Protein AF-A0A5E8B8S6-F1 (afdb_monomer_lite)

Sequence (393 aa):
MIRQIFRIPTARRCYHVAATSASATPIVNHISSALGLPVAACELLEHALDTHVPTLGFSETAVLETLRDNGYSSAARSVFPGSSRSGQLDLVLAHLARSRAQISIDVETQQADPATPVTPQLGDLLKKRLLLNAPIASHLAEAQAILTQPAHVPSALTELHELSSDLWNLTGDRSHSFDWYTKRASLSALYVAAELVMSQDKSSEFRDTIEFVDRRLQELNDASTATSSVTEYAGFFAISSVNVLKSFWLRSGSQALTPVCSDFTRLKTVLRTDQVFDILSNAEVAQAHTDLAAAIDPTITALLRKADLEIERLERKERELISKGNLQEVRLMQMRSGQTGPAGPEPLSKLASSSVNEPLASKDQIDEILKLQRQRDRLKYTKWQHQLAGRQK

Secondary structure (DSSP, 8-state):
-----------S--------TT---HHHHHHHHHHT--HHHHHHHHHHHHHTHHHH-S-HHHHHHHHHHTT--GGGGGG--SSSTTSHHHHHHHHHHHHHHHHHHHHHHS---TTS-HHHHHHHHHHHHHHTTGGGGGGHHHHHHHHTSTTTHHHHHHHHHHHHHHHHHHTT----THHHHHHHHHHHHHHHHHHHHHTT--SGGGHHHHHHHHHHHHHHHHHHHHSS-HHHHHHHHHHHHHHHHHHHHHHH-SSSSHHHHHTHHHHHHHTT---------HHHHHHHHHHHHHHHHHHHHHHHHHHHHHHHHHHHHHHHHHHHHHHHHHHHHHHHTT------------------------HHHHHHHHHHHHHHHHHHHHHHHHHHHTT--

Organism: NCBI:txid2606893

pLDDT: mean 74.27, std 19.63, range [24.84, 95.44]

Radius of gyration: 36.46 Å; chains: 1; bounding box: 50×71×129 Å

InterPro domains:
  IPR012762 Ubiquinone biosynthesis protein COQ9 [PTHR21427] (45-254)
  IPR012762 Ubiquinone biosynthesis protein COQ9 [TIGR02396] (44-223)
  IPR013251 DASH complex subunit Spc19 [PF08287] (250-382)
  IPR013718 COQ9, C-terminal domain [PF08511] (153-222)

Foldseek 3Di:
DDDDDDDDPPDPDDPPPDDPPPDQDPLLVQLCVLQVADSVVLVLLVQLVPPPCLPPNLWLVSSQVSCVVVVHHSVCLVSQPQPDSSNSLSSLSSLLSSLLVVLLVVLVVVDDDPPDDLLVQLLVSLLSSLLSCVSNLQRLVVSVVVCPPPSNVVSSVSSLLVSLVSSCVSSPDPDDDPCSVLSSLLVSLLSVLLSVLSSVDPDVSSVVSSVSSVVLSVVLVVVVVVDVCSNVVSVVSNVVSVVSVVVVVVVVDPDDCPVVVVCVVVCVVVVPDDDDDDDDDPVVVVVVVVVVCVVCVVVVVVVVVVVVVVVVVVVVVVVVVVVVVVVVVVVVVVVVVPDDDDDDDDDDDDDDDDDDDDDDDDPVVVVVVVVVVVVVVVVVVVVVVVVVVVVVD

Structure (mmCIF, N/CA/C/O backbone):
data_AF-A0A5E8B8S6-F1
#
_entry.id   AF-A0A5E8B8S6-F1
#
loop_
_atom_site.group_PDB
_atom_site.id
_atom_site.type_symbol
_atom_site.label_atom_id
_atom_site.label_alt_id
_atom_site.label_comp_id
_atom_site.label_asym_id
_atom_site.label_entity_id
_atom_site.label_seq_id
_atom_site.pdbx_PDB_ins_code
_atom_site.Cartn_x
_atom_site.Cartn_y
_atom_site.Cartn_z
_atom_site.occupancy
_atom_site.B_iso_or_equiv
_atom_site.auth_seq_id
_atom_site.auth_comp_id
_atom_site.auth_asym_id
_atom_site.auth_atom_id
_atom_site.pdbx_PDB_model_num
ATOM 1 N N . MET A 1 1 ? -0.925 44.725 -11.558 1.00 31.05 1 MET A N 1
ATOM 2 C CA . MET A 1 1 ? 0.535 44.803 -11.777 1.00 31.05 1 MET A CA 1
ATOM 3 C C . MET A 1 1 ? 1.180 43.624 -11.057 1.00 31.05 1 MET A C 1
ATOM 5 O O . MET A 1 1 ? 1.041 43.564 -9.850 1.00 31.05 1 MET A O 1
ATOM 9 N N . ILE A 1 2 ? 1.843 42.733 -11.812 1.00 32.38 2 ILE A N 1
ATOM 10 C CA . ILE A 1 2 ? 3.014 41.932 -11.381 1.00 32.38 2 ILE A CA 1
ATOM 11 C C . ILE A 1 2 ? 2.692 40.829 -10.338 1.00 32.38 2 ILE A C 1
ATOM 13 O O . ILE A 1 2 ? 2.692 41.083 -9.147 1.00 32.38 2 ILE A O 1
ATOM 17 N N . ARG A 1 3 ? 2.209 39.627 -10.707 1.00 32.38 3 ARG A N 1
ATOM 18 C CA . ARG A 1 3 ? 2.942 38.448 -11.251 1.00 32.38 3 ARG A CA 1
ATOM 19 C C . ARG A 1 3 ? 4.299 38.184 -10.575 1.00 32.38 3 ARG A C 1
ATOM 21 O O . ARG A 1 3 ? 5.159 39.046 -10.640 1.00 32.38 3 ARG A O 1
ATOM 28 N N . GLN A 1 4 ? 4.500 36.923 -10.156 1.00 41.38 4 GLN A N 1
ATOM 29 C CA . GLN A 1 4 ? 5.685 36.312 -9.506 1.00 41.38 4 GLN A CA 1
ATOM 30 C C . GLN A 1 4 ? 5.596 36.428 -7.973 1.00 41.38 4 GLN A C 1
ATOM 32 O O . GLN A 1 4 ? 5.546 37.527 -7.454 1.00 41.38 4 GLN A O 1
ATOM 37 N N . ILE A 1 5 ? 5.458 35.348 -7.192 1.00 37.97 5 ILE A N 1
ATOM 38 C CA . ILE A 1 5 ? 6.550 34.448 -6.769 1.00 37.97 5 ILE A CA 1
ATOM 39 C C . ILE A 1 5 ? 5.947 33.083 -6.329 1.00 37.97 5 ILE A C 1
ATOM 41 O O . ILE A 1 5 ? 5.929 32.727 -5.161 1.00 37.97 5 ILE A O 1
ATOM 45 N N . PHE A 1 6 ? 5.444 32.285 -7.276 1.00 33.22 6 PHE A N 1
ATOM 46 C CA . PHE A 1 6 ? 5.311 30.828 -7.111 1.00 33.22 6 PHE A CA 1
ATOM 47 C C . PHE A 1 6 ? 6.113 30.177 -8.236 1.00 33.22 6 PHE A C 1
ATOM 49 O O . PHE A 1 6 ? 5.656 30.071 -9.374 1.00 33.22 6 PHE A O 1
ATOM 56 N N . ARG A 1 7 ? 7.365 29.813 -7.943 1.00 27.52 7 ARG A N 1
ATOM 57 C CA . ARG A 1 7 ? 8.199 29.013 -8.844 1.00 27.52 7 ARG A CA 1
ATOM 58 C C . ARG A 1 7 ? 7.969 27.537 -8.523 1.00 27.52 7 ARG A C 1
ATOM 60 O O . ARG A 1 7 ? 8.645 26.949 -7.690 1.00 27.52 7 ARG A O 1
ATOM 67 N N . ILE A 1 8 ? 6.986 26.978 -9.221 1.00 37.53 8 ILE A N 1
ATOM 68 C CA . ILE A 1 8 ? 6.914 25.570 -9.640 1.00 37.53 8 ILE A CA 1
ATOM 69 C C . ILE A 1 8 ? 8.289 25.181 -10.228 1.00 37.53 8 ILE A C 1
ATOM 71 O O . ILE A 1 8 ? 8.949 26.062 -10.795 1.00 37.53 8 ILE A O 1
ATOM 75 N N . PRO A 1 9 ? 8.759 23.921 -10.156 1.00 31.06 9 PRO A N 1
ATOM 76 C CA . PRO A 1 9 ? 9.910 23.493 -10.946 1.00 31.06 9 PRO A CA 1
ATOM 77 C C . PRO A 1 9 ? 9.599 23.650 -12.445 1.00 31.06 9 PRO A C 1
ATOM 79 O O . PRO A 1 9 ? 9.055 22.767 -13.097 1.00 31.06 9 PRO A O 1
ATOM 82 N N . THR A 1 10 ? 9.931 24.812 -13.006 1.00 32.66 10 THR A N 1
ATOM 83 C CA . THR A 1 10 ? 9.925 25.067 -14.443 1.00 32.66 10 THR A CA 1
ATOM 84 C C . THR A 1 10 ? 11.181 24.464 -15.057 1.00 32.66 10 THR A C 1
ATOM 86 O O . THR A 1 10 ? 12.290 24.861 -14.704 1.00 32.66 10 THR A O 1
ATOM 89 N N . ALA A 1 11 ? 10.970 23.563 -16.017 1.00 34.34 11 ALA A N 1
ATOM 90 C CA . ALA A 1 11 ? 11.915 23.126 -17.042 1.00 34.34 11 ALA A CA 1
ATOM 91 C C . ALA A 1 11 ? 13.228 22.486 -16.548 1.00 34.34 11 ALA A C 1
ATOM 93 O O . ALA A 1 11 ? 14.298 23.096 -16.577 1.00 34.34 11 ALA A O 1
ATOM 94 N N . ARG A 1 12 ? 13.195 21.174 -16.280 1.00 29.89 12 ARG A N 1
ATOM 95 C CA . ARG A 1 12 ? 14.326 20.338 -16.706 1.00 29.89 12 ARG A CA 1
ATOM 96 C C . ARG A 1 12 ? 14.195 20.151 -18.212 1.00 29.89 12 ARG A C 1
ATOM 98 O O . ARG A 1 12 ? 13.258 19.514 -18.669 1.00 29.89 12 ARG A O 1
ATOM 105 N N . ARG A 1 13 ? 15.104 20.811 -18.938 1.00 27.41 13 ARG A N 1
ATOM 106 C CA . ARG A 1 13 ? 15.470 20.627 -20.351 1.00 27.41 13 ARG A CA 1
ATOM 107 C C . ARG A 1 13 ? 14.654 19.525 -21.041 1.00 27.41 13 ARG A C 1
ATOM 109 O O . ARG A 1 13 ? 14.998 18.349 -20.954 1.00 27.41 13 ARG A O 1
ATOM 116 N N . CYS A 1 14 ? 13.590 19.928 -21.731 1.00 24.84 14 CYS A N 1
ATOM 117 C CA . CYS A 1 14 ? 12.934 19.075 -22.705 1.00 24.84 14 CYS A CA 1
ATOM 118 C C . CYS A 1 14 ? 13.981 18.742 -23.769 1.00 24.84 14 CYS A C 1
ATOM 120 O O . CYS A 1 14 ? 14.296 19.574 -24.620 1.00 24.84 14 CYS A O 1
ATOM 122 N N . TYR A 1 15 ? 14.540 17.536 -23.726 1.00 31.27 15 TYR A N 1
ATOM 123 C CA . TYR A 1 15 ? 14.899 16.919 -24.986 1.00 31.27 15 TYR A CA 1
ATOM 124 C C . TYR A 1 15 ? 13.566 16.696 -25.691 1.00 31.27 15 TYR A C 1
ATOM 126 O O . TYR A 1 15 ? 12.733 15.919 -25.231 1.00 31.27 15 TYR A O 1
ATOM 134 N N . HIS A 1 16 ? 13.329 17.476 -26.744 1.00 27.73 16 HIS A N 1
ATOM 135 C CA . HIS A 1 16 ? 12.328 17.152 -27.742 1.00 27.73 16 HIS A CA 1
ATOM 136 C C . HIS A 1 16 ? 12.656 15.753 -28.274 1.00 27.73 16 HIS A C 1
ATOM 138 O O . HIS A 1 16 ? 13.457 15.607 -29.191 1.00 27.73 16 HIS A O 1
ATOM 144 N N . VAL A 1 17 ? 12.051 14.725 -27.687 1.00 34.75 17 VAL A N 1
ATOM 145 C CA . VAL A 1 17 ? 11.669 13.546 -28.451 1.00 34.75 17 VAL A CA 1
ATOM 146 C C . VAL A 1 17 ? 10.278 13.877 -28.955 1.00 34.75 17 VAL A C 1
ATOM 148 O O . VAL A 1 17 ? 9.363 14.158 -28.182 1.00 34.75 17 VAL A O 1
ATOM 151 N N . ALA A 1 18 ? 10.194 14.037 -30.268 1.00 30.39 18 ALA A N 1
ATOM 152 C CA . ALA A 1 18 ? 9.011 14.490 -30.959 1.00 30.39 18 ALA A CA 1
ATOM 153 C C . ALA A 1 18 ? 7.784 13.639 -30.598 1.00 30.39 18 ALA A C 1
ATOM 155 O O . ALA A 1 18 ? 7.849 12.418 -30.513 1.00 30.39 18 ALA A O 1
ATOM 156 N N . ALA A 1 19 ? 6.683 14.358 -30.404 1.00 37.97 19 ALA A N 1
ATOM 157 C CA . ALA A 1 19 ? 5.296 13.934 -30.460 1.00 37.97 19 ALA A CA 1
ATOM 158 C C . ALA A 1 19 ? 5.029 12.546 -31.073 1.00 37.97 19 ALA A C 1
ATOM 160 O O . ALA A 1 19 ? 5.196 12.338 -32.273 1.00 37.97 19 ALA A O 1
ATOM 161 N N . THR A 1 20 ? 4.446 11.660 -30.267 1.00 36.59 20 THR A N 1
ATOM 162 C CA . THR A 1 20 ? 3.418 10.704 -30.716 1.00 36.59 20 THR A CA 1
ATOM 163 C C . THR A 1 20 ? 2.408 10.474 -29.578 1.00 36.59 20 THR A C 1
ATOM 165 O O . THR A 1 20 ? 2.157 9.361 -29.148 1.00 36.59 20 THR A O 1
ATOM 168 N N . SER A 1 21 ? 1.837 11.545 -29.016 1.00 41.91 21 SER A N 1
ATOM 169 C CA . SER A 1 21 ? 0.891 11.469 -27.887 1.00 41.91 21 SER A CA 1
ATOM 170 C C . SER A 1 21 ? -0.570 11.375 -28.351 1.00 41.91 21 SER A C 1
ATOM 172 O O . SER A 1 21 ? -1.376 12.254 -28.046 1.00 41.91 21 SER A O 1
ATOM 174 N N . ALA A 1 22 ? -0.907 10.343 -29.128 1.00 42.47 22 ALA A N 1
ATOM 175 C CA . ALA A 1 22 ? -2.283 10.110 -29.592 1.00 42.47 22 ALA A CA 1
ATOM 176 C C . ALA A 1 22 ? -2.830 8.702 -29.278 1.00 42.47 22 ALA A C 1
ATOM 178 O O . ALA A 1 22 ? -3.984 8.429 -29.593 1.00 42.47 22 ALA A O 1
ATOM 179 N N . SER A 1 23 ? -2.047 7.819 -28.646 1.00 54.59 23 SER A N 1
ATOM 180 C CA . SER A 1 23 ? -2.427 6.413 -28.420 1.00 54.59 23 SER A CA 1
ATOM 181 C C . SER A 1 23 ? -2.082 5.866 -27.030 1.00 54.59 23 SER A C 1
ATOM 183 O O . SER A 1 23 ? -2.042 4.651 -26.861 1.00 54.59 23 SER A O 1
ATOM 185 N N . ALA A 1 24 ? -1.815 6.722 -26.038 1.00 60.50 24 ALA A N 1
ATOM 186 C CA . ALA A 1 24 ? -1.499 6.252 -24.690 1.00 60.50 24 ALA A CA 1
ATOM 187 C C . ALA A 1 24 ? -2.730 5.582 -24.061 1.00 60.50 24 ALA A C 1
ATOM 189 O O . ALA A 1 24 ? -3.821 6.162 -24.034 1.00 60.50 24 ALA A O 1
ATOM 190 N N . THR A 1 25 ? -2.554 4.356 -23.565 1.00 78.88 25 THR A N 1
ATOM 191 C CA . THR A 1 25 ? -3.614 3.602 -22.890 1.00 78.88 25 THR A CA 1
ATOM 192 C C . THR A 1 25 ? -4.094 4.368 -21.644 1.00 78.88 25 THR A C 1
ATOM 194 O O . THR A 1 25 ? -3.333 5.145 -21.053 1.00 78.88 25 THR A O 1
ATOM 197 N N . PRO A 1 26 ? -5.352 4.180 -21.198 1.00 81.38 26 PRO A N 1
ATOM 198 C CA . PRO A 1 26 ? -5.848 4.827 -19.977 1.00 81.38 26 PRO A CA 1
ATOM 199 C C . PRO A 1 26 ? -4.973 4.503 -18.754 1.00 81.38 26 PRO A C 1
ATOM 201 O O . PRO A 1 26 ? -4.777 5.351 -17.886 1.00 81.38 26 PRO A O 1
ATOM 204 N N . ILE A 1 27 ? -4.376 3.308 -18.739 1.00 85.50 27 ILE A N 1
ATOM 205 C CA . ILE A 1 27 ? -3.445 2.846 -17.709 1.00 85.50 27 ILE A CA 1
ATOM 206 C C . ILE A 1 27 ? -2.167 3.697 -17.700 1.00 85.50 27 ILE A C 1
ATOM 208 O O . ILE A 1 27 ? -1.783 4.198 -16.644 1.00 85.50 27 ILE A O 1
ATOM 212 N N . VAL A 1 28 ? -1.539 3.932 -18.856 1.00 87.06 28 VAL A N 1
ATOM 213 C CA . VAL A 1 28 ? -0.324 4.763 -18.962 1.00 87.06 28 VAL A CA 1
ATOM 214 C C . VAL A 1 28 ? -0.576 6.189 -18.479 1.00 87.06 28 VAL A C 1
ATOM 216 O O . VAL A 1 28 ? 0.253 6.753 -17.763 1.00 87.06 28 VAL A O 1
ATOM 219 N N . ASN A 1 29 ? -1.734 6.764 -18.812 1.00 86.50 29 ASN A N 1
ATOM 220 C CA . ASN A 1 29 ? -2.101 8.101 -18.341 1.00 86.50 29 ASN A CA 1
ATOM 221 C C . ASN A 1 29 ? -2.239 8.145 -16.812 1.00 86.50 29 ASN A C 1
ATOM 223 O O . ASN A 1 29 ? -1.759 9.087 -16.181 1.00 86.50 29 ASN A O 1
ATOM 227 N N . HIS A 1 30 ? -2.824 7.107 -16.209 1.00 85.88 30 HIS A N 1
ATOM 228 C CA . HIS A 1 30 ? -2.926 6.998 -14.756 1.00 85.88 30 HIS A CA 1
ATOM 229 C C . HIS A 1 30 ? -1.544 6.871 -14.094 1.00 85.88 30 HIS A C 1
ATOM 231 O O . HIS A 1 30 ? -1.252 7.578 -13.128 1.00 85.88 30 HIS A O 1
ATOM 237 N N . ILE A 1 31 ? -0.654 6.035 -14.642 1.00 85.56 31 ILE A N 1
ATOM 238 C CA . ILE A 1 31 ? 0.730 5.892 -14.157 1.00 85.56 31 ILE A CA 1
ATOM 239 C C . ILE A 1 31 ? 1.475 7.232 -14.254 1.00 85.56 31 ILE A C 1
ATOM 241 O O . ILE A 1 31 ? 2.137 7.642 -13.300 1.00 85.56 31 ILE A O 1
ATOM 245 N N . SER A 1 32 ? 1.331 7.947 -15.373 1.00 87.81 32 SER A N 1
ATOM 246 C CA . SER A 1 32 ? 1.929 9.271 -15.569 1.00 87.81 32 SER A CA 1
ATOM 247 C C . SER A 1 32 ? 1.433 10.275 -14.528 1.00 87.81 32 SER A C 1
ATOM 249 O O . SER A 1 32 ? 2.251 10.986 -13.941 1.00 87.81 32 SER A O 1
ATOM 251 N N . SER A 1 33 ? 0.128 10.290 -14.227 1.00 86.12 33 SER A N 1
ATOM 252 C CA . SER A 1 33 ? -0.426 11.165 -13.186 1.00 86.12 33 SER A CA 1
ATOM 253 C C . SER A 1 33 ? 0.032 10.801 -11.774 1.00 86.12 33 SER A C 1
ATOM 255 O O . SER A 1 33 ? 0.330 11.702 -10.994 1.00 86.12 33 SER A O 1
ATOM 257 N N . ALA A 1 34 ? 0.137 9.507 -11.457 1.00 83.19 34 ALA A N 1
ATOM 258 C CA . ALA A 1 34 ? 0.532 9.037 -10.132 1.00 83.19 34 ALA A CA 1
ATOM 259 C C . ALA A 1 34 ? 2.013 9.329 -9.842 1.00 83.19 34 ALA A C 1
ATOM 261 O O . ALA A 1 34 ? 2.365 9.777 -8.754 1.00 83.19 34 ALA A O 1
ATOM 262 N N . LEU A 1 35 ? 2.885 9.121 -10.833 1.00 82.56 35 LEU A N 1
ATOM 263 C CA . LEU A 1 35 ? 4.336 9.243 -10.665 1.00 82.56 35 LEU A CA 1
ATOM 264 C C . LEU A 1 35 ? 4.898 10.602 -11.106 1.00 82.56 35 LEU A C 1
ATOM 266 O O . LEU A 1 35 ? 6.069 10.893 -10.867 1.00 82.56 35 LEU A O 1
ATOM 270 N N . GLY A 1 36 ? 4.098 11.435 -11.779 1.00 84.38 36 GLY A N 1
ATOM 271 C CA . GLY A 1 36 ? 4.557 12.700 -12.362 1.00 84.38 36 GLY A CA 1
ATOM 272 C C . GLY A 1 36 ? 5.597 12.514 -13.475 1.00 84.38 36 GLY A C 1
ATOM 273 O O . GLY A 1 36 ? 6.444 13.385 -13.687 1.00 84.38 36 GLY A O 1
ATOM 274 N N . LEU A 1 37 ? 5.565 11.367 -14.159 1.00 84.81 37 LEU A N 1
ATOM 275 C CA . LEU A 1 37 ? 6.519 10.983 -15.202 1.00 84.81 37 LEU A CA 1
ATOM 276 C C . LEU A 1 37 ? 6.004 11.328 -16.602 1.00 84.81 37 LEU A C 1
ATOM 278 O O . LEU A 1 37 ? 4.792 11.340 -16.827 1.00 84.81 37 LEU A O 1
ATOM 282 N N . PRO A 1 38 ? 6.901 11.572 -17.577 1.00 87.38 38 PRO A N 1
ATOM 283 C CA . PRO A 1 38 ? 6.486 11.721 -18.964 1.00 87.38 38 PRO A CA 1
ATOM 284 C C . PRO A 1 38 ? 5.881 10.410 -19.486 1.00 87.38 38 PRO A C 1
ATOM 286 O O . PRO A 1 38 ? 6.391 9.330 -19.201 1.00 87.38 38 PRO A O 1
ATOM 289 N N . VAL A 1 39 ? 4.839 10.520 -20.313 1.00 87.81 39 VAL A N 1
ATOM 290 C CA . VAL A 1 39 ? 4.079 9.386 -20.880 1.00 87.81 39 VAL A CA 1
ATOM 291 C C . VAL A 1 39 ? 4.987 8.330 -21.523 1.00 87.81 39 VAL A C 1
ATOM 293 O O . VAL A 1 39 ? 4.841 7.150 -21.236 1.00 87.81 39 VAL A O 1
ATOM 296 N N . ALA A 1 40 ? 5.999 8.749 -22.290 1.00 87.06 40 ALA A N 1
ATOM 297 C CA . ALA A 1 40 ? 6.953 7.831 -22.920 1.00 87.06 40 ALA A CA 1
ATOM 298 C C . ALA A 1 40 ? 7.750 6.983 -21.907 1.00 87.06 40 ALA A C 1
ATOM 300 O O . ALA A 1 40 ? 8.073 5.831 -22.173 1.00 87.06 40 ALA A O 1
ATOM 301 N N . ALA A 1 41 ? 8.064 7.528 -20.726 1.00 88.00 41 ALA A N 1
ATOM 302 C CA . ALA A 1 41 ? 8.715 6.752 -19.672 1.00 88.00 41 ALA A CA 1
ATOM 303 C C . ALA A 1 41 ? 7.752 5.728 -19.061 1.00 88.00 41 ALA A C 1
ATOM 305 O O . ALA A 1 41 ? 8.163 4.619 -18.741 1.00 88.00 41 ALA A O 1
ATOM 306 N N . CYS A 1 42 ? 6.474 6.082 -18.927 1.00 90.00 42 CYS A N 1
ATOM 307 C CA . CYS A 1 42 ? 5.441 5.174 -18.440 1.00 90.00 42 CYS A CA 1
ATOM 308 C C . CYS A 1 42 ? 5.176 4.022 -19.418 1.00 90.00 42 CYS A C 1
ATOM 310 O O . CYS A 1 42 ? 5.031 2.895 -18.962 1.00 90.00 42 CYS A O 1
ATOM 312 N N . GLU A 1 43 ? 5.186 4.273 -20.730 1.00 91.25 43 GLU A N 1
ATOM 313 C CA . GLU A 1 43 ? 5.088 3.223 -21.761 1.00 91.25 43 GLU A CA 1
ATOM 314 C C . GLU A 1 43 ? 6.262 2.235 -21.674 1.00 91.25 43 GLU A C 1
ATOM 316 O O . GLU A 1 43 ? 6.069 1.023 -21.741 1.00 91.25 43 GLU A O 1
ATOM 321 N N . LEU A 1 44 ? 7.481 2.738 -21.440 1.00 92.25 44 LEU A N 1
ATOM 322 C CA . LEU A 1 44 ? 8.649 1.886 -21.202 1.00 92.25 44 LEU A CA 1
ATOM 323 C C . LEU A 1 44 ? 8.499 1.050 -19.924 1.00 92.25 44 LEU A C 1
ATOM 325 O O . LEU A 1 44 ? 8.823 -0.133 -19.930 1.00 92.25 44 LEU A O 1
ATOM 329 N N . LEU A 1 45 ? 8.002 1.637 -18.832 1.00 92.25 45 LEU A N 1
ATOM 330 C CA . LEU A 1 45 ? 7.765 0.897 -17.588 1.00 92.25 45 LEU A CA 1
ATOM 331 C C . LEU A 1 45 ? 6.666 -0.158 -17.758 1.00 92.25 45 LEU A C 1
ATOM 333 O O . LEU A 1 45 ? 6.815 -1.261 -17.246 1.00 92.25 45 LEU A O 1
ATOM 337 N N . GLU A 1 46 ? 5.595 0.139 -18.497 1.00 92.75 46 GLU A N 1
ATOM 338 C CA . GLU A 1 46 ? 4.546 -0.839 -18.806 1.00 92.75 46 GLU A CA 1
ATOM 339 C C . GLU A 1 46 ? 5.110 -2.012 -19.615 1.00 92.75 46 GLU A C 1
ATOM 341 O O . GLU A 1 46 ? 4.911 -3.166 -19.236 1.00 92.75 46 GLU A O 1
ATOM 346 N N . HIS A 1 47 ? 5.908 -1.725 -20.649 1.00 92.81 47 HIS A N 1
ATOM 347 C CA . HIS A 1 47 ? 6.595 -2.759 -21.415 1.00 92.81 47 HIS A CA 1
ATOM 348 C C . HIS A 1 47 ? 7.496 -3.624 -20.522 1.00 92.81 47 HIS A C 1
ATOM 350 O O . HIS A 1 47 ? 7.438 -4.847 -20.598 1.00 92.81 47 HIS A O 1
ATOM 356 N N . ALA A 1 48 ? 8.271 -3.002 -19.626 1.00 93.62 48 ALA A N 1
ATOM 357 C CA . ALA A 1 48 ? 9.155 -3.703 -18.696 1.00 93.62 48 ALA A CA 1
ATOM 358 C C . ALA A 1 48 ? 8.395 -4.669 -17.777 1.00 93.62 48 ALA A C 1
ATOM 360 O O . ALA A 1 48 ? 8.854 -5.788 -17.537 1.00 93.62 48 ALA A O 1
ATOM 361 N N . LEU A 1 49 ? 7.237 -4.235 -17.266 1.00 93.12 49 LEU A N 1
ATOM 362 C CA . LEU A 1 49 ? 6.380 -5.037 -16.393 1.00 93.12 49 LEU A CA 1
ATOM 363 C C . LEU A 1 49 ? 5.827 -6.278 -17.101 1.00 93.12 49 LEU A C 1
ATOM 365 O O . LEU A 1 49 ? 5.720 -7.325 -16.468 1.00 93.12 49 LEU A O 1
ATOM 369 N N . ASP A 1 50 ? 5.497 -6.171 -18.389 1.00 92.94 50 ASP A N 1
ATOM 370 C CA . ASP A 1 50 ? 4.905 -7.274 -19.152 1.00 92.94 50 ASP A CA 1
ATOM 371 C C . ASP A 1 50 ? 5.945 -8.276 -19.666 1.00 92.94 50 ASP A C 1
ATOM 373 O O . ASP A 1 50 ? 5.699 -9.483 -19.646 1.00 92.94 50 ASP A O 1
ATOM 377 N N . THR A 1 51 ? 7.107 -7.804 -20.127 1.00 93.38 51 THR A N 1
ATOM 378 C CA . THR A 1 51 ? 8.094 -8.664 -20.803 1.00 93.38 51 THR A CA 1
ATOM 379 C C . THR A 1 51 ? 9.204 -9.154 -19.880 1.00 93.38 51 THR A C 1
ATOM 381 O O . THR A 1 51 ? 9.543 -10.337 -19.905 1.00 93.38 51 THR A O 1
ATOM 384 N N . HIS A 1 52 ? 9.764 -8.271 -19.049 1.00 93.81 52 HIS A N 1
ATOM 385 C CA . HIS A 1 52 ? 11.032 -8.527 -18.358 1.00 93.81 52 HIS A CA 1
ATOM 386 C C . HIS A 1 52 ? 10.868 -8.875 -16.881 1.00 93.81 52 HIS A C 1
ATOM 388 O O . HIS A 1 52 ? 11.568 -9.761 -16.386 1.00 93.81 52 HIS A O 1
ATOM 394 N N . VAL A 1 53 ? 9.936 -8.233 -16.171 1.00 93.75 53 VAL A N 1
ATOM 395 C CA . VAL A 1 53 ? 9.746 -8.421 -14.718 1.00 93.75 53 VAL A CA 1
ATOM 396 C C . VAL A 1 53 ? 9.398 -9.857 -14.308 1.00 93.75 53 VAL A C 1
ATOM 398 O O . VAL A 1 53 ? 9.976 -10.317 -13.322 1.00 93.75 53 VAL A O 1
ATOM 401 N N . PRO A 1 54 ? 8.561 -10.628 -15.033 1.00 92.50 54 PRO A N 1
ATOM 402 C CA . PRO A 1 54 ? 8.299 -12.022 -14.667 1.00 92.50 54 PRO A CA 1
ATOM 403 C C . PRO A 1 54 ? 9.575 -12.880 -14.626 1.00 92.50 54 PRO A C 1
ATOM 405 O O . PRO A 1 54 ? 9.718 -13.755 -13.772 1.00 92.50 54 PRO A O 1
ATOM 408 N N . THR A 1 55 ? 10.541 -12.601 -15.508 1.00 91.56 55 THR A N 1
ATOM 409 C CA . THR A 1 55 ? 11.800 -13.359 -15.602 1.00 91.56 55 THR A CA 1
ATOM 410 C C . THR A 1 55 ? 12.943 -12.785 -14.766 1.00 91.56 55 THR A C 1
ATOM 412 O O . THR A 1 55 ? 13.664 -13.542 -14.121 1.00 91.56 55 THR A O 1
ATOM 415 N N . LEU A 1 56 ? 13.121 -11.462 -14.778 1.00 92.06 56 LEU A N 1
ATOM 416 C CA . LEU A 1 56 ? 14.282 -10.764 -14.218 1.00 92.06 56 LEU A CA 1
ATOM 417 C C . LEU A 1 56 ? 13.993 -10.100 -12.865 1.00 92.06 56 LEU A C 1
ATOM 419 O O . LEU A 1 56 ? 14.927 -9.597 -12.238 1.00 92.06 56 LEU A O 1
ATOM 423 N N . GLY A 1 57 ? 12.732 -10.068 -12.429 1.00 91.31 57 GLY A N 1
ATOM 424 C CA . GLY A 1 57 ? 12.311 -9.393 -11.206 1.00 91.31 57 GLY A CA 1
ATOM 425 C C . GLY A 1 57 ? 12.378 -7.871 -11.293 1.00 91.31 57 GLY A C 1
ATOM 426 O O . GLY A 1 57 ? 12.497 -7.287 -12.375 1.00 91.31 57 GLY A O 1
ATOM 427 N N . PHE A 1 58 ? 12.309 -7.213 -10.136 1.00 91.44 58 PHE A N 1
ATOM 428 C CA . PHE A 1 58 ? 12.336 -5.748 -10.028 1.00 91.44 58 PHE A CA 1
ATOM 429 C C . PHE A 1 58 ? 13.776 -5.221 -10.018 1.00 91.44 58 PHE A C 1
ATOM 431 O O . PHE A 1 58 ? 14.223 -4.501 -9.121 1.00 91.44 58 PHE A O 1
ATOM 438 N N . SER A 1 59 ? 14.519 -5.590 -11.059 1.00 90.94 59 SER A N 1
ATOM 439 C CA . SER A 1 59 ? 15.958 -5.388 -11.168 1.00 90.94 59 SER A CA 1
ATOM 440 C C . SER A 1 59 ? 16.336 -4.279 -12.153 1.00 90.94 59 SER A C 1
ATOM 442 O O . SER A 1 59 ? 15.599 -3.921 -13.070 1.00 90.94 59 SER A O 1
ATOM 444 N N . GLU A 1 60 ? 17.541 -3.730 -11.984 1.00 91.00 60 GLU A N 1
ATOM 445 C CA . GLU A 1 60 ? 18.109 -2.751 -12.921 1.00 91.00 60 GLU A CA 1
ATOM 446 C C . GLU A 1 60 ? 18.277 -3.335 -14.336 1.00 91.00 60 GLU A C 1
ATOM 448 O O . GLU A 1 60 ? 18.172 -2.617 -15.332 1.00 91.00 60 GLU A O 1
ATOM 453 N N . THR A 1 61 ? 18.518 -4.644 -14.433 1.00 91.94 61 THR A N 1
ATOM 454 C CA . THR A 1 61 ? 18.661 -5.354 -15.707 1.00 91.94 61 THR A CA 1
ATOM 455 C C . THR A 1 61 ? 17.351 -5.386 -16.482 1.00 91.94 61 THR A C 1
ATOM 457 O O . THR A 1 61 ? 17.384 -5.174 -17.689 1.00 91.94 61 THR A O 1
ATOM 460 N N . ALA A 1 62 ? 16.204 -5.535 -15.808 1.00 93.25 62 ALA A N 1
ATOM 461 C CA . ALA A 1 62 ? 14.892 -5.469 -16.457 1.00 93.25 62 ALA A CA 1
ATOM 462 C C . ALA A 1 62 ? 14.667 -4.112 -17.147 1.00 93.25 62 ALA A C 1
ATOM 464 O O . ALA A 1 62 ? 14.241 -4.049 -18.300 1.00 93.25 62 ALA A O 1
ATOM 465 N N . VAL A 1 63 ? 15.042 -3.015 -16.480 1.00 92.12 63 VAL A N 1
ATOM 466 C CA . VAL A 1 63 ? 14.953 -1.661 -17.050 1.00 92.12 63 VAL A CA 1
ATOM 467 C C . VAL A 1 63 ? 15.886 -1.503 -18.255 1.00 92.12 63 VAL A C 1
ATOM 469 O O . VAL A 1 63 ? 15.510 -0.901 -19.258 1.00 92.12 63 VAL A O 1
ATOM 472 N N . LEU A 1 64 ? 17.105 -2.043 -18.183 1.00 92.31 64 LEU A N 1
ATOM 473 C CA . LEU A 1 64 ? 18.061 -1.967 -19.290 1.00 92.31 64 LEU A CA 1
ATOM 474 C C . LEU A 1 64 ? 17.617 -2.737 -20.529 1.00 92.31 64 LEU A C 1
ATOM 476 O O . LEU A 1 64 ? 17.733 -2.195 -21.627 1.00 92.31 64 LEU A O 1
ATOM 480 N N . GLU A 1 65 ? 17.129 -3.966 -20.366 1.00 93.88 65 GLU A N 1
ATOM 481 C CA . GLU A 1 65 ? 16.675 -4.764 -21.509 1.00 93.88 65 GLU A CA 1
ATOM 482 C C . GLU A 1 65 ? 15.420 -4.154 -22.137 1.00 93.88 65 GLU A C 1
ATOM 484 O O . GLU A 1 65 ? 15.332 -4.062 -23.355 1.00 93.88 65 GLU A O 1
ATOM 489 N N . THR A 1 66 ? 14.537 -3.556 -21.334 1.00 93.25 66 THR A N 1
ATOM 490 C CA . THR A 1 66 ? 13.403 -2.771 -21.851 1.00 93.25 66 THR A CA 1
ATOM 491 C C . THR A 1 66 ? 13.862 -1.595 -22.719 1.00 93.25 66 THR A C 1
ATOM 493 O O . THR A 1 66 ? 13.318 -1.358 -23.800 1.00 93.25 66 THR A O 1
ATOM 496 N N . LEU A 1 67 ? 14.867 -0.837 -22.266 1.00 91.56 67 LEU A N 1
ATOM 497 C CA . LEU A 1 67 ? 15.425 0.264 -23.056 1.00 91.56 67 LEU A CA 1
ATOM 498 C C . LEU A 1 67 ? 16.036 -0.255 -24.358 1.00 91.56 67 LEU A C 1
ATOM 500 O O . LEU A 1 67 ? 15.821 0.345 -25.408 1.00 91.56 67 LEU A O 1
ATOM 504 N N . ARG A 1 68 ? 16.754 -1.379 -24.293 1.00 93.00 68 ARG A N 1
ATOM 505 C CA . ARG A 1 68 ? 17.390 -2.009 -25.448 1.00 93.00 68 ARG A CA 1
ATOM 506 C C . ARG A 1 68 ? 16.368 -2.491 -26.477 1.00 93.00 68 ARG A C 1
ATOM 508 O O . ARG A 1 68 ? 16.560 -2.226 -27.662 1.00 93.00 68 ARG A O 1
ATOM 515 N N . ASP A 1 69 ? 15.292 -3.132 -26.033 1.00 93.00 69 ASP A N 1
ATOM 516 C CA . ASP A 1 69 ? 14.217 -3.634 -26.895 1.00 93.00 69 ASP A CA 1
ATOM 517 C C . ASP A 1 69 ? 13.500 -2.496 -27.629 1.00 93.00 69 ASP A C 1
ATOM 519 O O . ASP A 1 69 ? 13.147 -2.627 -28.800 1.00 93.00 69 ASP A O 1
ATOM 523 N N . ASN A 1 70 ? 13.377 -1.337 -26.979 1.00 90.50 70 ASN A N 1
ATOM 524 C CA . ASN A 1 70 ? 12.813 -0.121 -27.568 1.00 90.50 70 ASN A CA 1
ATOM 525 C C . ASN A 1 70 ? 13.852 0.745 -28.315 1.00 90.50 70 ASN A C 1
ATOM 527 O O . ASN A 1 70 ? 13.551 1.867 -28.724 1.00 90.50 70 ASN A O 1
ATOM 531 N N . GLY A 1 71 ? 15.080 0.250 -28.511 1.00 90.00 71 GLY A N 1
ATOM 532 C CA . GLY A 1 71 ? 16.126 0.926 -29.288 1.00 90.00 71 GLY A CA 1
ATOM 533 C C . GLY A 1 71 ? 16.807 2.109 -28.587 1.00 90.00 71 GLY A C 1
ATOM 534 O O . GLY A 1 71 ? 17.517 2.884 -29.232 1.00 90.00 71 GLY A O 1
ATOM 535 N N . TYR A 1 72 ? 16.623 2.263 -27.275 1.00 91.06 72 TYR A N 1
ATOM 536 C CA . TYR A 1 72 ? 17.268 3.291 -26.463 1.00 91.06 72 TYR A CA 1
ATOM 537 C C . TYR A 1 72 ? 18.611 2.817 -25.891 1.00 91.06 72 TYR A C 1
ATOM 539 O O . TYR A 1 72 ? 18.845 1.637 -25.632 1.00 91.06 72 TYR A O 1
ATOM 547 N N . SER A 1 73 ? 19.522 3.765 -25.657 1.00 90.25 73 SER A N 1
ATOM 548 C CA . SER A 1 73 ? 20.790 3.481 -24.981 1.00 90.25 73 SER A CA 1
ATOM 549 C C . SER A 1 73 ? 20.593 3.328 -23.471 1.00 90.25 73 SER A C 1
ATOM 551 O O . SER A 1 73 ? 19.678 3.904 -22.885 1.00 90.25 73 SER A O 1
ATOM 553 N N . SER A 1 74 ? 21.515 2.634 -22.799 1.00 85.19 74 SER A N 1
ATOM 554 C CA . SER A 1 74 ? 21.511 2.490 -21.333 1.00 85.19 74 SER A CA 1
ATOM 555 C C . SER A 1 74 ? 21.558 3.829 -20.578 1.00 85.19 74 SER A C 1
ATOM 557 O O . SER A 1 74 ? 21.134 3.909 -19.426 1.00 85.19 74 SER A O 1
ATOM 559 N N . ALA A 1 75 ? 22.013 4.906 -21.229 1.00 84.75 75 ALA A N 1
ATOM 560 C CA . ALA A 1 75 ? 22.009 6.260 -20.677 1.00 84.75 75 ALA A CA 1
ATOM 561 C C . ALA A 1 75 ? 20.592 6.853 -20.523 1.00 84.75 75 ALA A C 1
ATOM 563 O O . ALA A 1 75 ? 20.376 7.729 -19.675 1.00 84.75 75 ALA A O 1
ATOM 564 N N . ALA A 1 76 ? 19.614 6.358 -21.292 1.00 84.06 76 ALA A N 1
ATOM 565 C CA . ALA A 1 76 ? 18.215 6.776 -21.204 1.00 84.06 76 ALA A CA 1
ATOM 566 C C . ALA A 1 76 ? 17.566 6.429 -19.852 1.00 84.06 76 ALA A C 1
ATOM 568 O O . ALA A 1 76 ? 16.526 6.982 -19.515 1.00 84.06 76 ALA A O 1
ATOM 569 N N . ARG A 1 77 ? 18.219 5.618 -19.008 1.00 82.56 77 ARG A N 1
ATOM 570 C CA . ARG A 1 77 ? 17.789 5.373 -17.624 1.00 82.56 77 ARG A CA 1
ATOM 571 C C . ARG A 1 77 ? 17.649 6.652 -16.792 1.00 82.56 77 ARG A C 1
ATOM 573 O O . ARG A 1 77 ? 16.840 6.705 -15.879 1.00 82.56 77 ARG A O 1
ATOM 580 N N . SER A 1 78 ? 18.401 7.700 -17.125 1.00 81.94 78 SER A N 1
ATOM 581 C CA . SER A 1 78 ? 18.291 9.021 -16.484 1.00 81.94 78 SER A CA 1
ATOM 582 C C . SER A 1 78 ? 16.908 9.681 -16.598 1.00 81.94 78 SER A C 1
ATOM 584 O O . SER A 1 78 ? 16.651 10.665 -15.903 1.00 81.94 78 SER A O 1
ATOM 586 N N . VAL A 1 79 ? 16.028 9.157 -17.457 1.00 82.25 79 VAL A N 1
ATOM 587 C CA . VAL A 1 79 ? 14.628 9.582 -17.573 1.00 82.25 79 VAL A CA 1
ATOM 588 C C . VAL A 1 79 ? 13.817 9.207 -16.326 1.00 82.25 79 VAL A C 1
ATOM 590 O O . VAL A 1 79 ? 12.851 9.898 -16.017 1.00 82.25 79 VAL A O 1
ATOM 593 N N . PHE A 1 80 ? 14.232 8.171 -15.594 1.00 82.19 80 PHE A N 1
ATOM 594 C CA . PHE A 1 80 ? 13.603 7.700 -14.362 1.00 82.19 80 PHE A CA 1
ATOM 595 C C . PHE A 1 80 ? 14.128 8.519 -13.164 1.00 82.19 80 PHE A C 1
ATOM 597 O O . PHE A 1 80 ? 15.316 8.433 -12.834 1.00 82.19 80 PHE A O 1
ATOM 604 N N . PRO A 1 81 ? 13.302 9.399 -12.563 1.00 68.88 81 PRO A N 1
ATOM 605 C CA . PRO A 1 81 ? 13.715 10.325 -11.517 1.00 68.88 81 PRO A CA 1
ATOM 606 C C . PRO A 1 81 ? 13.686 9.705 -10.121 1.00 68.88 81 PRO A C 1
ATOM 608 O O . PRO A 1 81 ? 14.076 10.405 -9.180 1.00 68.88 81 PRO A O 1
ATOM 611 N N . GLY A 1 82 ? 13.209 8.460 -9.976 1.00 62.06 82 GLY A N 1
ATOM 612 C CA . GLY A 1 82 ? 13.160 7.746 -8.713 1.00 62.06 82 GLY A CA 1
ATOM 613 C C . GLY A 1 82 ? 14.470 7.911 -7.960 1.00 62.06 82 GLY A C 1
ATOM 614 O O . GLY A 1 82 ? 15.557 7.939 -8.541 1.00 62.06 82 GLY A O 1
ATOM 615 N N . SER A 1 83 ? 14.384 8.065 -6.642 1.00 53.94 83 SER A N 1
ATOM 616 C CA . SER A 1 83 ? 15.536 8.360 -5.779 1.00 53.94 83 SER A CA 1
ATOM 617 C C . SER A 1 83 ? 16.684 7.341 -5.903 1.00 53.94 83 SER A C 1
ATOM 619 O O . SER A 1 83 ? 17.816 7.644 -5.520 1.00 53.94 83 SER A O 1
ATOM 621 N N . SER A 1 84 ? 16.430 6.183 -6.520 1.00 59.97 84 SER A N 1
ATOM 622 C CA . SER A 1 84 ? 17.431 5.229 -6.984 1.00 59.97 84 SER A CA 1
ATOM 623 C C . SER A 1 84 ? 17.813 5.449 -8.457 1.00 59.97 84 SER A C 1
ATOM 625 O O . SER A 1 84 ? 16.993 5.289 -9.360 1.00 59.97 84 SER A O 1
ATOM 627 N N . ARG A 1 85 ? 19.110 5.680 -8.725 1.00 63.66 85 ARG A N 1
ATOM 628 C CA . ARG A 1 85 ? 19.690 5.751 -10.090 1.00 63.66 85 ARG A CA 1
ATOM 629 C C . ARG A 1 85 ? 19.451 4.489 -10.940 1.00 63.66 85 ARG A C 1
ATOM 631 O O . ARG A 1 85 ? 19.737 4.506 -12.137 1.00 63.66 85 ARG A O 1
ATOM 638 N N . SER A 1 86 ? 18.976 3.405 -10.334 1.00 72.69 86 SER A N 1
ATOM 639 C CA . SER A 1 86 ? 18.734 2.115 -10.979 1.00 72.69 86 SER A CA 1
ATOM 640 C C . SER A 1 86 ? 17.341 1.986 -11.612 1.00 72.69 86 SER A C 1
ATOM 642 O O . SER A 1 86 ? 17.134 1.056 -12.383 1.00 72.69 86 SER A O 1
ATOM 644 N N . GLY A 1 87 ? 16.390 2.887 -11.327 1.00 83.56 87 GLY A N 1
ATOM 645 C CA . GLY A 1 87 ? 15.025 2.839 -11.891 1.00 83.56 87 GLY A CA 1
ATOM 646 C C . GLY A 1 87 ? 14.126 1.724 -11.329 1.00 83.56 87 GLY A C 1
ATOM 647 O O . GLY A 1 87 ? 12.962 1.622 -11.699 1.00 83.56 87 GLY A O 1
ATOM 648 N N . GLN A 1 88 ? 14.638 0.911 -10.400 1.00 89.94 88 GLN A N 1
ATOM 649 C CA . GLN A 1 88 ? 13.905 -0.191 -9.765 1.00 89.94 88 GLN A CA 1
ATOM 650 C C . GLN A 1 88 ? 12.676 0.296 -8.991 1.00 89.94 88 GLN A C 1
ATOM 652 O O . GLN A 1 88 ? 11.618 -0.319 -9.057 1.00 89.94 88 GLN A O 1
ATOM 657 N N . LEU A 1 89 ? 12.808 1.419 -8.275 1.00 89.75 89 LEU A N 1
ATOM 658 C CA . LEU A 1 89 ? 11.691 2.011 -7.542 1.00 89.75 89 LEU A CA 1
ATOM 659 C C . LEU A 1 89 ? 10.568 2.426 -8.494 1.00 89.75 89 LEU A C 1
ATOM 661 O O . LEU A 1 89 ? 9.417 2.099 -8.240 1.00 89.75 89 LEU A O 1
ATOM 665 N N . ASP A 1 90 ? 10.904 3.113 -9.585 1.00 91.19 90 ASP A N 1
ATOM 666 C CA . ASP A 1 90 ? 9.915 3.599 -10.550 1.00 91.19 90 ASP A CA 1
ATOM 667 C C . ASP A 1 90 ? 9.170 2.435 -11.211 1.00 91.19 90 ASP A C 1
ATOM 669 O O . ASP A 1 90 ? 7.968 2.528 -11.441 1.00 91.19 90 ASP A O 1
ATOM 673 N N . LEU A 1 91 ? 9.850 1.304 -11.425 1.00 92.50 91 LEU A N 1
ATOM 674 C CA . LEU A 1 91 ? 9.239 0.066 -11.905 1.00 92.50 91 LEU A CA 1
ATOM 675 C C . LEU A 1 91 ? 8.246 -0.530 -10.896 1.00 92.50 91 LEU A C 1
ATOM 677 O O . LEU A 1 91 ? 7.130 -0.887 -11.271 1.00 92.50 91 LEU A O 1
ATOM 681 N N . VAL A 1 92 ? 8.612 -0.595 -9.610 1.00 93.62 92 VAL A N 1
ATOM 682 C CA . VAL A 1 92 ? 7.697 -1.067 -8.556 1.00 93.62 92 VAL A CA 1
ATOM 683 C C . VAL A 1 92 ? 6.507 -0.117 -8.404 1.00 93.62 92 VAL A C 1
ATOM 685 O O . VAL A 1 92 ? 5.363 -0.565 -8.362 1.00 93.62 92 VAL A O 1
ATOM 688 N N . LEU A 1 93 ? 6.741 1.196 -8.352 1.00 92.56 93 LEU A N 1
ATOM 689 C CA . LEU A 1 93 ? 5.668 2.181 -8.223 1.00 92.56 93 LEU A CA 1
ATOM 690 C C . LEU A 1 93 ? 4.744 2.172 -9.452 1.00 92.56 93 LEU A C 1
ATOM 692 O O . LEU A 1 93 ? 3.530 2.275 -9.295 1.00 92.56 93 LEU A O 1
ATOM 696 N N . ALA A 1 94 ? 5.281 1.962 -10.659 1.00 92.88 94 ALA A N 1
ATOM 697 C CA . ALA A 1 94 ? 4.475 1.779 -11.863 1.00 92.88 94 ALA A CA 1
ATOM 698 C C . ALA A 1 94 ? 3.592 0.529 -11.782 1.00 92.88 94 ALA A C 1
ATOM 700 O O . ALA A 1 94 ? 2.423 0.602 -12.153 1.00 92.88 94 ALA A O 1
ATOM 701 N N . HIS A 1 95 ? 4.097 -0.586 -11.237 1.00 93.88 95 HIS A N 1
ATOM 702 C CA . HIS A 1 95 ? 3.276 -1.776 -10.974 1.00 93.88 95 HIS A CA 1
ATOM 703 C C . HIS A 1 95 ? 2.123 -1.478 -10.010 1.00 93.88 95 HIS A C 1
ATOM 705 O O . HIS A 1 95 ? 0.980 -1.864 -10.264 1.00 93.88 95 HIS A O 1
ATOM 711 N N . LEU A 1 96 ? 2.401 -0.766 -8.912 1.00 93.25 96 LEU A N 1
ATOM 712 C CA . LEU A 1 96 ? 1.384 -0.399 -7.923 1.00 93.25 96 LEU A CA 1
ATOM 713 C C . LEU A 1 96 ? 0.311 0.520 -8.523 1.00 93.25 96 LEU A C 1
ATOM 715 O O . LEU A 1 96 ? -0.881 0.244 -8.362 1.00 93.25 96 LEU A O 1
ATOM 719 N N . ALA A 1 97 ? 0.726 1.557 -9.254 1.00 92.50 97 ALA A N 1
ATOM 720 C CA . ALA A 1 97 ? -0.170 2.499 -9.915 1.00 92.50 97 ALA A CA 1
ATOM 721 C C . ALA A 1 97 ? -1.000 1.826 -11.021 1.00 92.50 97 ALA A C 1
ATOM 723 O O . ALA A 1 97 ? -2.204 2.070 -11.115 1.00 92.50 97 ALA A O 1
ATOM 724 N N . ARG A 1 98 ? -0.388 0.934 -11.816 1.00 93.06 98 ARG A N 1
ATOM 725 C CA . ARG A 1 98 ? -1.068 0.105 -12.825 1.00 93.06 98 ARG A CA 1
ATOM 726 C C . ARG A 1 98 ? -2.132 -0.780 -12.191 1.00 93.06 98 ARG A C 1
ATOM 728 O O . ARG A 1 98 ? -3.276 -0.775 -12.633 1.00 93.06 98 ARG A O 1
ATOM 735 N N . SER A 1 99 ? -1.761 -1.514 -11.145 1.00 92.69 99 SER A N 1
ATOM 736 C CA . SER A 1 99 ? -2.662 -2.445 -10.461 1.00 92.69 99 SER A CA 1
ATOM 737 C C . SER A 1 99 ? -3.837 -1.719 -9.800 1.00 92.69 99 SER A C 1
ATOM 739 O O . SER A 1 99 ? -4.945 -2.245 -9.765 1.00 92.69 99 SER A O 1
ATOM 741 N N . ARG A 1 100 ? -3.621 -0.496 -9.291 1.00 92.38 100 ARG A N 1
ATOM 742 C CA . ARG A 1 100 ? -4.702 0.357 -8.771 1.00 92.38 100 ARG A CA 1
ATOM 743 C C . ARG A 1 100 ? -5.643 0.811 -9.889 1.00 92.38 100 ARG A C 1
ATOM 745 O O . ARG A 1 100 ? -6.848 0.630 -9.759 1.00 92.38 100 ARG A O 1
ATOM 752 N N . ALA A 1 101 ? -5.098 1.309 -11.001 1.00 90.50 101 ALA A N 1
ATOM 753 C CA . ALA A 1 101 ? -5.890 1.740 -12.155 1.00 90.50 101 ALA A CA 1
ATOM 754 C C . ALA A 1 101 ? -6.772 0.612 -12.715 1.00 90.50 101 ALA A C 1
ATOM 756 O O . ALA A 1 101 ? -7.934 0.840 -13.040 1.00 90.50 101 ALA A O 1
ATOM 757 N N . GLN A 1 102 ? -6.236 -0.610 -12.792 1.00 90.62 102 GLN A N 1
ATOM 758 C CA . GLN A 1 102 ? -6.967 -1.785 -13.274 1.00 90.62 102 GLN A CA 1
ATOM 759 C C . GLN A 1 102 ? -8.220 -2.079 -12.443 1.00 90.62 102 GLN A C 1
ATOM 761 O O . GLN A 1 102 ? -9.260 -2.403 -13.005 1.00 90.62 102 GLN A O 1
ATOM 766 N N . ILE A 1 103 ? -8.164 -1.911 -11.120 1.00 89.75 103 ILE A N 1
ATOM 767 C CA . ILE A 1 103 ? -9.335 -2.141 -10.261 1.00 89.75 103 ILE A CA 1
ATOM 768 C C . ILE A 1 103 ? -10.416 -1.111 -10.527 1.00 89.75 103 ILE A C 1
ATOM 770 O O . ILE A 1 103 ? -11.577 -1.485 -10.661 1.00 89.75 103 ILE A O 1
ATOM 774 N N . SER A 1 104 ? -10.044 0.166 -10.607 1.00 85.44 104 SER A N 1
ATOM 775 C CA . SER A 1 104 ? -11.004 1.236 -10.868 1.00 85.44 104 SER A CA 1
ATOM 776 C C . SER A 1 104 ? -11.714 1.013 -12.206 1.00 85.44 104 SER A C 1
ATOM 778 O O . SER A 1 104 ? -12.940 1.047 -12.259 1.00 85.44 104 SER A O 1
ATOM 780 N N . ILE A 1 105 ? -10.961 0.661 -13.255 1.00 84.81 105 ILE A N 1
ATOM 781 C CA . ILE A 1 105 ? -11.507 0.345 -14.586 1.00 84.81 105 ILE A CA 1
ATOM 782 C C . ILE A 1 105 ? -12.435 -0.877 -14.534 1.00 84.81 105 ILE A C 1
ATOM 784 O O . ILE A 1 105 ? -13.525 -0.873 -15.112 1.00 84.81 105 ILE A O 1
ATOM 788 N N . ASP A 1 106 ? -12.025 -1.935 -13.837 1.00 82.81 106 ASP A N 1
ATOM 789 C CA . ASP A 1 106 ? -12.820 -3.152 -13.755 1.00 82.81 106 ASP A CA 1
ATOM 790 C C . ASP A 1 106 ? -14.148 -2.938 -13.014 1.00 82.81 106 ASP A C 1
ATOM 792 O O . ASP A 1 106 ? -15.164 -3.519 -13.397 1.00 82.81 106 ASP A O 1
ATOM 796 N N . VAL A 1 107 ? -14.145 -2.126 -11.953 1.00 83.25 107 VAL A N 1
ATOM 797 C CA . VAL A 1 107 ? -15.354 -1.797 -11.185 1.00 83.25 107 VAL A CA 1
ATOM 798 C C . VAL A 1 107 ? -16.276 -0.878 -11.979 1.00 83.25 107 VAL A C 1
ATOM 800 O O . VAL A 1 107 ? -17.483 -1.068 -11.946 1.00 83.25 107 VAL A O 1
ATOM 803 N N . GLU A 1 108 ? -15.747 0.073 -12.749 1.00 77.44 108 GLU A N 1
ATOM 804 C CA . GLU A 1 108 ? -16.566 0.880 -13.667 1.00 77.44 108 GLU A CA 1
ATOM 805 C C . GLU A 1 108 ? -17.246 0.023 -14.745 1.00 77.44 108 GLU A C 1
ATOM 807 O O . GLU A 1 108 ? -18.370 0.306 -15.164 1.00 77.44 108 GLU A O 1
ATOM 812 N N . THR A 1 109 ? -16.578 -1.051 -15.173 1.00 74.75 109 THR A N 1
ATOM 813 C CA . THR A 1 109 ? -17.101 -1.990 -16.173 1.00 74.75 109 THR A CA 1
ATOM 814 C C . THR A 1 109 ? -18.161 -2.926 -15.581 1.00 74.75 109 THR A C 1
ATOM 816 O O . THR A 1 109 ? -19.126 -3.291 -16.257 1.00 74.75 109 THR A O 1
ATOM 819 N N . GLN A 1 110 ? -18.005 -3.319 -14.316 1.00 68.12 110 GLN A N 1
ATOM 820 C CA . GLN A 1 110 ? -18.955 -4.154 -13.584 1.00 68.12 110 GLN A CA 1
ATOM 821 C C . GLN A 1 110 ? -19.986 -3.261 -12.883 1.00 68.12 110 GLN A C 1
ATOM 823 O O . GLN A 1 110 ? -19.744 -2.779 -11.783 1.00 68.12 110 GLN A O 1
ATOM 828 N N . GLN A 1 111 ? -21.150 -3.041 -13.507 1.00 58.06 111 GLN A N 1
ATOM 829 C CA . GLN A 1 111 ? -22.257 -2.309 -12.876 1.00 58.06 111 GLN A CA 1
ATOM 830 C C . GLN A 1 111 ? -22.518 -2.848 -11.464 1.00 58.06 111 GLN A C 1
ATOM 832 O O . GLN A 1 111 ? -22.892 -4.006 -11.294 1.00 58.06 111 GLN A O 1
ATOM 837 N N . ALA A 1 112 ? -22.280 -2.003 -10.459 1.00 59.41 112 ALA A N 1
ATOM 838 C CA . ALA A 1 112 ? -22.387 -2.390 -9.063 1.00 59.41 112 ALA A CA 1
ATOM 839 C C . ALA A 1 112 ? -23.835 -2.751 -8.716 1.00 59.41 112 ALA A C 1
ATOM 841 O O . ALA A 1 112 ? -24.740 -1.922 -8.857 1.00 59.41 112 ALA A O 1
ATOM 842 N N . ASP A 1 113 ? -24.042 -3.966 -8.209 1.00 61.50 113 ASP A N 1
ATOM 843 C CA . ASP A 1 113 ? -25.304 -4.335 -7.581 1.00 61.50 113 ASP A CA 1
ATOM 844 C C . ASP A 1 113 ? -25.483 -3.486 -6.309 1.00 61.50 113 ASP A C 1
ATOM 846 O O . ASP A 1 113 ? -24.683 -3.586 -5.373 1.00 61.50 113 ASP A O 1
ATOM 850 N N . PRO A 1 114 ? -26.538 -2.655 -6.212 1.00 62.78 114 PRO A N 1
ATOM 851 C CA . PRO A 1 114 ? -26.710 -1.725 -5.094 1.00 62.78 114 PRO A CA 1
ATOM 852 C C . PRO A 1 114 ? -27.066 -2.417 -3.765 1.00 62.78 114 PRO A C 1
ATOM 854 O O . PRO A 1 114 ? -27.238 -1.743 -2.752 1.00 62.78 114 PRO A O 1
ATOM 857 N N . ALA A 1 115 ? -27.231 -3.744 -3.763 1.00 62.47 115 ALA A N 1
ATOM 858 C CA . ALA A 1 115 ? -27.766 -4.512 -2.641 1.00 62.47 115 ALA A CA 1
ATOM 859 C C . ALA A 1 115 ? -26.705 -5.242 -1.799 1.00 62.47 115 ALA A C 1
ATOM 861 O O . ALA A 1 115 ? -27.037 -5.753 -0.727 1.00 62.47 115 ALA A O 1
ATOM 862 N N . THR A 1 116 ? -25.450 -5.329 -2.246 1.00 67.19 116 THR A N 1
ATOM 863 C CA . THR A 1 116 ? -24.413 -6.032 -1.477 1.00 67.19 116 THR A CA 1
ATOM 864 C C . THR A 1 116 ? -23.883 -5.159 -0.333 1.00 67.19 116 THR A C 1
ATOM 866 O O . THR A 1 116 ? -23.629 -3.973 -0.544 1.00 67.19 116 THR A O 1
ATOM 869 N N . PRO A 1 117 ? -23.689 -5.713 0.878 1.00 76.62 117 PRO A N 1
ATOM 870 C CA . PRO A 1 117 ? -23.134 -4.953 1.994 1.00 76.62 117 PRO A CA 1
ATOM 871 C C . PRO A 1 117 ? -21.711 -4.442 1.691 1.00 76.62 117 PRO A C 1
ATOM 873 O O . PRO A 1 117 ? -20.949 -5.084 0.973 1.00 76.62 117 PRO A O 1
ATOM 876 N N . VAL A 1 118 ? -21.328 -3.311 2.290 1.00 77.62 118 VAL A N 1
ATOM 877 C CA . VAL A 1 118 ? -20.043 -2.623 2.027 1.00 77.62 118 VAL A CA 1
ATOM 878 C C . VAL A 1 118 ? -18.822 -3.491 2.369 1.00 77.62 118 VAL A C 1
ATOM 880 O O . VAL A 1 118 ? -17.805 -3.451 1.683 1.00 77.62 118 VAL A O 1
ATOM 883 N N . THR A 1 119 ? -18.899 -4.297 3.430 1.00 76.38 119 THR A N 1
ATOM 884 C CA . THR A 1 119 ? -17.762 -5.086 3.931 1.00 76.38 119 THR A CA 1
ATOM 885 C C . THR A 1 119 ? -17.395 -6.305 3.070 1.00 76.38 119 THR A C 1
ATOM 887 O O . THR A 1 119 ? -16.200 -6.468 2.814 1.00 76.38 119 THR A O 1
ATOM 890 N N . PRO A 1 120 ? -18.333 -7.132 2.555 1.00 83.38 120 PRO A N 1
ATOM 891 C CA . PRO A 1 120 ? -18.001 -8.164 1.573 1.00 83.38 120 PRO A CA 1
ATOM 892 C C . PRO A 1 120 ? -17.522 -7.564 0.246 1.00 83.38 120 PRO A C 1
ATOM 894 O O . PRO A 1 120 ? -16.518 -8.034 -0.277 1.00 83.38 120 PRO A O 1
ATOM 897 N N . GLN A 1 121 ? -18.134 -6.470 -0.235 1.00 87.06 121 GLN A N 1
ATOM 898 C CA . GLN A 1 121 ? -17.652 -5.767 -1.434 1.00 87.06 121 GLN A CA 1
ATOM 899 C C . GLN A 1 121 ? -16.192 -5.319 -1.284 1.00 87.06 121 GLN A C 1
ATOM 901 O O . GLN A 1 121 ? -15.371 -5.548 -2.170 1.00 87.06 121 GLN A O 1
ATOM 906 N N . LEU A 1 122 ? -15.846 -4.713 -0.142 1.00 88.56 122 LEU A N 1
ATOM 907 C CA . LEU A 1 122 ? -14.475 -4.297 0.149 1.00 88.56 122 LEU A CA 1
ATOM 908 C C . LEU A 1 122 ? -13.507 -5.485 0.144 1.00 88.56 122 LEU A C 1
ATOM 910 O O . LEU A 1 122 ? -12.396 -5.378 -0.376 1.00 88.56 122 LEU A O 1
ATOM 914 N N . GLY A 1 123 ? -13.927 -6.613 0.722 1.00 89.81 123 GLY A N 1
ATOM 915 C CA . GLY A 1 123 ? -13.140 -7.839 0.735 1.00 89.81 123 GLY A CA 1
ATOM 916 C C . GLY A 1 123 ? -12.872 -8.383 -0.659 1.00 89.81 123 GLY A C 1
ATOM 917 O O . GLY A 1 123 ? -11.732 -8.730 -0.965 1.00 89.81 123 GLY A O 1
ATOM 918 N N . ASP A 1 124 ? -13.883 -8.390 -1.520 1.00 90.75 124 ASP A N 1
ATOM 919 C CA . ASP A 1 124 ? -13.752 -8.860 -2.897 1.00 90.75 124 ASP A CA 1
ATOM 920 C C . ASP A 1 124 ? -12.819 -7.958 -3.713 1.00 90.75 124 ASP A C 1
ATOM 922 O O . ASP A 1 124 ? -11.938 -8.460 -4.415 1.00 90.75 124 ASP A O 1
ATOM 926 N N . LEU A 1 125 ? -12.914 -6.632 -3.553 1.00 91.81 125 LEU A N 1
ATOM 927 C CA . LEU A 1 125 ? -11.986 -5.692 -4.191 1.00 91.81 125 LEU A CA 1
ATOM 928 C C . LEU A 1 125 ? -10.547 -5.854 -3.684 1.00 91.81 125 LEU A C 1
ATOM 930 O O . LEU A 1 125 ? -9.606 -5.833 -4.481 1.00 91.81 125 LEU A O 1
ATOM 934 N N . LEU A 1 126 ? -10.355 -6.051 -2.375 1.00 93.38 126 LEU A N 1
ATOM 935 C CA . LEU A 1 126 ? -9.030 -6.275 -1.794 1.00 93.38 126 LEU A CA 1
ATOM 936 C C . LEU A 1 126 ? -8.408 -7.584 -2.304 1.00 93.38 126 LEU A C 1
ATOM 938 O O . LEU A 1 126 ? -7.238 -7.605 -2.687 1.00 93.38 126 LEU A O 1
ATOM 942 N N . LYS A 1 127 ? -9.185 -8.673 -2.352 1.00 94.06 127 LYS A N 1
ATOM 943 C CA . LYS A 1 127 ? -8.740 -9.958 -2.916 1.00 94.06 127 LYS A CA 1
ATOM 944 C C . LYS A 1 127 ? -8.385 -9.809 -4.387 1.00 94.06 127 LYS A C 1
ATOM 946 O O . LYS A 1 127 ? -7.321 -10.254 -4.803 1.00 94.06 127 LYS A O 1
ATOM 951 N N . LYS A 1 128 ? -9.228 -9.122 -5.160 1.00 93.69 128 LYS A N 1
ATOM 952 C CA . LYS A 1 128 ? -8.970 -8.838 -6.571 1.00 93.69 128 LYS A CA 1
ATOM 953 C C . LYS A 1 128 ? -7.660 -8.071 -6.756 1.00 93.69 128 LYS A C 1
ATOM 955 O O . LYS A 1 128 ? -6.839 -8.474 -7.575 1.00 93.69 128 LYS A O 1
ATOM 960 N N . ARG A 1 129 ? -7.406 -7.042 -5.937 1.00 94.75 129 ARG A N 1
ATOM 961 C CA . ARG A 1 129 ? -6.126 -6.313 -5.925 1.00 94.75 129 ARG A CA 1
ATOM 962 C C . ARG A 1 129 ? -4.933 -7.216 -5.660 1.00 94.75 129 ARG A C 1
ATOM 964 O O . ARG A 1 129 ? -3.906 -7.045 -6.313 1.00 94.75 129 ARG A O 1
ATOM 971 N N . LEU A 1 130 ? -5.037 -8.105 -4.676 1.00 93.94 130 LEU A N 1
ATOM 972 C CA . LEU A 1 130 ? -3.956 -9.022 -4.316 1.00 93.94 130 LEU A CA 1
ATOM 973 C C . LEU A 1 130 ? -3.679 -10.008 -5.451 1.00 93.94 130 LEU A C 1
ATOM 975 O O . LEU A 1 130 ? -2.524 -10.215 -5.807 1.00 93.94 130 LEU A O 1
ATOM 979 N N . LEU A 1 131 ? -4.722 -10.544 -6.085 1.00 93.56 131 LEU A N 1
ATOM 980 C CA . LEU A 1 131 ? -4.585 -11.484 -7.198 1.00 93.56 131 LEU A CA 1
ATOM 981 C C . LEU A 1 131 ? -3.927 -10.863 -8.441 1.00 93.56 131 LEU A C 1
ATOM 983 O O . LEU A 1 131 ? -3.267 -11.584 -9.185 1.00 93.56 131 LEU A O 1
ATOM 987 N N . LEU A 1 132 ? -3.986 -9.539 -8.628 1.00 93.31 132 LEU A N 1
ATOM 988 C CA . LEU A 1 132 ? -3.202 -8.852 -9.671 1.00 93.31 132 LEU A CA 1
ATOM 989 C C . LEU A 1 132 ? -1.679 -8.973 -9.468 1.00 93.31 132 LEU A C 1
ATOM 991 O O . LEU A 1 132 ? -0.920 -8.774 -10.413 1.00 93.31 132 LEU A O 1
ATOM 995 N N . ASN A 1 133 ? -1.212 -9.341 -8.270 1.00 93.25 133 ASN A N 1
ATOM 996 C CA . ASN A 1 133 ? 0.201 -9.622 -8.012 1.00 93.25 133 ASN A CA 1
ATOM 997 C C . ASN A 1 133 ? 0.601 -11.074 -8.351 1.00 93.25 133 ASN A C 1
ATOM 999 O O . ASN A 1 133 ? 1.788 -11.394 -8.304 1.00 93.25 133 ASN A O 1
ATOM 1003 N N . ALA A 1 134 ? -0.339 -11.955 -8.718 1.00 91.81 134 ALA A N 1
ATOM 1004 C CA . ALA A 1 134 ? -0.051 -13.343 -9.089 1.00 91.81 134 ALA A CA 1
ATOM 1005 C C . ALA A 1 134 ? 1.076 -13.521 -10.137 1.00 91.81 134 ALA A C 1
ATOM 1007 O O . ALA A 1 134 ? 1.947 -14.360 -9.896 1.00 91.81 134 ALA A O 1
ATOM 1008 N N . PRO A 1 135 ? 1.147 -12.753 -11.251 1.00 90.44 135 PRO A N 1
ATOM 1009 C CA . PRO A 1 135 ? 2.209 -12.932 -12.251 1.00 90.44 135 PRO A CA 1
ATOM 1010 C C . PRO A 1 135 ? 3.611 -12.581 -11.734 1.00 90.44 135 PRO A C 1
ATOM 1012 O O . PRO A 1 135 ? 4.601 -13.065 -12.273 1.00 90.44 135 PRO A O 1
ATOM 1015 N N . ILE A 1 136 ? 3.702 -11.762 -10.684 1.00 91.50 136 ILE A N 1
ATOM 1016 C CA . ILE A 1 136 ? 4.966 -11.300 -10.095 1.00 91.50 136 ILE A CA 1
ATOM 1017 C C . ILE A 1 136 ? 5.217 -11.889 -8.701 1.00 91.50 136 ILE A C 1
ATOM 1019 O O . ILE A 1 136 ? 6.088 -11.411 -7.975 1.00 91.50 136 ILE A O 1
ATOM 1023 N N . ALA A 1 137 ? 4.469 -12.921 -8.302 1.00 88.94 137 ALA A N 1
ATOM 1024 C CA . ALA A 1 137 ? 4.494 -13.448 -6.939 1.00 88.94 137 ALA A CA 1
ATOM 1025 C C . ALA A 1 137 ? 5.891 -13.909 -6.485 1.00 88.94 137 ALA A C 1
ATOM 1027 O O . ALA A 1 137 ? 6.257 -13.719 -5.327 1.00 88.94 137 ALA A O 1
ATOM 1028 N N . SER A 1 138 ? 6.709 -14.444 -7.400 1.00 90.06 138 SER A N 1
ATOM 1029 C CA . SER A 1 138 ? 8.093 -14.850 -7.112 1.00 90.06 138 SER A CA 1
ATOM 1030 C C . SER A 1 138 ? 9.006 -13.683 -6.730 1.00 90.06 138 SER A C 1
ATOM 1032 O O . SER A 1 138 ? 9.941 -13.867 -5.955 1.00 90.06 138 SER A O 1
ATOM 1034 N N . HIS A 1 139 ? 8.726 -12.489 -7.255 1.00 91.94 139 HIS A N 1
ATOM 1035 C CA . HIS A 1 139 ? 9.534 -11.276 -7.075 1.00 91.94 139 HIS A CA 1
ATOM 1036 C C . HIS A 1 139 ? 8.891 -10.290 -6.092 1.00 91.94 139 HIS A C 1
ATOM 1038 O O . HIS A 1 139 ? 9.384 -9.184 -5.883 1.00 91.94 139 HIS A O 1
ATOM 1044 N N . LEU A 1 140 ? 7.794 -10.689 -5.445 1.00 90.44 140 LEU A N 1
ATOM 1045 C CA . LEU A 1 140 ? 7.032 -9.836 -4.535 1.00 90.44 140 LEU A CA 1
ATOM 1046 C C . LEU A 1 140 ? 7.861 -9.466 -3.293 1.00 90.44 140 LEU A C 1
ATOM 1048 O O . LEU A 1 140 ? 7.898 -8.307 -2.884 1.00 90.44 140 LEU A O 1
ATOM 1052 N N . ALA A 1 141 ? 8.615 -10.422 -2.745 1.00 89.38 141 ALA A N 1
ATOM 1053 C CA . ALA A 1 141 ? 9.529 -10.164 -1.632 1.00 89.38 141 ALA A CA 1
ATOM 1054 C C . ALA A 1 141 ? 10.658 -9.179 -2.006 1.00 89.38 141 ALA A C 1
ATOM 1056 O O . ALA A 1 141 ? 11.056 -8.358 -1.180 1.00 89.38 141 ALA A O 1
ATOM 1057 N N . GLU A 1 142 ? 11.146 -9.222 -3.252 1.00 88.69 142 GLU A N 1
ATOM 1058 C CA . GLU A 1 142 ? 12.134 -8.264 -3.771 1.00 88.69 142 GLU A CA 1
ATOM 1059 C C . GLU A 1 142 ? 11.528 -6.855 -3.865 1.00 88.69 142 GLU A C 1
ATOM 1061 O O . GLU A 1 142 ? 12.114 -5.894 -3.362 1.00 88.69 142 GLU A O 1
ATOM 1066 N N . ALA A 1 143 ? 10.318 -6.731 -4.420 1.00 90.81 143 ALA A N 1
ATOM 1067 C CA . ALA A 1 143 ? 9.597 -5.461 -4.490 1.00 90.81 143 ALA A CA 1
ATOM 1068 C C . ALA A 1 143 ? 9.364 -4.855 -3.094 1.00 90.81 143 ALA A C 1
ATOM 1070 O O . ALA A 1 143 ? 9.626 -3.671 -2.868 1.00 90.81 143 ALA A O 1
ATOM 1071 N N . GLN A 1 144 ? 8.944 -5.676 -2.126 1.00 88.31 144 GLN A N 1
ATOM 1072 C CA . GLN A 1 144 ? 8.768 -5.257 -0.733 1.00 88.31 144 GLN A CA 1
ATOM 1073 C C . GLN A 1 144 ? 10.084 -4.781 -0.107 1.00 88.31 144 GLN A C 1
ATOM 1075 O O . GLN A 1 144 ? 10.097 -3.772 0.601 1.00 88.31 144 GLN A O 1
ATOM 1080 N N . ALA A 1 145 ? 11.206 -5.448 -0.388 1.00 86.31 145 ALA A N 1
ATOM 1081 C CA . ALA A 1 145 ? 12.521 -5.027 0.092 1.00 86.31 145 ALA A CA 1
ATOM 1082 C C . ALA A 1 145 ? 12.949 -3.663 -0.479 1.00 86.31 145 ALA A C 1
ATOM 1084 O O . ALA A 1 145 ? 13.610 -2.889 0.212 1.00 86.31 145 ALA A O 1
ATOM 1085 N N . ILE A 1 146 ? 12.550 -3.332 -1.711 1.00 87.12 146 ILE A N 1
ATOM 1086 C CA . ILE A 1 146 ? 12.820 -2.023 -2.324 1.00 87.12 146 ILE A CA 1
ATOM 1087 C C . ILE A 1 146 ? 11.957 -0.929 -1.680 1.00 87.12 146 ILE A C 1
ATOM 1089 O O . ILE A 1 146 ? 12.488 0.117 -1.304 1.00 87.12 146 ILE A O 1
ATOM 1093 N N . LEU A 1 147 ? 10.649 -1.162 -1.514 1.00 85.94 147 LEU A N 1
ATOM 1094 C CA . LEU A 1 147 ? 9.688 -0.168 -0.998 1.00 85.94 147 LEU A CA 1
ATOM 1095 C C . LEU A 1 147 ? 9.950 0.262 0.449 1.00 85.94 147 LEU A C 1
ATOM 1097 O O . LEU A 1 147 ? 9.535 1.333 0.888 1.00 85.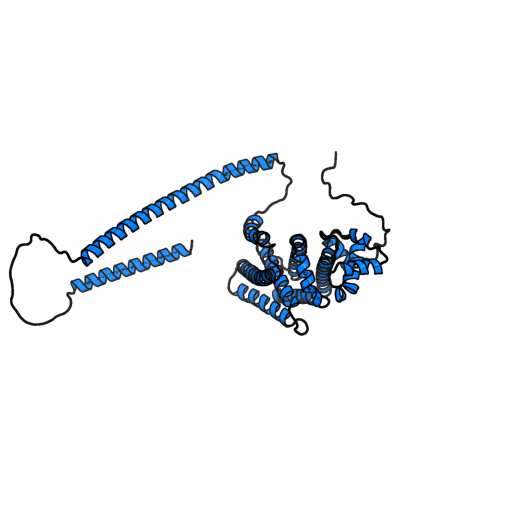94 147 LEU A O 1
ATOM 1101 N N . THR A 1 148 ? 10.630 -0.586 1.202 1.00 84.69 148 THR A N 1
ATOM 1102 C CA . THR A 1 148 ? 10.826 -0.445 2.650 1.00 84.69 148 THR A CA 1
ATOM 1103 C C . THR A 1 148 ? 12.151 0.194 3.018 1.00 84.69 148 THR A C 1
ATOM 1105 O O . THR A 1 148 ? 12.386 0.533 4.180 1.00 84.69 148 THR A O 1
ATOM 1108 N N . GLN A 1 149 ? 12.998 0.439 2.018 1.00 81.75 149 GLN A N 1
ATOM 1109 C CA . GLN A 1 149 ? 14.157 1.300 2.171 1.00 81.75 149 GLN A CA 1
ATOM 1110 C C . GLN A 1 149 ? 13.688 2.696 2.613 1.00 81.75 149 GLN A C 1
ATOM 1112 O O . GLN A 1 149 ? 12.796 3.258 1.975 1.00 81.75 149 GLN A O 1
ATOM 1117 N N . PRO A 1 150 ? 14.288 3.308 3.652 1.00 81.00 150 PRO A N 1
ATOM 1118 C CA . PRO A 1 150 ? 13.797 4.569 4.220 1.00 81.00 150 PRO A CA 1
ATOM 1119 C C . PRO A 1 150 ? 13.620 5.713 3.209 1.00 81.00 150 PRO A C 1
ATOM 1121 O O . PRO A 1 150 ? 12.732 6.543 3.373 1.00 81.00 150 PRO A O 1
ATOM 1124 N N . ALA A 1 151 ? 14.432 5.741 2.147 1.00 80.62 151 ALA A N 1
ATOM 1125 C CA . ALA A 1 151 ? 14.339 6.733 1.075 1.00 80.62 151 ALA A CA 1
ATOM 1126 C C . ALA A 1 151 ? 13.118 6.548 0.150 1.00 80.62 151 ALA A C 1
ATOM 1128 O O . ALA A 1 151 ? 12.743 7.481 -0.556 1.00 80.62 151 ALA A O 1
ATOM 1129 N N . HIS A 1 152 ? 12.523 5.355 0.132 1.00 82.75 152 HIS A N 1
ATOM 1130 C CA . HIS A 1 152 ? 11.397 4.972 -0.725 1.00 82.75 152 HIS A CA 1
ATOM 1131 C C . HIS A 1 152 ? 10.067 4.913 0.037 1.00 82.75 152 HIS A C 1
ATOM 1133 O O . HIS A 1 152 ? 9.007 5.051 -0.573 1.00 82.75 152 HIS A O 1
ATOM 1139 N N . VAL A 1 153 ? 10.121 4.768 1.367 1.00 84.31 153 VAL A N 1
ATOM 1140 C CA . VAL A 1 153 ? 8.943 4.668 2.242 1.00 84.31 153 VAL A CA 1
ATOM 1141 C C . VAL A 1 153 ? 7.917 5.787 2.010 1.00 84.31 153 VAL A C 1
ATOM 1143 O O . VAL A 1 153 ? 6.737 5.456 1.925 1.00 84.31 153 VAL A O 1
ATOM 1146 N N . PRO A 1 154 ? 8.283 7.080 1.862 1.00 84.31 154 PRO A N 1
ATOM 1147 C CA . PRO A 1 154 ? 7.286 8.126 1.626 1.00 84.31 154 PRO A CA 1
ATOM 1148 C C . PRO A 1 154 ? 6.461 7.891 0.355 1.00 84.31 154 PRO A C 1
ATOM 1150 O O . PRO A 1 154 ? 5.238 7.966 0.403 1.00 84.31 154 PRO A O 1
ATOM 1153 N N . SER A 1 155 ? 7.112 7.538 -0.758 1.00 84.19 155 SER A N 1
ATOM 1154 C CA . SER A 1 155 ? 6.435 7.235 -2.026 1.00 84.19 155 SER A CA 1
ATOM 1155 C C . SER A 1 155 ? 5.564 5.981 -1.920 1.00 84.19 155 SER A C 1
ATOM 1157 O O . SER A 1 155 ? 4.430 5.980 -2.390 1.00 84.19 155 SER A O 1
ATOM 1159 N N . ALA A 1 156 ? 6.059 4.937 -1.247 1.00 87.50 156 ALA A N 1
ATOM 1160 C CA . ALA A 1 156 ? 5.301 3.710 -1.010 1.00 87.50 156 ALA A CA 1
ATOM 1161 C C . ALA A 1 156 ? 4.039 3.957 -0.162 1.00 87.50 156 ALA A C 1
ATOM 1163 O O . ALA A 1 156 ? 2.979 3.402 -0.444 1.00 87.50 156 ALA A O 1
ATOM 1164 N N . LEU A 1 157 ? 4.139 4.806 0.866 1.00 87.69 157 LEU A N 1
ATOM 1165 C CA . LEU A 1 157 ? 3.011 5.166 1.725 1.00 87.69 157 LEU A CA 1
ATOM 1166 C C . LEU A 1 157 ? 1.962 5.996 0.989 1.00 87.69 157 LEU A C 1
ATOM 1168 O O . LEU A 1 157 ? 0.777 5.776 1.227 1.00 87.69 157 LEU A O 1
ATOM 1172 N N . THR A 1 158 ? 2.368 6.904 0.096 1.00 88.31 158 THR A N 1
ATOM 1173 C CA . THR A 1 158 ? 1.426 7.635 -0.764 1.00 88.31 158 THR A CA 1
ATOM 1174 C C . THR A 1 158 ? 0.629 6.661 -1.627 1.00 88.31 158 THR A C 1
ATOM 1176 O O . THR A 1 158 ? -0.595 6.671 -1.575 1.00 88.31 158 THR A O 1
ATOM 1179 N N . GLU A 1 159 ? 1.293 5.741 -2.331 1.00 90.19 159 GLU A N 1
ATOM 1180 C CA . GLU A 1 159 ? 0.608 4.746 -3.169 1.00 90.19 159 GLU A CA 1
ATOM 1181 C C . GLU A 1 159 ? -0.323 3.824 -2.360 1.00 90.19 159 GLU A C 1
ATOM 1183 O O . GLU A 1 159 ? -1.422 3.487 -2.810 1.00 90.19 159 GLU A O 1
ATOM 1188 N N . LEU A 1 160 ? 0.089 3.435 -1.149 1.00 90.44 160 LEU A N 1
ATOM 1189 C CA . LEU A 1 160 ? -0.719 2.628 -0.233 1.00 90.44 160 LEU A CA 1
ATOM 1190 C C . LEU A 1 160 ? -1.933 3.399 0.311 1.00 90.44 160 LEU A C 1
ATOM 1192 O O . LEU A 1 160 ? -3.005 2.818 0.503 1.00 90.44 160 LEU A O 1
ATOM 1196 N N . HIS A 1 161 ? -1.768 4.696 0.573 1.00 89.62 161 HIS A N 1
ATOM 1197 C CA . HIS A 1 161 ? -2.850 5.577 0.986 1.00 89.62 161 HIS A CA 1
ATOM 1198 C C . HIS A 1 161 ? -3.876 5.743 -0.136 1.00 89.62 161 HIS A C 1
ATOM 1200 O O . HIS A 1 161 ? -5.060 5.506 0.109 1.00 89.62 161 HIS A O 1
ATOM 1206 N N . GLU A 1 162 ? -3.425 6.057 -1.353 1.00 90.62 162 GLU A N 1
ATOM 1207 C CA . GLU A 1 162 ? -4.287 6.181 -2.534 1.00 90.62 162 GLU A CA 1
ATOM 1208 C C . GLU A 1 162 ? -5.053 4.880 -2.792 1.00 90.62 162 GLU A C 1
ATOM 1210 O O . GLU A 1 162 ? -6.271 4.906 -2.924 1.00 90.62 162 GLU A O 1
ATOM 1215 N N . LEU A 1 163 ? -4.388 3.718 -2.718 1.00 92.75 163 LEU A N 1
ATOM 1216 C CA . LEU A 1 163 ? -5.061 2.419 -2.833 1.00 92.75 163 LEU A CA 1
ATOM 1217 C C . LEU A 1 163 ? -6.171 2.245 -1.788 1.00 92.75 163 LEU A C 1
ATOM 1219 O O . LEU A 1 163 ? -7.283 1.843 -2.121 1.00 92.75 163 LEU A O 1
ATOM 1223 N N . SER A 1 164 ? -5.881 2.538 -0.517 1.00 91.44 164 SER A N 1
ATOM 1224 C CA . SER A 1 164 ? -6.886 2.425 0.545 1.00 91.44 164 SER A CA 1
ATOM 1225 C C . SER A 1 164 ? -8.055 3.388 0.332 1.00 91.44 164 SER A C 1
ATOM 1227 O O . SER A 1 164 ? -9.198 3.048 0.629 1.00 91.44 164 SER A O 1
ATOM 1229 N N . SER A 1 165 ? -7.769 4.583 -0.190 1.00 88.81 165 SER A N 1
ATOM 1230 C CA . SER A 1 165 ? -8.763 5.605 -0.473 1.00 88.81 165 SER A CA 1
ATOM 1231 C C . SER A 1 165 ? -9.676 5.173 -1.611 1.00 88.81 165 SER A C 1
ATOM 1233 O O . SER A 1 165 ? -10.891 5.204 -1.439 1.00 88.81 165 SER A O 1
ATOM 1235 N N . ASP A 1 166 ? -9.101 4.693 -2.713 1.00 89.19 166 ASP A N 1
ATOM 1236 C CA . ASP A 1 166 ? -9.834 4.220 -3.883 1.00 89.19 166 ASP A CA 1
ATOM 1237 C C . ASP A 1 166 ? -10.727 3.031 -3.544 1.00 89.19 166 ASP A C 1
ATOM 1239 O O . ASP A 1 166 ? -11.902 3.043 -3.889 1.00 89.19 166 ASP A O 1
ATOM 1243 N N . LEU A 1 167 ? -10.233 2.049 -2.784 1.00 90.00 167 LEU A N 1
ATOM 1244 C CA . LEU A 1 167 ? -11.053 0.911 -2.357 1.00 90.00 167 LEU A CA 1
ATOM 1245 C C . LEU A 1 167 ? -12.279 1.358 -1.545 1.00 90.00 167 LEU A C 1
ATOM 1247 O O . LEU A 1 167 ? -13.393 0.927 -1.831 1.00 90.00 167 LEU A O 1
ATOM 1251 N N . TRP A 1 168 ? -12.109 2.266 -0.580 1.00 86.12 168 TRP A N 1
ATOM 1252 C CA . TRP A 1 168 ? -13.242 2.806 0.179 1.00 86.12 168 TRP A CA 1
ATOM 1253 C C . TRP A 1 168 ? -14.189 3.642 -0.693 1.00 86.12 168 TRP A C 1
ATOM 1255 O O . TRP A 1 168 ? -15.409 3.530 -0.549 1.00 86.12 168 TRP A O 1
ATOM 1265 N N . ASN A 1 169 ? -13.650 4.431 -1.625 1.00 85.62 169 ASN A N 1
ATOM 1266 C CA . ASN A 1 169 ? -14.439 5.243 -2.550 1.00 85.62 169 ASN A CA 1
ATOM 1267 C C . ASN A 1 169 ? -15.278 4.367 -3.496 1.00 85.62 169 ASN A C 1
ATOM 1269 O O . ASN A 1 169 ? -16.463 4.641 -3.682 1.00 85.62 169 ASN A O 1
ATOM 1273 N N . LEU A 1 170 ? -14.702 3.285 -4.031 1.00 85.19 170 LEU A N 1
ATOM 1274 C CA . LEU A 1 170 ? -15.383 2.322 -4.906 1.00 85.19 170 LEU A CA 1
ATOM 1275 C C . LEU A 1 170 ? -16.509 1.575 -4.177 1.00 85.19 170 LEU A C 1
ATOM 1277 O O . LEU A 1 170 ? -17.534 1.272 -4.779 1.00 85.19 170 LEU A O 1
ATOM 1281 N N . THR A 1 171 ? -16.367 1.341 -2.869 1.00 83.44 171 THR A N 1
ATOM 1282 C CA . THR A 1 171 ? -17.444 0.771 -2.032 1.00 83.44 171 THR A CA 1
ATOM 1283 C C . THR A 1 171 ? -18.504 1.791 -1.594 1.00 83.44 171 THR A C 1
ATOM 1285 O O . THR A 1 171 ? -19.459 1.439 -0.903 1.00 83.44 171 THR A O 1
ATOM 1288 N N . GLY A 1 172 ? -18.358 3.064 -1.978 1.00 76.62 172 GLY A N 1
ATOM 1289 C CA . GLY A 1 172 ? -19.325 4.120 -1.682 1.00 76.62 172 GLY A CA 1
ATOM 1290 C C . GLY A 1 172 ? -19.258 4.684 -0.260 1.00 76.62 172 GLY A C 1
ATOM 1291 O O . GLY A 1 172 ? -20.246 5.261 0.204 1.00 76.62 172 GLY A O 1
ATOM 1292 N N . ASP A 1 173 ? -18.129 4.545 0.448 1.00 70.94 173 ASP A N 1
ATOM 1293 C CA . ASP A 1 173 ? -17.980 5.117 1.789 1.00 70.94 173 ASP A CA 1
ATOM 1294 C C . ASP A 1 173 ? -18.046 6.654 1.752 1.00 70.94 173 ASP A C 1
ATOM 1296 O O . ASP A 1 173 ? -17.302 7.318 1.032 1.00 70.94 173 ASP A O 1
ATOM 1300 N N . ARG A 1 174 ? -18.931 7.230 2.573 1.00 62.44 174 ARG A N 1
ATOM 1301 C CA . ARG A 1 174 ? -19.108 8.686 2.747 1.00 62.44 174 ARG A CA 1
ATOM 1302 C C . ARG A 1 174 ? -18.628 9.172 4.113 1.00 62.44 174 ARG A C 1
ATOM 1304 O O . ARG A 1 174 ? -19.099 10.186 4.622 1.00 62.44 174 ARG A O 1
ATOM 1311 N N . SER A 1 175 ? -17.739 8.418 4.751 1.00 63.34 175 SER A N 1
ATOM 1312 C CA . SER A 1 175 ? -17.234 8.766 6.078 1.00 63.34 175 SER A CA 1
ATOM 1313 C C . SER A 1 175 ? -16.399 10.042 6.048 1.00 63.34 175 SER A C 1
ATOM 1315 O O . SER A 1 175 ? -15.490 10.193 5.231 1.00 63.34 175 SER A O 1
ATOM 1317 N N . HIS A 1 176 ? -16.678 10.938 6.990 1.00 53.03 176 HIS A N 1
ATOM 1318 C CA . HIS A 1 176 ? -15.938 12.175 7.214 1.00 53.03 176 HIS A CA 1
ATOM 1319 C C . HIS A 1 176 ? -15.299 12.149 8.615 1.00 53.03 176 HIS A C 1
ATOM 1321 O O . HIS A 1 176 ? -15.750 11.417 9.495 1.00 53.03 176 HIS A O 1
ATOM 1327 N N . SER A 1 177 ? -14.246 12.944 8.830 1.00 63.25 177 SER A N 1
ATOM 1328 C CA . SER A 1 177 ? -13.545 13.088 10.124 1.00 63.25 177 SER A CA 1
ATOM 1329 C C . SER A 1 177 ? -12.672 11.878 10.532 1.00 63.25 177 SER A C 1
ATOM 1331 O O . SER A 1 177 ? -12.087 11.221 9.680 1.00 63.25 177 SER A O 1
ATOM 1333 N N . PHE A 1 178 ? -12.481 11.622 11.835 1.00 62.19 178 PHE A N 1
ATOM 1334 C CA . PHE A 1 178 ? -11.498 10.661 12.372 1.00 62.19 178 PHE A CA 1
ATOM 1335 C C . PHE A 1 178 ? -11.668 9.224 11.837 1.00 62.19 178 PHE A C 1
ATOM 1337 O O . PHE A 1 178 ? -10.672 8.544 11.582 1.00 62.19 178 PHE A O 1
ATOM 1344 N N . ASP A 1 179 ? -12.907 8.805 11.566 1.00 72.12 179 ASP A N 1
ATOM 1345 C CA . ASP A 1 179 ? -13.233 7.505 10.968 1.00 72.12 179 ASP A CA 1
ATOM 1346 C C . ASP A 1 179 ? -12.559 7.311 9.602 1.00 72.12 179 ASP A C 1
ATOM 1348 O O . ASP A 1 179 ? -12.099 6.213 9.296 1.00 72.12 179 ASP A O 1
ATOM 1352 N N . TRP A 1 180 ? -12.421 8.381 8.809 1.00 78.19 180 TRP A N 1
ATOM 1353 C CA . TRP A 1 180 ? -11.753 8.365 7.502 1.00 78.19 180 TRP A CA 1
ATOM 1354 C C . TRP A 1 180 ? -10.294 7.908 7.614 1.00 78.19 180 TRP A C 1
ATOM 1356 O O . TRP A 1 180 ? -9.855 7.030 6.865 1.00 78.19 180 TRP A O 1
ATOM 1366 N N . TYR A 1 181 ? -9.558 8.467 8.582 1.00 75.62 181 TYR A N 1
ATOM 1367 C CA . TYR A 1 181 ? -8.143 8.159 8.808 1.00 75.62 181 TYR A CA 1
ATOM 1368 C C . TYR A 1 181 ? -7.975 6.738 9.326 1.00 75.62 181 TYR A C 1
ATOM 1370 O O . TYR A 1 181 ? -7.114 5.993 8.864 1.00 75.62 181 TYR A O 1
ATOM 1378 N N . THR A 1 182 ? -8.811 6.351 10.284 1.00 74.44 182 THR A N 1
ATOM 1379 C CA . THR A 1 182 ? -8.710 5.052 10.936 1.00 74.44 182 THR A CA 1
ATOM 1380 C C . THR A 1 182 ? -9.106 3.900 10.004 1.00 74.44 182 THR A C 1
ATOM 1382 O O . THR A 1 182 ? -8.427 2.870 9.979 1.00 74.44 182 THR A O 1
ATOM 1385 N N . LYS A 1 183 ? -10.135 4.080 9.169 1.00 79.69 183 LYS A N 1
ATOM 1386 C CA . LYS A 1 183 ? -10.527 3.115 8.129 1.00 79.69 183 LYS A CA 1
ATOM 1387 C C . LYS A 1 183 ? -9.449 2.921 7.066 1.00 79.69 183 LYS A C 1
ATOM 1389 O O . LYS A 1 183 ? -9.148 1.789 6.699 1.00 79.69 183 LYS A O 1
ATOM 1394 N N . ARG A 1 184 ? -8.836 4.008 6.588 1.00 84.12 184 ARG A N 1
ATOM 1395 C CA . ARG A 1 184 ? -7.748 3.928 5.600 1.00 84.12 184 ARG A CA 1
ATOM 1396 C C . ARG A 1 184 ? -6.496 3.304 6.198 1.00 84.12 184 ARG A C 1
ATOM 1398 O O . ARG A 1 184 ? -5.968 2.360 5.631 1.00 84.12 184 ARG A O 1
ATOM 1405 N N . ALA A 1 185 ? -6.086 3.735 7.390 1.00 80.06 185 ALA A N 1
ATOM 1406 C CA . ALA A 1 185 ? -4.920 3.171 8.068 1.00 80.06 185 ALA A CA 1
ATOM 1407 C C . ALA A 1 185 ? -5.069 1.667 8.358 1.00 80.06 185 ALA A C 1
ATOM 1409 O O . ALA A 1 185 ? -4.124 0.906 8.150 1.00 80.06 185 ALA A O 1
ATOM 1410 N N . SER A 1 186 ? -6.248 1.222 8.809 1.00 81.25 186 SER A N 1
ATOM 1411 C CA . SER A 1 186 ? -6.510 -0.207 9.036 1.00 81.25 186 SER A CA 1
ATOM 1412 C C . SER A 1 186 ? -6.537 -1.003 7.735 1.00 81.25 186 SER A C 1
ATOM 1414 O O . SER A 1 186 ? -5.896 -2.048 7.667 1.00 81.25 186 SER A O 1
ATOM 1416 N N . LEU A 1 187 ? -7.185 -0.499 6.683 1.00 87.31 187 LEU A N 1
ATOM 1417 C CA . LEU A 1 187 ? -7.195 -1.160 5.378 1.00 87.31 187 LEU A CA 1
ATOM 1418 C C . LEU A 1 187 ? -5.789 -1.251 4.765 1.00 87.31 187 LEU A C 1
ATOM 1420 O O . LEU A 1 187 ? -5.398 -2.313 4.289 1.00 87.31 187 LEU A O 1
ATOM 1424 N N . SER A 1 188 ? -4.998 -0.178 4.836 1.00 89.00 188 SER A N 1
ATOM 1425 C CA . SER A 1 188 ? -3.593 -0.177 4.417 1.00 89.00 188 SER A CA 1
ATOM 1426 C C . SER A 1 188 ? -2.774 -1.213 5.189 1.00 89.00 188 SER A C 1
ATOM 1428 O O . SER A 1 188 ? -2.008 -1.965 4.591 1.00 89.00 188 SER A O 1
ATOM 1430 N N . ALA A 1 189 ? -2.956 -1.301 6.510 1.00 83.25 189 ALA A N 1
ATOM 1431 C CA . ALA A 1 189 ? -2.278 -2.301 7.329 1.00 83.25 189 ALA A CA 1
ATOM 1432 C C . ALA A 1 189 ? -2.702 -3.736 6.964 1.00 83.25 189 ALA A C 1
ATOM 1434 O O . ALA A 1 189 ? -1.857 -4.630 6.949 1.00 83.25 189 ALA A O 1
ATOM 1435 N N . LEU A 1 190 ? -3.983 -3.949 6.631 1.00 87.69 190 LEU A N 1
ATOM 1436 C CA . LEU A 1 190 ? -4.513 -5.248 6.212 1.00 87.69 190 LEU A CA 1
ATOM 1437 C C . LEU A 1 190 ? -3.904 -5.667 4.886 1.00 87.69 190 LEU A C 1
ATOM 1439 O O . LEU A 1 190 ? -3.431 -6.793 4.769 1.00 87.69 190 LEU A O 1
ATOM 1443 N N . TYR A 1 191 ? -3.888 -4.748 3.923 1.00 91.38 191 TYR A N 1
ATOM 1444 C CA . TYR A 1 191 ? -3.304 -4.978 2.613 1.00 91.38 191 TYR A CA 1
ATOM 1445 C C . TYR A 1 191 ? -1.834 -5.385 2.733 1.00 91.38 191 TYR A C 1
ATOM 1447 O O . TYR A 1 191 ? -1.452 -6.437 2.235 1.00 91.38 191 TYR A O 1
ATOM 1455 N N . VAL A 1 192 ? -1.028 -4.611 3.467 1.00 89.56 192 VAL A N 1
ATOM 1456 C CA . VAL A 1 192 ? 0.401 -4.911 3.647 1.00 89.56 192 VAL A CA 1
ATOM 1457 C C . VAL A 1 192 ? 0.610 -6.254 4.359 1.00 89.56 192 VAL A C 1
ATOM 1459 O O . VAL A 1 192 ? 1.505 -7.014 3.994 1.00 89.56 192 VAL A O 1
ATOM 1462 N N . ALA A 1 193 ? -0.214 -6.585 5.359 1.00 85.88 193 ALA A N 1
ATOM 1463 C CA . ALA A 1 193 ? -0.133 -7.878 6.035 1.00 85.88 193 ALA A CA 1
ATOM 1464 C C . ALA A 1 193 ? -0.501 -9.041 5.100 1.00 85.88 193 ALA A C 1
ATOM 1466 O O . ALA A 1 193 ? 0.188 -10.058 5.096 1.00 85.88 193 ALA A O 1
ATOM 1467 N N . ALA A 1 194 ? -1.555 -8.888 4.297 1.00 91.00 194 ALA A N 1
ATOM 1468 C CA . ALA A 1 194 ? -1.981 -9.889 3.325 1.00 91.00 194 ALA A CA 1
ATOM 1469 C C . ALA A 1 194 ? -0.943 -10.073 2.210 1.00 91.00 194 ALA A C 1
ATOM 1471 O O . ALA A 1 194 ? -0.616 -11.200 1.862 1.00 91.00 194 ALA A O 1
ATOM 1472 N N . GLU A 1 195 ? -0.355 -8.988 1.709 1.00 90.81 195 GLU A N 1
ATOM 1473 C CA . GLU A 1 195 ? 0.707 -9.023 0.702 1.00 90.81 195 GLU A CA 1
ATOM 1474 C C . GLU A 1 195 ? 1.980 -9.718 1.231 1.00 90.81 195 GLU A C 1
ATOM 1476 O O . GLU A 1 195 ? 2.692 -10.400 0.494 1.00 90.81 195 GLU A O 1
ATOM 1481 N N . LEU A 1 196 ? 2.256 -9.604 2.533 1.00 87.62 196 LEU A N 1
ATOM 1482 C CA . LEU A 1 196 ? 3.349 -10.320 3.193 1.00 87.62 196 LEU A CA 1
ATOM 1483 C C . LEU A 1 196 ? 3.056 -11.814 3.415 1.00 87.62 196 LEU A C 1
ATOM 1485 O O . LEU A 1 196 ? 3.972 -12.638 3.399 1.00 87.62 196 LEU A O 1
ATOM 1489 N N . VAL A 1 197 ? 1.794 -12.173 3.657 1.00 88.81 197 VAL A N 1
ATOM 1490 C CA . VAL A 1 197 ? 1.364 -13.580 3.684 1.00 88.81 197 VAL A CA 1
ATOM 1491 C C . VAL A 1 197 ? 1.477 -14.169 2.278 1.00 88.81 197 VAL A C 1
ATOM 1493 O O . VAL A 1 197 ? 2.064 -15.236 2.119 1.00 88.81 197 VAL A O 1
ATOM 1496 N N . MET A 1 198 ? 1.037 -13.421 1.264 1.00 91.62 198 MET A N 1
ATOM 1497 C CA . MET A 1 198 ? 1.088 -13.809 -0.145 1.00 91.62 198 MET A CA 1
ATOM 1498 C C . MET A 1 198 ? 2.505 -14.132 -0.623 1.00 91.62 198 MET A C 1
ATOM 1500 O O . MET A 1 198 ? 2.693 -15.099 -1.353 1.00 91.62 198 MET A O 1
ATOM 1504 N N . SER A 1 199 ? 3.521 -13.379 -0.184 1.00 88.81 199 SER A N 1
ATOM 1505 C CA . SER A 1 199 ? 4.916 -13.641 -0.577 1.00 88.81 199 SER A CA 1
ATOM 1506 C C . SER A 1 199 ? 5.486 -14.957 -0.026 1.00 88.81 199 SER A C 1
ATOM 1508 O O . SER A 1 199 ? 6.504 -15.445 -0.517 1.00 88.81 199 SER A O 1
ATOM 1510 N N . GLN A 1 200 ? 4.841 -15.551 0.981 1.00 87.62 200 GLN A N 1
ATOM 1511 C CA . GLN A 1 200 ? 5.226 -16.832 1.585 1.00 87.62 200 GLN A CA 1
ATOM 1512 C C . GLN A 1 200 ? 4.266 -17.973 1.223 1.00 87.62 200 GLN A C 1
ATOM 1514 O O . GLN A 1 200 ? 4.568 -19.138 1.500 1.00 87.62 200 GLN A O 1
ATOM 1519 N N . ASP A 1 201 ? 3.129 -17.648 0.618 1.00 91.31 201 ASP A N 1
ATOM 1520 C CA . ASP A 1 201 ? 2.064 -18.583 0.299 1.00 91.31 201 ASP A CA 1
ATOM 1521 C C . ASP A 1 201 ? 2.436 -19.441 -0.923 1.00 91.31 201 ASP A C 1
ATOM 1523 O O . ASP A 1 201 ? 2.805 -18.942 -1.986 1.00 91.31 201 ASP A O 1
ATOM 1527 N N . LYS A 1 202 ? 2.364 -20.763 -0.750 1.00 90.94 202 LYS A N 1
ATOM 1528 C CA . LYS A 1 202 ? 2.605 -21.772 -1.799 1.00 90.94 202 LYS A CA 1
ATOM 1529 C C . LYS A 1 202 ? 1.353 -22.593 -2.108 1.00 90.94 202 LYS A C 1
ATOM 1531 O O . LYS A 1 202 ? 1.442 -23.609 -2.798 1.00 90.94 202 LYS A O 1
ATOM 1536 N N . SER A 1 203 ? 0.211 -22.207 -1.544 1.00 93.38 203 SER A N 1
ATOM 1537 C CA . SER A 1 203 ? -1.071 -22.844 -1.806 1.00 93.38 203 SER A CA 1
ATOM 1538 C C . SER A 1 203 ? -1.526 -22.585 -3.247 1.00 93.38 203 SER A C 1
ATOM 1540 O O . SER A 1 203 ? -1.077 -21.655 -3.920 1.00 93.38 203 SER A O 1
ATOM 1542 N N . SER A 1 204 ? -2.416 -23.441 -3.754 1.00 91.06 204 SER A N 1
ATOM 1543 C CA . SER A 1 204 ? -3.023 -23.251 -5.073 1.00 91.06 204 SER A CA 1
ATOM 1544 C C . SER A 1 204 ? -3.820 -21.947 -5.105 1.00 91.06 204 SER A C 1
ATOM 1546 O O . SER A 1 204 ? -4.676 -21.750 -4.242 1.00 91.06 204 SER A O 1
ATOM 1548 N N . GLU A 1 205 ? -3.554 -21.092 -6.095 1.00 89.44 205 GLU A N 1
ATOM 1549 C CA . GLU A 1 205 ? -4.254 -19.811 -6.305 1.00 89.44 205 GLU A CA 1
ATOM 1550 C C . GLU A 1 205 ? -4.280 -18.888 -5.069 1.00 89.44 205 GLU A C 1
ATOM 1552 O O . GLU A 1 205 ? -5.209 -18.105 -4.895 1.00 89.44 205 GLU A O 1
ATOM 1557 N N . PHE A 1 206 ? -3.256 -18.962 -4.208 1.00 94.12 206 PHE A N 1
ATOM 1558 C CA . PHE A 1 206 ? -3.144 -18.151 -2.985 1.00 94.12 206 PHE A CA 1
ATOM 1559 C C . PHE A 1 206 ? -4.331 -18.307 -2.020 1.00 94.12 206 PHE A C 1
ATOM 1561 O O . PHE A 1 206 ? -4.752 -17.352 -1.359 1.00 94.12 206 PHE A O 1
ATOM 1568 N N . ARG A 1 207 ? -4.899 -19.517 -1.938 1.00 93.94 207 ARG A N 1
ATOM 1569 C CA . ARG A 1 207 ? -6.048 -19.820 -1.074 1.00 93.94 207 ARG A CA 1
ATOM 1570 C C . ARG A 1 207 ? -5.806 -19.420 0.382 1.00 93.94 207 ARG A C 1
ATOM 1572 O O . ARG A 1 207 ? -6.698 -18.836 0.993 1.00 93.94 207 ARG A O 1
ATOM 1579 N N . ASP A 1 208 ? -4.621 -19.697 0.921 1.00 91.12 208 ASP A N 1
ATOM 1580 C CA . ASP A 1 208 ? -4.304 -19.400 2.322 1.00 91.12 208 ASP A CA 1
ATOM 1581 C C . ASP A 1 208 ? -4.258 -17.875 2.567 1.00 91.12 208 ASP A C 1
ATOM 1583 O O . ASP A 1 208 ? -4.699 -17.383 3.610 1.00 91.12 208 ASP A O 1
ATOM 1587 N N . THR A 1 209 ? -3.804 -17.100 1.577 1.00 92.56 209 THR A N 1
ATOM 1588 C CA . THR A 1 209 ? -3.860 -15.627 1.588 1.00 92.56 209 THR A CA 1
ATOM 1589 C C . THR A 1 209 ? -5.299 -15.109 1.546 1.00 92.56 209 THR A C 1
ATOM 1591 O O . THR A 1 209 ? -5.650 -14.190 2.290 1.00 92.56 209 THR A O 1
ATOM 1594 N N . ILE A 1 210 ? -6.152 -15.692 0.700 1.00 94.19 210 ILE A N 1
ATOM 1595 C CA . ILE A 1 210 ? -7.566 -15.304 0.591 1.00 94.19 210 ILE A CA 1
ATOM 1596 C C . ILE A 1 210 ? -8.299 -15.592 1.909 1.00 94.19 210 ILE A C 1
ATOM 1598 O O . ILE A 1 210 ? -8.991 -14.717 2.430 1.00 94.19 210 ILE A O 1
ATOM 1602 N N . GLU A 1 211 ? -8.081 -16.770 2.496 1.00 92.88 211 GLU A N 1
ATOM 1603 C CA . GLU A 1 211 ? -8.642 -17.145 3.799 1.00 92.88 211 GLU A CA 1
ATOM 1604 C C . GLU A 1 211 ? -8.141 -16.220 4.919 1.00 92.88 211 GLU A C 1
ATOM 1606 O O . GLU A 1 211 ? -8.908 -15.816 5.800 1.00 92.88 211 GLU A O 1
ATOM 1611 N N . PHE A 1 212 ? -6.865 -15.818 4.875 1.00 90.00 212 PHE A N 1
ATOM 1612 C CA . PHE A 1 212 ? -6.322 -14.829 5.802 1.00 90.00 212 PHE A CA 1
ATOM 1613 C C . PHE A 1 212 ? -7.085 -13.502 5.722 1.00 90.00 212 PHE A C 1
ATOM 1615 O O . PHE A 1 212 ? -7.458 -12.961 6.766 1.00 90.00 212 PHE A O 1
ATOM 1622 N N . VAL A 1 213 ? -7.342 -12.992 4.515 1.00 91.44 213 VAL A N 1
ATOM 1623 C CA . VAL A 1 213 ? -8.120 -11.762 4.305 1.00 91.44 213 VAL A CA 1
ATOM 1624 C C . VAL A 1 213 ? -9.542 -11.916 4.845 1.00 91.44 213 VAL A C 1
ATOM 1626 O O . VAL A 1 213 ? -9.993 -11.055 5.600 1.00 91.44 213 VAL A O 1
ATOM 1629 N N . ASP A 1 214 ? -10.221 -13.020 4.527 1.00 90.69 214 ASP A N 1
ATOM 1630 C CA . ASP A 1 214 ? -11.596 -13.275 4.973 1.00 90.69 214 ASP A CA 1
ATOM 1631 C C . ASP A 1 214 ? -11.717 -13.302 6.492 1.00 90.69 214 ASP A C 1
ATOM 1633 O O . ASP A 1 214 ? -12.551 -12.603 7.071 1.00 90.69 214 ASP A O 1
ATOM 1637 N N . ARG A 1 215 ? -10.821 -14.030 7.159 1.00 88.00 215 ARG A N 1
ATOM 1638 C CA . ARG A 1 215 ? -10.766 -14.083 8.621 1.00 88.00 215 ARG A CA 1
ATOM 1639 C C . ARG A 1 215 ? -10.531 -12.702 9.231 1.00 88.00 215 ARG A C 1
ATOM 1641 O O . ARG A 1 215 ? -11.143 -12.352 10.236 1.00 88.00 215 ARG A O 1
ATOM 1648 N N . ARG A 1 216 ? -9.651 -11.895 8.631 1.00 84.38 216 ARG A N 1
ATOM 1649 C CA . ARG A 1 216 ? -9.354 -10.539 9.116 1.00 84.38 216 ARG A CA 1
ATOM 1650 C C . ARG A 1 216 ? -10.535 -9.583 8.944 1.00 84.38 216 ARG A C 1
ATOM 1652 O O . ARG A 1 216 ? -10.761 -8.754 9.820 1.00 84.38 216 ARG A O 1
ATOM 1659 N N . LEU A 1 217 ? -11.288 -9.702 7.856 1.00 84.94 217 LEU A N 1
ATOM 1660 C CA . LEU A 1 217 ? -12.495 -8.906 7.626 1.00 84.94 217 LEU A CA 1
ATOM 1661 C C . LEU A 1 217 ? -13.653 -9.343 8.532 1.00 84.94 217 LEU A C 1
ATOM 1663 O O . LEU A 1 217 ? -14.380 -8.490 9.037 1.00 84.94 217 LEU A O 1
ATOM 1667 N N . GLN A 1 218 ? -13.794 -10.644 8.797 1.00 82.94 218 GLN A N 1
ATOM 1668 C CA . GLN A 1 218 ? -14.757 -11.161 9.775 1.00 82.94 218 GLN A CA 1
ATOM 1669 C C . GLN A 1 218 ? -14.470 -10.626 11.182 1.00 82.94 218 GLN A C 1
ATOM 1671 O O . GLN A 1 218 ? -15.376 -10.111 11.826 1.00 82.94 218 GLN A O 1
ATOM 1676 N N . GLU A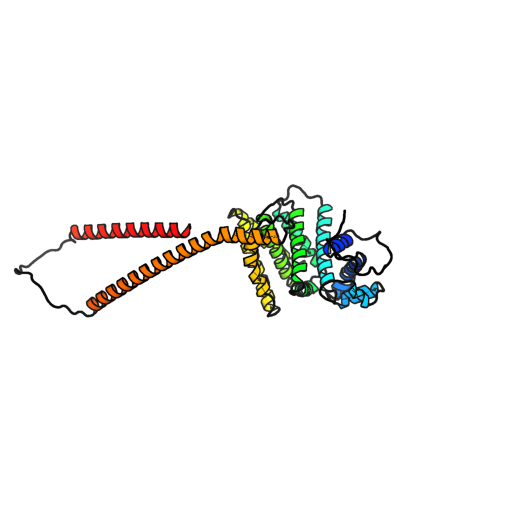 1 219 ? -13.206 -10.623 11.618 1.00 76.62 219 GLU A N 1
ATOM 1677 C CA . GLU A 1 219 ? -12.815 -10.029 12.905 1.00 76.62 219 GLU A CA 1
ATOM 1678 C C . GLU A 1 219 ? -13.172 -8.534 13.008 1.00 76.62 219 GLU A C 1
ATOM 1680 O O . GLU A 1 219 ? -13.551 -8.067 14.083 1.00 76.62 219 GLU A O 1
ATOM 1685 N N . LEU A 1 220 ? -13.087 -7.779 11.904 1.00 70.69 220 LEU A N 1
ATOM 1686 C CA . LEU A 1 220 ? -13.519 -6.377 11.858 1.00 70.69 220 LEU A CA 1
ATOM 1687 C C . LEU A 1 220 ? -15.047 -6.240 11.965 1.00 70.69 220 LEU A C 1
ATOM 1689 O O . LEU A 1 220 ? -15.527 -5.357 12.678 1.00 70.69 220 LEU A O 1
ATOM 1693 N N . ASN A 1 221 ? -15.806 -7.117 11.302 1.00 71.56 221 ASN A N 1
ATOM 1694 C CA . ASN A 1 221 ? -17.270 -7.127 11.359 1.00 71.56 221 ASN A CA 1
ATOM 1695 C C . ASN A 1 221 ? -17.783 -7.519 12.752 1.00 71.56 221 ASN A C 1
ATOM 1697 O O . ASN A 1 221 ? -18.583 -6.787 13.335 1.00 71.56 221 ASN A O 1
ATOM 1701 N N . ASP A 1 222 ? -17.288 -8.616 13.321 1.00 68.31 222 ASP A N 1
ATOM 1702 C CA . ASP A 1 222 ? -17.721 -9.114 14.628 1.00 68.31 222 ASP A CA 1
ATOM 1703 C C . ASP A 1 222 ? -17.408 -8.095 15.733 1.00 68.31 222 ASP A C 1
ATOM 1705 O O . ASP A 1 222 ? -18.263 -7.779 16.565 1.00 68.31 222 ASP A O 1
ATOM 1709 N N . ALA A 1 223 ? -16.219 -7.485 15.693 1.00 55.94 223 ALA A N 1
ATOM 1710 C CA . ALA A 1 223 ? -15.841 -6.437 16.638 1.00 55.94 223 ALA A CA 1
ATOM 1711 C C . ALA A 1 223 ? -16.696 -5.167 16.487 1.00 55.94 223 ALA A C 1
ATOM 1713 O O . ALA A 1 223 ? -17.052 -4.560 17.495 1.00 55.94 223 ALA A O 1
ATOM 1714 N N . SER A 1 224 ? -17.096 -4.796 15.262 1.00 55.97 224 SER A N 1
ATOM 1715 C CA . SER A 1 224 ? -17.995 -3.652 15.033 1.00 55.97 224 SER A CA 1
ATOM 1716 C C . SER A 1 224 ? -19.386 -3.842 15.652 1.00 55.97 224 SER A C 1
ATOM 1718 O O . SER A 1 224 ? -20.033 -2.867 16.032 1.00 55.97 224 SER A O 1
ATOM 1720 N N . THR A 1 225 ? -19.837 -5.094 15.794 1.00 55.25 225 THR A N 1
ATOM 1721 C CA . THR A 1 225 ? -21.121 -5.423 16.432 1.00 55.25 225 THR A CA 1
ATOM 1722 C C . THR A 1 225 ? -21.037 -5.528 17.956 1.00 55.25 225 THR A C 1
ATOM 1724 O O . THR A 1 225 ? -22.046 -5.339 18.634 1.00 55.25 225 THR A O 1
ATOM 1727 N N . ALA A 1 226 ? -19.847 -5.787 18.511 1.00 53.53 226 ALA A N 1
ATOM 1728 C CA . ALA A 1 226 ? -19.641 -5.976 19.947 1.00 53.53 226 ALA A CA 1
ATOM 1729 C C . ALA A 1 226 ? -19.448 -4.659 20.728 1.00 53.53 226 ALA A C 1
ATOM 1731 O O . ALA A 1 226 ? -19.712 -4.625 21.931 1.00 53.53 226 ALA A O 1
ATOM 1732 N N . THR A 1 227 ? -19.034 -3.572 20.069 1.00 49.22 227 THR A N 1
ATOM 1733 C CA . THR A 1 227 ? -18.773 -2.259 20.687 1.00 49.22 227 THR A CA 1
ATOM 1734 C C . THR A 1 227 ? -18.815 -1.141 19.637 1.00 49.22 227 THR A C 1
ATOM 1736 O O . THR A 1 227 ? -18.260 -1.240 18.549 1.00 49.22 227 THR A O 1
ATOM 1739 N N . SER A 1 228 ? -19.467 -0.026 19.965 1.00 47.25 228 SER A N 1
ATOM 1740 C CA . SER A 1 228 ? -19.841 1.042 19.025 1.00 47.25 228 SER A CA 1
ATOM 1741 C C . SER A 1 228 ? -18.714 2.015 18.610 1.00 47.25 228 SER A C 1
ATOM 1743 O O . SER A 1 228 ? -19.000 3.142 18.213 1.00 47.25 228 SER A O 1
ATOM 1745 N N . SER A 1 229 ? -17.437 1.618 18.672 1.00 56.78 229 SER A N 1
ATOM 1746 C CA . SER A 1 229 ? -16.287 2.442 18.250 1.00 56.78 229 SER A CA 1
ATOM 1747 C C . SER A 1 229 ? -15.373 1.689 17.273 1.00 56.78 229 SER A C 1
ATOM 1749 O O . SER A 1 229 ? -14.305 1.198 17.630 1.00 56.78 229 SER A O 1
ATOM 1751 N N . VAL A 1 230 ? -15.744 1.668 15.985 1.00 53.28 230 VAL A N 1
ATOM 1752 C CA . VAL A 1 230 ? -14.908 1.154 14.867 1.00 53.28 230 VAL A CA 1
ATOM 1753 C C . VAL A 1 230 ? -13.467 1.701 14.921 1.00 53.28 230 VAL A C 1
ATOM 1755 O O . VAL A 1 230 ? -12.506 1.033 14.535 1.00 53.28 230 VAL A O 1
ATOM 1758 N N . THR A 1 231 ? -13.301 2.903 15.473 1.00 57.03 231 THR A N 1
ATOM 1759 C CA . THR A 1 231 ? -12.031 3.615 15.625 1.00 57.03 231 THR A CA 1
ATOM 1760 C C . THR A 1 231 ? -11.066 3.021 16.651 1.00 57.03 231 THR A C 1
ATOM 1762 O O . THR A 1 231 ? -9.850 3.097 16.467 1.00 57.03 231 THR A O 1
ATOM 1765 N N . GLU A 1 232 ? -11.570 2.415 17.723 1.00 58.44 232 GLU A N 1
ATOM 1766 C CA . GLU A 1 232 ? -10.738 1.838 18.783 1.00 58.44 232 GLU A CA 1
ATOM 1767 C C . GLU A 1 232 ? -10.114 0.507 18.331 1.00 58.44 232 GLU A C 1
ATOM 1769 O O . GLU A 1 232 ? -8.947 0.220 18.611 1.00 58.44 232 GLU A O 1
ATOM 1774 N N . TYR A 1 233 ? -10.843 -0.255 17.512 1.00 55.97 233 TYR A N 1
ATOM 1775 C CA . TYR A 1 233 ? -10.434 -1.584 17.046 1.00 55.97 233 TYR A CA 1
ATOM 1776 C C . TYR A 1 233 ? -9.572 -1.567 15.791 1.00 55.97 233 TYR A C 1
ATOM 1778 O O . TYR A 1 233 ? -8.621 -2.339 15.693 1.00 55.97 233 TYR A O 1
ATOM 1786 N N . ALA A 1 234 ? -9.816 -0.646 14.863 1.00 57.19 234 ALA A N 1
ATOM 1787 C CA . ALA A 1 234 ? -8.907 -0.425 13.741 1.00 57.19 234 ALA A CA 1
ATOM 1788 C C . ALA A 1 234 ? -7.496 -0.004 14.215 1.00 57.19 234 ALA A C 1
ATOM 1790 O O . ALA A 1 234 ? -6.499 -0.349 13.580 1.00 57.19 234 ALA A O 1
ATOM 1791 N N . GLY A 1 235 ? -7.390 0.645 15.384 1.00 56.53 235 GLY A N 1
ATOM 1792 C CA . GLY A 1 235 ? -6.116 0.871 16.075 1.00 56.53 235 GLY A CA 1
ATOM 1793 C C . GLY A 1 235 ? -5.449 -0.421 16.570 1.00 56.53 235 GLY A C 1
ATOM 1794 O O . GLY A 1 235 ? -4.249 -0.606 16.371 1.00 56.53 235 GLY A O 1
ATOM 1795 N N . PHE A 1 236 ? -6.213 -1.349 17.158 1.00 56.00 236 PHE A N 1
ATOM 1796 C CA . PHE A 1 236 ? -5.714 -2.671 17.568 1.00 56.00 236 PHE A CA 1
ATOM 1797 C C . PHE A 1 236 ? -5.257 -3.512 16.365 1.00 56.00 236 PHE A C 1
ATOM 1799 O O . PHE A 1 236 ? -4.177 -4.103 16.388 1.00 56.00 236 PHE A O 1
ATOM 1806 N N . PHE A 1 237 ? -6.028 -3.485 15.278 1.00 56.69 237 PHE A N 1
ATOM 1807 C CA . PHE A 1 237 ? -5.708 -4.140 14.013 1.00 56.69 237 PHE A CA 1
ATOM 1808 C C . PHE A 1 237 ? -4.395 -3.622 13.396 1.00 56.69 237 PHE A C 1
ATOM 1810 O O . PHE A 1 237 ? -3.561 -4.412 12.937 1.00 56.69 237 PHE A O 1
ATOM 1817 N N . ALA A 1 238 ? -4.177 -2.302 13.435 1.00 55.31 238 ALA A N 1
ATOM 1818 C CA . ALA A 1 238 ? -2.925 -1.695 12.999 1.00 55.31 238 ALA A CA 1
ATOM 1819 C C . ALA A 1 238 ? -1.743 -2.220 13.829 1.00 55.31 238 ALA A C 1
ATOM 1821 O O . ALA A 1 238 ? -0.727 -2.612 13.267 1.00 55.31 238 ALA A O 1
ATOM 1822 N N . ILE A 1 239 ? -1.891 -2.325 15.154 1.00 56.28 239 ILE A N 1
ATOM 1823 C CA . ILE A 1 239 ? -0.842 -2.834 16.052 1.00 56.28 239 ILE A CA 1
ATOM 1824 C C . ILE A 1 239 ? -0.534 -4.318 15.788 1.00 56.28 239 ILE A C 1
ATOM 1826 O O . ILE A 1 239 ? 0.636 -4.702 15.741 1.00 56.28 239 ILE A O 1
ATOM 1830 N N . SER A 1 240 ? -1.548 -5.167 15.582 1.00 56.62 240 SER A N 1
ATOM 1831 C CA . SER A 1 240 ? -1.343 -6.592 15.280 1.00 56.62 240 SER A CA 1
ATOM 1832 C C . SER A 1 240 ? -0.636 -6.803 13.940 1.00 56.62 240 SER A C 1
ATOM 1834 O O . SER A 1 240 ? 0.315 -7.581 13.865 1.00 56.62 240 SER A O 1
ATOM 1836 N N . SER A 1 241 ? -1.040 -6.065 12.907 1.00 56.72 241 SER A N 1
ATOM 1837 C CA . SER A 1 241 ? -0.404 -6.112 11.584 1.00 56.72 241 SER A CA 1
ATOM 1838 C C . SER A 1 241 ? 1.027 -5.569 11.637 1.00 56.72 241 SER A C 1
ATOM 1840 O O . SER A 1 241 ? 1.944 -6.171 11.081 1.00 56.72 241 SER A O 1
ATOM 1842 N N . VAL A 1 242 ? 1.254 -4.497 12.406 1.00 59.66 242 VAL A N 1
ATOM 1843 C CA . VAL A 1 242 ? 2.591 -3.952 12.685 1.00 59.66 242 VAL A CA 1
ATOM 1844 C C . VAL A 1 242 ? 3.470 -4.960 13.423 1.00 59.66 242 VAL A C 1
ATOM 1846 O O . VAL A 1 242 ? 4.665 -5.002 13.162 1.00 59.66 242 VAL A O 1
ATOM 1849 N N . ASN A 1 243 ? 2.929 -5.808 14.297 1.00 60.47 243 ASN A N 1
ATOM 1850 C CA . ASN A 1 243 ? 3.717 -6.855 14.954 1.00 60.47 243 ASN A CA 1
ATOM 1851 C C . ASN A 1 243 ? 4.154 -7.958 13.980 1.00 60.47 243 ASN A C 1
ATOM 1853 O O . ASN A 1 243 ? 5.305 -8.393 14.041 1.00 60.47 243 ASN A O 1
ATOM 1857 N N . VAL A 1 244 ? 3.276 -8.370 13.059 1.00 62.62 244 VAL A N 1
ATOM 1858 C CA . VAL A 1 244 ? 3.624 -9.311 11.978 1.00 62.62 244 VAL A CA 1
ATOM 1859 C C . VAL A 1 244 ? 4.711 -8.702 11.094 1.00 62.62 244 VAL A C 1
ATOM 1861 O O . VAL A 1 244 ? 5.763 -9.314 10.904 1.00 62.62 244 VAL A O 1
ATOM 1864 N N . LEU A 1 245 ? 4.521 -7.453 10.668 1.00 61.16 245 LEU A N 1
ATOM 1865 C CA . LEU A 1 245 ? 5.522 -6.682 9.936 1.00 61.16 245 LEU A CA 1
ATOM 1866 C C . LEU A 1 245 ? 6.839 -6.622 10.706 1.00 61.16 245 LEU A C 1
ATOM 1868 O O . LEU A 1 245 ? 7.876 -7.014 10.187 1.00 61.16 245 LEU A O 1
ATOM 1872 N N . LYS A 1 246 ? 6.819 -6.192 11.966 1.00 58.09 246 LYS A N 1
ATOM 1873 C CA . LYS A 1 246 ? 8.000 -6.090 12.827 1.00 58.09 246 LYS A CA 1
ATOM 1874 C C . LYS A 1 246 ? 8.740 -7.422 12.931 1.00 58.09 246 LYS A C 1
ATOM 1876 O O . LYS A 1 246 ? 9.964 -7.417 12.891 1.00 58.09 246 LYS A O 1
ATOM 1881 N N . SER A 1 247 ? 8.034 -8.548 13.039 1.00 59.44 247 SER A N 1
ATOM 1882 C CA . SER A 1 247 ? 8.661 -9.876 13.096 1.00 59.44 247 SER A CA 1
ATOM 1883 C C . SER A 1 247 ? 9.404 -10.235 11.803 1.00 59.44 247 SER A C 1
ATOM 1885 O O . SER A 1 247 ? 10.494 -10.803 11.853 1.00 59.44 247 SER A O 1
ATOM 1887 N N . PHE A 1 248 ? 8.871 -9.820 10.653 1.00 56.25 248 PHE A N 1
ATOM 1888 C CA . PHE A 1 248 ? 9.510 -9.973 9.351 1.00 56.25 248 PHE A CA 1
ATOM 1889 C C . PHE A 1 248 ? 10.686 -9.000 9.157 1.00 56.25 248 PHE A C 1
ATOM 1891 O O . PHE A 1 248 ? 11.761 -9.408 8.714 1.00 56.25 248 PHE A O 1
ATOM 1898 N N . TRP A 1 249 ? 10.528 -7.737 9.568 1.00 53.28 249 TRP A N 1
ATOM 1899 C CA . TRP A 1 249 ? 11.562 -6.694 9.514 1.00 53.28 249 TRP A CA 1
ATOM 1900 C C . TRP A 1 249 ? 12.759 -7.015 10.408 1.00 53.28 249 TRP A C 1
ATOM 1902 O O . TRP A 1 249 ? 13.904 -6.900 9.980 1.00 53.28 249 TRP A O 1
ATOM 1912 N N . LEU A 1 250 ? 12.511 -7.495 11.629 1.00 58.12 250 LEU A N 1
ATOM 1913 C CA . LEU A 1 250 ? 13.562 -7.941 12.547 1.00 58.12 250 LEU A CA 1
ATOM 1914 C C . LEU A 1 250 ? 14.329 -9.155 12.012 1.00 58.12 250 LEU A C 1
ATOM 1916 O O . LEU A 1 250 ? 15.505 -9.315 12.329 1.00 58.12 250 LEU A O 1
ATOM 1920 N N . ARG A 1 251 ? 13.682 -9.992 11.194 1.00 54.62 251 ARG A N 1
ATOM 1921 C CA . ARG A 1 251 ? 14.308 -11.148 10.543 1.00 54.62 251 ARG A CA 1
ATOM 1922 C C . ARG A 1 251 ? 15.091 -10.767 9.277 1.00 54.62 251 ARG A C 1
ATOM 1924 O O . ARG A 1 251 ? 16.021 -11.488 8.932 1.00 54.62 251 ARG A O 1
ATOM 1931 N N . SER A 1 252 ? 14.748 -9.651 8.625 1.00 48.00 252 SER A N 1
ATOM 1932 C CA . SER A 1 252 ? 15.303 -9.246 7.320 1.00 48.00 252 SER A CA 1
ATOM 1933 C C . SER A 1 252 ? 16.420 -8.195 7.379 1.00 48.00 252 SER A C 1
ATOM 1935 O O . SER A 1 252 ? 17.098 -7.992 6.377 1.00 48.00 252 SER A O 1
ATOM 1937 N N . GLY A 1 253 ? 16.683 -7.548 8.520 1.00 44.16 253 GLY A N 1
ATOM 1938 C CA . GLY A 1 253 ? 17.859 -6.681 8.642 1.00 44.16 253 GLY A CA 1
ATOM 1939 C C . GLY A 1 253 ? 17.800 -5.685 9.795 1.00 44.16 253 GLY A C 1
ATOM 1940 O O . GLY A 1 253 ? 16.893 -4.865 9.906 1.00 44.16 253 GLY A O 1
ATOM 1941 N N . SER A 1 254 ? 18.811 -5.743 10.658 1.00 49.03 254 SER A N 1
ATOM 1942 C CA . SER A 1 254 ? 19.063 -4.792 11.737 1.00 49.03 254 SER A CA 1
ATOM 1943 C C . SER A 1 254 ? 19.441 -3.400 11.211 1.00 49.03 254 SER A C 1
ATOM 1945 O O . SER A 1 254 ? 20.289 -3.296 10.332 1.00 49.03 254 SER A O 1
ATOM 1947 N N . GLN A 1 255 ? 18.920 -2.362 11.879 1.00 48.66 255 GLN A N 1
ATOM 1948 C CA . GLN A 1 255 ? 19.270 -0.931 11.769 1.00 48.66 255 GLN A CA 1
ATOM 1949 C C . GLN A 1 255 ? 18.609 -0.133 10.627 1.00 48.66 255 GLN A C 1
ATOM 1951 O O . GLN A 1 255 ? 19.278 0.280 9.691 1.00 48.66 255 GLN A O 1
ATOM 1956 N N . ALA A 1 256 ? 17.311 0.184 10.740 1.00 45.53 256 ALA A N 1
ATOM 1957 C CA . ALA A 1 256 ? 16.746 1.327 9.995 1.00 45.53 256 ALA A CA 1
ATOM 1958 C C . ALA A 1 256 ? 15.423 1.897 10.547 1.00 45.53 256 ALA A C 1
ATOM 1960 O O . ALA A 1 256 ? 15.150 3.076 10.359 1.00 45.53 256 ALA A O 1
ATOM 1961 N N . LEU A 1 257 ? 14.584 1.102 11.223 1.00 45.75 257 LEU A N 1
ATOM 1962 C CA . LEU A 1 257 ? 13.161 1.464 11.386 1.00 45.75 257 LEU A CA 1
ATOM 1963 C C . LEU A 1 257 ? 12.734 1.960 12.775 1.00 45.75 257 LEU A C 1
ATOM 1965 O O . LEU A 1 257 ? 11.627 2.480 12.917 1.00 45.75 257 LEU A O 1
ATOM 1969 N N . THR A 1 258 ? 13.592 1.865 13.795 1.00 47.09 258 THR A N 1
ATOM 1970 C CA . THR A 1 258 ? 13.300 2.409 15.132 1.00 47.09 258 THR A CA 1
ATOM 1971 C C . THR A 1 258 ? 12.932 3.905 15.129 1.00 47.09 258 THR A C 1
ATOM 1973 O O . THR A 1 258 ? 11.986 4.244 15.837 1.00 47.09 258 THR A O 1
ATOM 1976 N N . PRO A 1 259 ? 13.575 4.791 14.332 1.00 51.69 259 PRO A N 1
ATOM 1977 C CA . PRO A 1 259 ? 13.189 6.205 14.290 1.00 51.69 259 PRO A CA 1
ATOM 1978 C C . PRO A 1 259 ? 11.893 6.477 13.505 1.00 51.69 259 PRO A C 1
ATOM 1980 O O . PRO A 1 259 ? 11.218 7.459 13.783 1.00 51.69 259 PRO A O 1
ATOM 1983 N N . VAL A 1 260 ? 11.496 5.606 12.568 1.00 45.09 260 VAL A N 1
ATOM 1984 C CA . VAL A 1 260 ? 10.261 5.783 11.772 1.00 45.09 260 VAL A CA 1
ATOM 1985 C C . VAL A 1 260 ? 9.023 5.350 12.565 1.00 45.09 260 VAL A C 1
ATOM 1987 O O . VAL A 1 260 ? 7.964 5.965 12.480 1.00 45.09 260 VAL A O 1
ATOM 1990 N N . CYS A 1 261 ? 9.149 4.303 13.386 1.00 47.22 261 CYS A N 1
ATOM 1991 C CA . CYS A 1 261 ? 8.030 3.799 14.183 1.00 47.22 261 CYS A CA 1
ATOM 1992 C C . CYS A 1 261 ? 7.734 4.649 15.432 1.00 47.22 261 CYS A C 1
ATOM 1994 O O . CYS A 1 261 ? 6.601 4.637 15.914 1.00 47.22 261 CYS A O 1
ATOM 1996 N N . SER A 1 262 ? 8.710 5.395 15.964 1.00 51.28 262 SER A N 1
ATOM 1997 C CA . SER A 1 262 ? 8.503 6.237 17.153 1.00 51.28 262 SER A CA 1
ATOM 1998 C C . SER A 1 262 ? 7.565 7.423 16.905 1.00 51.28 262 SER A C 1
ATOM 2000 O O . SER A 1 262 ? 6.860 7.847 17.825 1.00 51.28 262 SER A O 1
ATOM 2002 N N . ASP A 1 263 ? 7.494 7.914 15.665 1.00 46.81 263 ASP A N 1
ATOM 2003 C CA . ASP A 1 263 ? 6.727 9.114 15.317 1.00 46.81 263 ASP A CA 1
ATOM 2004 C C . ASP A 1 263 ? 5.224 8.866 15.137 1.00 46.81 263 ASP A C 1
ATOM 2006 O O . ASP A 1 263 ? 4.435 9.803 15.276 1.00 46.81 263 ASP A O 1
ATOM 2010 N N . PHE A 1 264 ? 4.779 7.616 14.956 1.00 52.78 264 PHE A N 1
ATOM 2011 C CA . PHE A 1 264 ? 3.345 7.285 14.879 1.00 52.78 264 PHE A CA 1
ATOM 2012 C C . PHE A 1 264 ? 2.566 7.717 16.130 1.00 52.78 264 PHE A C 1
ATOM 2014 O O . PHE A 1 264 ? 1.405 8.122 16.045 1.00 52.78 264 PHE A O 1
ATOM 2021 N N . THR A 1 265 ? 3.222 7.713 17.291 1.00 55.41 265 THR A N 1
ATOM 2022 C CA . THR A 1 265 ? 2.621 8.169 18.551 1.00 55.41 265 THR A CA 1
ATOM 2023 C C . THR A 1 265 ? 2.433 9.692 18.572 1.00 55.41 265 THR A C 1
ATOM 2025 O O . THR A 1 265 ? 1.431 10.177 19.094 1.00 55.41 265 THR A O 1
ATOM 2028 N N . ARG A 1 266 ? 3.354 10.449 17.952 1.00 53.88 266 ARG A N 1
ATOM 2029 C CA . ARG A 1 266 ? 3.251 11.910 17.772 1.00 53.88 266 ARG A CA 1
ATOM 2030 C C . ARG A 1 266 ? 2.267 12.293 16.666 1.00 53.88 266 ARG A C 1
ATOM 2032 O O . ARG A 1 266 ? 1.625 13.339 16.760 1.00 53.88 266 ARG A O 1
ATOM 2039 N N . LEU A 1 267 ? 2.090 11.444 15.656 1.00 48.75 267 LEU A N 1
ATOM 2040 C CA . LEU A 1 267 ? 1.169 11.687 14.544 1.00 48.75 267 LEU A CA 1
ATOM 2041 C C . LEU A 1 267 ? -0.283 11.835 15.026 1.00 48.75 267 LEU A C 1
ATOM 2043 O O . LEU A 1 267 ? -0.992 12.723 14.568 1.00 48.75 267 LEU A O 1
ATOM 2047 N N . LYS A 1 268 ? -0.697 11.039 16.025 1.00 49.28 268 LYS A N 1
ATOM 2048 C CA . LYS A 1 268 ? -2.030 11.125 16.656 1.00 49.28 268 LYS A CA 1
ATOM 2049 C C . LYS A 1 268 ? -2.306 12.489 17.304 1.00 49.28 268 LYS A C 1
ATOM 2051 O O . LYS A 1 268 ? -3.455 12.923 17.353 1.00 49.28 268 LYS A O 1
ATOM 2056 N N . THR A 1 269 ? -1.270 13.156 17.810 1.00 55.09 269 T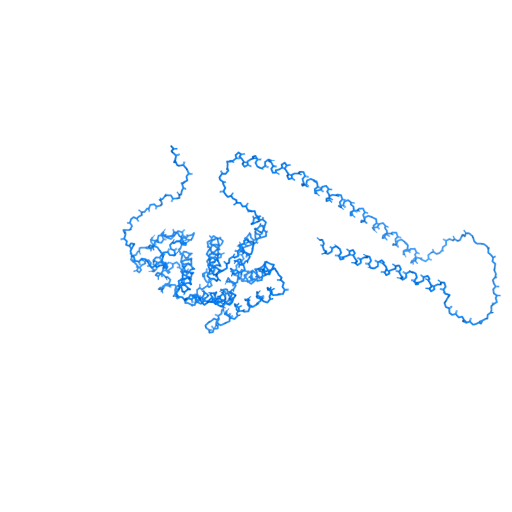HR A N 1
ATOM 2057 C CA . THR A 1 269 ? -1.368 14.514 18.368 1.00 55.09 269 THR A CA 1
ATOM 2058 C C . THR A 1 269 ? -1.341 15.601 17.297 1.00 55.09 269 THR A C 1
ATOM 2060 O O . THR A 1 269 ? -2.042 16.593 17.447 1.00 55.09 269 THR A O 1
ATOM 2063 N N . VAL A 1 270 ? -0.590 15.410 16.208 1.00 51.88 270 VAL A N 1
ATOM 2064 C CA . VAL A 1 270 ? -0.441 16.412 15.135 1.00 51.88 270 VAL A CA 1
ATOM 2065 C C . VAL A 1 270 ? -1.651 16.428 14.194 1.00 51.88 270 VAL A C 1
ATOM 2067 O O . VAL A 1 270 ? -2.158 17.499 13.873 1.00 51.88 270 VAL A O 1
ATOM 2070 N N . LEU A 1 271 ? -2.187 15.253 13.841 1.00 44.81 271 LEU A N 1
ATOM 2071 C CA . LEU A 1 271 ? -3.370 15.090 12.978 1.00 44.81 271 LEU A CA 1
ATOM 2072 C C . LEU A 1 271 ? -4.682 15.586 13.606 1.00 44.81 271 LEU A C 1
ATOM 2074 O O . LEU A 1 271 ? -5.725 15.553 12.963 1.00 44.81 271 LEU A O 1
ATOM 2078 N N . ARG A 1 272 ? -4.651 16.032 14.867 1.00 46.50 272 ARG A N 1
ATOM 2079 C CA . ARG A 1 272 ? -5.813 16.592 15.570 1.00 46.50 272 ARG A CA 1
ATOM 2080 C C . ARG A 1 272 ? -5.977 18.102 15.386 1.00 46.50 272 ARG A C 1
ATOM 2082 O O . ARG A 1 272 ? -6.848 18.683 16.026 1.00 46.50 272 ARG A O 1
ATOM 2089 N N . THR A 1 273 ? -5.153 18.725 14.549 1.00 45.09 273 THR A N 1
ATOM 2090 C CA . THR A 1 273 ? -5.191 20.169 14.310 1.00 45.09 273 THR A CA 1
ATOM 2091 C C . THR A 1 273 ? -5.801 20.422 12.938 1.00 45.09 273 THR A C 1
ATOM 2093 O O . THR A 1 273 ? -5.155 20.151 11.928 1.00 45.09 273 THR A O 1
ATOM 2096 N N . ASP A 1 274 ? -7.035 20.928 12.892 1.00 47.56 274 ASP A N 1
ATOM 2097 C CA . ASP A 1 274 ? -7.587 21.505 11.664 1.00 47.56 274 ASP A CA 1
ATOM 2098 C C . ASP A 1 274 ? -6.698 22.688 11.268 1.00 47.56 274 ASP A C 1
ATOM 2100 O O . ASP A 1 274 ? -6.627 23.686 11.988 1.00 47.56 274 ASP A O 1
ATOM 2104 N N . GLN A 1 275 ? -5.981 22.576 10.151 1.00 51.19 275 GLN A N 1
ATOM 2105 C CA . GLN A 1 275 ? -5.254 23.706 9.585 1.00 51.19 275 GLN A CA 1
ATOM 2106 C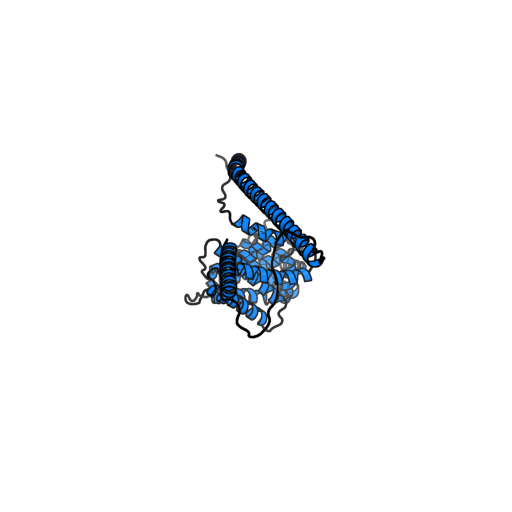 C . GLN A 1 275 ? -5.793 24.049 8.204 1.00 51.19 275 GLN A C 1
ATOM 2108 O O . GLN A 1 275 ? -5.607 23.333 7.222 1.00 51.19 275 GLN A O 1
ATOM 2113 N N . VAL A 1 276 ? -6.455 25.201 8.168 1.00 47.62 276 VAL A N 1
ATOM 2114 C CA . VAL A 1 276 ? -6.682 26.008 6.975 1.00 47.62 276 VAL A CA 1
ATOM 2115 C C . VAL A 1 276 ? -5.325 26.607 6.593 1.00 47.62 276 VAL A C 1
ATOM 2117 O O . VAL A 1 276 ? -4.760 27.395 7.350 1.00 47.62 276 VAL A O 1
ATOM 2120 N N . PHE A 1 277 ? -4.758 26.183 5.463 1.00 43.44 277 PHE A N 1
ATOM 2121 C CA . PHE A 1 277 ? -3.482 26.702 4.968 1.00 43.44 277 PHE A CA 1
ATOM 2122 C C . PHE A 1 277 ? -3.693 28.038 4.248 1.00 43.44 277 PHE A C 1
ATOM 2124 O O . PHE A 1 277 ? -3.868 28.061 3.032 1.00 43.44 277 PHE A O 1
ATOM 2131 N N . ASP A 1 278 ? -3.630 29.139 4.995 1.00 53.97 278 ASP A N 1
ATOM 2132 C CA . ASP A 1 278 ? -3.413 30.476 4.437 1.00 53.97 278 ASP A CA 1
ATOM 2133 C C . ASP A 1 278 ? -1.945 30.895 4.611 1.00 53.97 278 ASP A C 1
ATOM 2135 O O . ASP A 1 278 ? -1.267 30.519 5.571 1.00 53.97 278 ASP A O 1
ATOM 2139 N N . ILE A 1 279 ? -1.424 31.662 3.651 1.00 49.56 279 ILE A N 1
ATOM 2140 C CA . ILE A 1 279 ? -0.042 32.156 3.671 1.00 49.56 279 ILE A CA 1
ATOM 2141 C C . ILE A 1 279 ? 0.042 33.299 4.689 1.00 49.56 279 ILE A C 1
ATOM 2143 O O . ILE A 1 279 ? -0.260 34.444 4.364 1.00 49.56 279 ILE A O 1
ATOM 2147 N N . LEU A 1 280 ? 0.454 32.986 5.917 1.00 54.06 280 LEU A N 1
ATOM 2148 C CA . LEU A 1 280 ? 0.695 33.972 6.971 1.00 54.06 280 LEU A CA 1
ATOM 2149 C C . LEU A 1 280 ? 2.123 34.519 6.887 1.00 54.06 280 LEU A C 1
ATOM 2151 O O . LEU A 1 280 ? 3.085 33.790 6.632 1.00 54.06 280 LEU A O 1
ATOM 2155 N N . SER A 1 281 ? 2.275 35.823 7.103 1.00 75.94 281 SER A N 1
ATOM 2156 C CA . SER A 1 281 ? 3.584 36.471 7.151 1.00 75.94 281 SER A CA 1
ATOM 2157 C C . SER A 1 281 ? 4.356 36.060 8.415 1.00 75.94 281 SER A C 1
ATOM 2159 O O . SER A 1 281 ? 3.772 35.830 9.472 1.00 75.94 281 SER A O 1
ATOM 2161 N N . ASN A 1 282 ? 5.694 36.017 8.356 1.00 70.25 282 ASN A N 1
ATOM 2162 C CA . ASN A 1 282 ? 6.526 35.684 9.528 1.00 70.25 282 ASN A CA 1
ATOM 2163 C C . ASN A 1 282 ? 6.281 36.614 10.736 1.00 70.25 282 ASN A C 1
ATOM 2165 O O . ASN A 1 282 ? 6.523 36.214 11.872 1.00 70.25 282 ASN A O 1
ATOM 2169 N N . ALA A 1 283 ? 5.796 37.838 10.503 1.00 79.06 283 ALA A N 1
ATOM 2170 C CA . ALA A 1 283 ? 5.417 38.765 11.566 1.00 79.06 283 ALA A CA 1
ATOM 2171 C C . ALA A 1 283 ? 4.131 38.322 12.286 1.00 79.06 283 ALA A C 1
ATOM 2173 O O . ALA A 1 283 ? 4.080 38.347 13.512 1.00 79.06 283 ALA A O 1
ATOM 2174 N N . GLU A 1 284 ? 3.125 37.855 11.543 1.00 75.75 284 GLU A N 1
ATOM 2175 C CA . GLU A 1 284 ? 1.885 37.308 12.111 1.00 75.75 284 GLU A CA 1
ATOM 2176 C C . GLU A 1 284 ? 2.141 35.989 12.838 1.00 75.75 284 GLU A C 1
ATOM 2178 O O . GLU A 1 284 ? 1.562 35.751 13.892 1.00 75.75 284 GLU A O 1
ATOM 2183 N N . VAL A 1 285 ? 3.065 35.165 12.335 1.00 76.75 285 VAL A N 1
ATOM 2184 C CA . VAL A 1 285 ? 3.502 33.939 13.018 1.00 76.75 285 VAL A CA 1
ATOM 2185 C C . VAL A 1 285 ? 4.193 34.276 14.342 1.00 76.75 285 VAL A C 1
ATOM 2187 O O . VAL A 1 285 ? 3.869 33.679 15.366 1.00 76.75 285 VAL A O 1
ATOM 2190 N N . ALA A 1 286 ? 5.094 35.264 14.362 1.00 83.06 286 ALA A N 1
ATOM 2191 C CA . ALA A 1 286 ? 5.744 35.707 15.595 1.00 83.06 286 ALA A CA 1
ATOM 2192 C C . ALA A 1 286 ? 4.733 36.261 16.615 1.00 83.06 286 ALA A C 1
ATOM 2194 O O . ALA A 1 286 ? 4.814 35.912 17.791 1.00 83.06 286 ALA A O 1
ATOM 2195 N N . GLN A 1 287 ? 3.753 37.047 16.158 1.00 85.38 287 GLN A N 1
ATOM 2196 C CA . GLN A 1 287 ? 2.689 37.580 17.010 1.00 85.38 287 GLN A CA 1
ATOM 2197 C C . GLN A 1 287 ? 1.773 36.469 17.546 1.00 85.38 287 GLN A C 1
ATOM 2199 O O . GLN A 1 287 ? 1.483 36.420 18.739 1.00 85.38 287 GLN A O 1
ATOM 2204 N N . ALA A 1 288 ? 1.380 35.517 16.699 1.00 80.19 288 ALA A N 1
ATOM 2205 C CA . ALA A 1 288 ? 0.588 34.366 17.114 1.00 80.19 288 ALA A CA 1
ATOM 2206 C C . ALA A 1 288 ? 1.344 33.499 18.131 1.00 80.19 288 ALA A C 1
ATOM 2208 O O . ALA A 1 288 ? 0.746 33.016 19.089 1.00 80.19 288 ALA A O 1
ATOM 2209 N N . HIS A 1 289 ? 2.662 33.335 17.977 1.00 82.94 289 HIS A N 1
ATOM 2210 C CA . HIS A 1 289 ? 3.491 32.653 18.970 1.00 82.94 289 HIS A CA 1
ATOM 2211 C C . HIS A 1 289 ? 3.527 33.396 20.306 1.00 82.94 289 HIS A C 1
ATOM 2213 O O . HIS A 1 289 ? 3.419 32.746 21.345 1.00 82.94 289 HIS A O 1
ATOM 2219 N N . THR A 1 290 ? 3.653 34.726 20.306 1.00 90.31 290 THR A N 1
ATOM 2220 C CA . THR A 1 290 ? 3.627 35.505 21.552 1.00 90.31 290 THR A CA 1
ATOM 2221 C C . THR A 1 290 ? 2.257 35.476 22.220 1.00 90.31 290 THR A C 1
ATOM 2223 O O . THR A 1 290 ? 2.185 35.328 23.438 1.00 90.31 290 THR A O 1
ATOM 2226 N N . ASP A 1 291 ? 1.178 35.537 21.441 1.00 87.25 291 ASP A N 1
ATOM 2227 C CA . ASP A 1 291 ? -0.194 35.505 21.954 1.00 87.25 291 ASP A CA 1
ATOM 2228 C C . ASP A 1 291 ? -0.540 34.118 22.512 1.00 87.25 291 ASP A C 1
ATOM 2230 O O . ASP A 1 291 ? -1.140 33.990 23.581 1.00 87.25 291 ASP A O 1
ATOM 2234 N N . LEU A 1 292 ? -0.095 33.060 21.828 1.00 85.69 292 LEU A N 1
ATOM 2235 C CA . LEU A 1 292 ? -0.259 31.683 22.278 1.00 85.69 292 LEU A CA 1
ATOM 2236 C C . LEU A 1 292 ? 0.558 31.405 23.544 1.00 85.69 292 LEU A C 1
ATOM 2238 O O . LEU A 1 292 ? 0.040 30.787 24.471 1.00 85.69 292 LEU A O 1
ATOM 2242 N N . ALA A 1 293 ? 1.806 31.879 23.612 1.00 85.69 293 ALA A N 1
ATOM 2243 C CA . ALA A 1 293 ? 2.619 31.782 24.823 1.00 85.69 293 ALA A CA 1
ATOM 2244 C C . ALA A 1 293 ? 1.938 32.507 25.994 1.00 85.69 293 ALA A C 1
ATOM 2246 O O . ALA A 1 293 ? 1.736 31.915 27.053 1.00 85.69 293 ALA A O 1
ATOM 2247 N N . ALA A 1 294 ? 1.452 33.733 25.771 1.00 87.12 294 ALA A N 1
ATOM 2248 C CA . ALA A 1 294 ? 0.725 34.501 26.780 1.00 87.12 294 ALA A CA 1
ATOM 2249 C C . ALA A 1 294 ? -0.559 33.800 27.267 1.00 87.12 294 ALA A C 1
ATOM 2251 O O . ALA A 1 294 ? -0.921 33.925 28.438 1.00 87.12 294 ALA A O 1
ATOM 2252 N N . ALA A 1 295 ? -1.235 33.044 26.397 1.00 87.25 295 ALA A N 1
ATOM 2253 C CA . ALA A 1 295 ? -2.426 32.279 26.754 1.00 87.25 295 ALA A CA 1
ATOM 2254 C C . ALA A 1 295 ? -2.106 30.966 27.494 1.00 87.25 295 ALA A C 1
ATOM 2256 O O . ALA A 1 295 ? -2.812 30.605 28.436 1.00 87.25 295 ALA A O 1
ATOM 2257 N N . ILE A 1 296 ? -1.061 30.241 27.080 1.00 88.50 296 ILE A N 1
ATOM 2258 C CA . ILE A 1 296 ? -0.767 28.884 27.566 1.00 88.50 296 ILE A CA 1
ATOM 2259 C C . ILE A 1 296 ? 0.090 28.890 28.842 1.00 88.50 296 ILE A C 1
ATOM 2261 O O . ILE A 1 296 ? -0.151 28.074 29.741 1.00 88.50 296 ILE A O 1
ATOM 2265 N N . ASP A 1 297 ? 1.046 29.809 28.971 1.00 90.38 297 ASP A N 1
ATOM 2266 C CA . ASP A 1 297 ? 1.945 29.907 30.128 1.00 90.38 297 ASP A CA 1
ATOM 2267 C C . ASP A 1 297 ? 1.226 29.990 31.493 1.00 90.38 297 ASP A C 1
ATOM 2269 O O . ASP 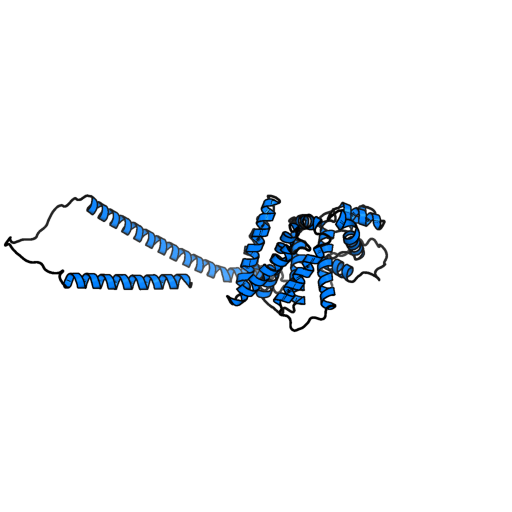A 1 297 ? 1.604 29.253 32.418 1.00 90.38 297 ASP A O 1
ATOM 2273 N N . PRO A 1 298 ? 0.153 30.791 31.679 1.00 92.88 298 PRO A N 1
ATOM 2274 C CA . PRO A 1 298 ? -0.571 30.808 32.952 1.00 92.88 298 PRO A CA 1
ATOM 2275 C C . PRO A 1 298 ? -1.258 29.467 33.261 1.00 92.88 298 PRO A C 1
ATOM 2277 O O . PRO A 1 298 ? -1.326 29.052 34.419 1.00 92.88 298 PRO A O 1
ATOM 2280 N N . THR A 1 299 ? -1.732 28.737 32.248 1.00 89.06 299 THR A N 1
ATOM 2281 C CA . THR A 1 299 ? -2.303 27.393 32.439 1.00 89.06 299 THR A CA 1
ATOM 2282 C C . THR A 1 299 ? -1.250 26.356 32.812 1.00 89.06 299 THR A C 1
ATOM 2284 O O . THR A 1 299 ? -1.494 25.549 33.712 1.00 89.06 299 THR A O 1
ATOM 2287 N N . ILE A 1 300 ? -0.076 26.383 32.173 1.00 89.38 300 ILE A N 1
ATOM 2288 C CA . ILE A 1 300 ? 1.027 25.466 32.494 1.00 89.38 300 ILE A CA 1
ATOM 2289 C C . ILE A 1 300 ? 1.491 25.694 33.931 1.00 89.38 300 ILE A C 1
ATOM 2291 O O . ILE A 1 300 ? 1.578 24.745 34.708 1.00 89.38 300 ILE A O 1
ATOM 2295 N N . THR A 1 301 ? 1.719 26.948 34.319 1.00 92.44 301 THR A N 1
ATOM 2296 C CA . THR A 1 301 ? 2.146 27.286 35.685 1.00 92.44 301 THR A CA 1
ATOM 2297 C C . THR A 1 301 ? 1.093 26.915 36.732 1.00 92.44 301 THR A C 1
ATOM 2299 O O . THR A 1 301 ? 1.440 26.410 37.801 1.00 92.44 301 THR A O 1
ATOM 2302 N N . ALA A 1 302 ? -0.199 27.067 36.427 1.00 92.81 302 ALA A N 1
ATOM 2303 C CA . ALA A 1 302 ? -1.276 26.619 37.308 1.00 92.81 302 ALA A CA 1
ATOM 2304 C C . ALA A 1 302 ? -1.326 25.087 37.465 1.00 92.81 302 ALA A C 1
ATOM 2306 O O . ALA A 1 302 ? -1.592 24.591 38.563 1.00 92.81 302 ALA A O 1
ATOM 2307 N N . LEU A 1 303 ? -1.078 24.331 36.391 1.00 90.81 303 LEU A N 1
ATOM 2308 C CA . LEU A 1 303 ? -1.032 22.866 36.431 1.00 90.81 303 LEU A CA 1
ATOM 2309 C C . LEU A 1 303 ? 0.206 22.349 37.163 1.00 90.81 303 LEU A C 1
ATOM 2311 O O . LEU A 1 303 ? 0.064 21.457 37.998 1.00 90.81 303 LEU A O 1
ATOM 2315 N N . LEU A 1 304 ? 1.377 22.942 36.921 1.00 91.62 304 LEU A N 1
ATOM 2316 C CA . LEU A 1 304 ? 2.601 22.635 37.664 1.00 91.62 304 LEU A CA 1
ATOM 2317 C C . LEU A 1 304 ? 2.394 22.867 39.161 1.00 91.62 304 LEU A C 1
ATOM 2319 O O . LEU A 1 304 ? 2.601 21.962 39.960 1.00 91.62 304 LEU A O 1
ATOM 2323 N N . ARG A 1 305 ? 1.813 24.012 39.535 1.00 94.31 305 ARG A N 1
ATOM 2324 C CA . ARG A 1 305 ? 1.498 24.311 40.935 1.00 94.31 305 ARG A CA 1
ATOM 2325 C C . ARG A 1 305 ? 0.535 23.298 41.561 1.00 94.31 305 ARG A C 1
ATOM 2327 O O . ARG A 1 305 ? 0.667 22.971 42.737 1.00 94.31 305 ARG A O 1
ATOM 2334 N N . LYS A 1 306 ? -0.455 22.804 40.810 1.00 94.69 306 LYS A N 1
ATOM 2335 C CA . LYS A 1 306 ? -1.356 21.743 41.293 1.00 94.69 306 LYS A CA 1
ATOM 2336 C C . LYS A 1 306 ? -0.626 20.412 41.472 1.00 94.69 306 LYS A C 1
ATOM 2338 O O . LYS A 1 306 ? -0.898 19.721 42.450 1.00 94.69 306 LYS A O 1
ATOM 2343 N N . ALA A 1 307 ? 0.269 20.062 40.551 1.00 90.06 307 ALA A N 1
ATOM 2344 C CA . ALA A 1 307 ? 1.070 18.848 40.641 1.00 90.06 307 ALA A CA 1
ATOM 2345 C C . ALA A 1 307 ? 1.996 18.887 41.865 1.00 90.06 307 ALA A C 1
ATOM 2347 O O . ALA A 1 307 ? 1.980 17.947 42.656 1.00 90.06 307 ALA A O 1
ATOM 2348 N N . ASP A 1 308 ? 2.696 20.002 42.085 1.00 94.75 308 ASP A N 1
ATOM 2349 C CA . ASP A 1 308 ? 3.585 20.192 43.238 1.00 94.75 308 ASP A CA 1
ATOM 2350 C C . ASP A 1 308 ? 2.831 20.050 44.569 1.00 94.75 308 ASP A C 1
ATOM 2352 O O . ASP A 1 308 ? 3.276 19.352 45.479 1.00 94.75 308 ASP A O 1
ATOM 2356 N N . LEU A 1 309 ? 1.628 20.627 44.669 1.00 95.44 309 LEU A N 1
ATOM 2357 C CA . LEU A 1 309 ? 0.794 20.507 45.870 1.00 95.44 309 LEU A CA 1
ATOM 2358 C C . LEU A 1 309 ? 0.349 19.065 46.159 1.00 95.44 309 LEU A C 1
ATOM 2360 O O . LEU A 1 309 ? 0.266 18.667 47.325 1.00 95.44 309 LEU A O 1
ATOM 2364 N N . GLU A 1 310 ? 0.039 18.277 45.128 1.00 93.06 310 GLU A N 1
ATOM 2365 C CA . GLU A 1 310 ? -0.304 16.863 45.311 1.00 93.06 310 GLU A CA 1
ATOM 2366 C C . GLU A 1 310 ? 0.927 16.018 45.655 1.00 93.06 310 GLU A C 1
ATOM 2368 O O . GLU A 1 310 ? 0.825 15.136 46.511 1.00 93.06 310 GLU A O 1
ATOM 2373 N N . ILE A 1 311 ? 2.096 16.322 45.084 1.00 93.12 311 ILE A N 1
ATOM 2374 C CA . ILE A 1 311 ? 3.365 15.685 45.464 1.00 93.12 311 ILE A CA 1
ATOM 2375 C C . ILE A 1 311 ? 3.639 15.926 46.952 1.00 93.12 311 ILE A C 1
ATOM 2377 O O . ILE A 1 311 ? 3.780 14.966 47.710 1.00 93.12 311 ILE A O 1
ATOM 2381 N N . GLU A 1 312 ? 3.576 17.175 47.420 1.00 94.69 312 GLU A N 1
ATOM 2382 C CA . GLU A 1 312 ? 3.757 17.489 48.843 1.00 94.69 312 GLU A CA 1
ATOM 2383 C C . GLU A 1 312 ? 2.737 16.776 49.745 1.00 94.69 312 GLU A C 1
ATOM 2385 O O . GLU A 1 312 ? 3.030 16.418 50.893 1.00 94.69 312 GLU A O 1
ATOM 2390 N N . ARG A 1 313 ? 1.501 16.594 49.267 1.00 94.81 313 ARG A N 1
ATOM 2391 C CA . ARG A 1 313 ? 0.455 15.883 50.008 1.00 94.81 313 ARG A CA 1
ATOM 2392 C C . ARG A 1 313 ? 0.760 14.392 50.110 1.00 94.81 313 ARG A C 1
ATOM 2394 O O . ARG A 1 313 ? 0.508 13.798 51.163 1.00 94.81 313 ARG A O 1
ATOM 2401 N N . LEU A 1 314 ? 1.259 13.786 49.037 1.00 93.19 314 LEU A N 1
ATOM 2402 C CA . LEU A 1 314 ? 1.656 12.381 49.013 1.00 93.19 314 LEU A CA 1
ATOM 2403 C C . LEU A 1 314 ? 2.879 12.141 49.898 1.00 93.19 314 LEU A C 1
ATOM 2405 O O . LEU A 1 314 ? 2.829 11.241 50.733 1.00 93.19 314 LEU A O 1
ATOM 2409 N N . GLU A 1 315 ? 3.895 13.000 49.837 1.00 92.69 315 GLU A N 1
ATOM 2410 C CA . GLU A 1 315 ? 5.074 12.911 50.707 1.00 92.69 315 GLU A CA 1
ATOM 2411 C C . GLU A 1 315 ? 4.727 13.046 52.196 1.00 92.69 315 GLU A C 1
ATOM 2413 O O . GLU A 1 315 ? 5.346 12.421 53.061 1.00 92.69 315 GLU A O 1
ATOM 2418 N N . ARG A 1 316 ? 3.734 13.876 52.538 1.00 92.19 316 ARG A N 1
ATOM 2419 C CA . ARG A 1 316 ? 3.233 13.979 53.918 1.00 92.19 316 ARG A CA 1
ATOM 2420 C C . ARG A 1 316 ? 2.555 12.688 54.370 1.00 92.19 316 ARG A C 1
ATOM 2422 O O . ARG A 1 316 ? 2.810 12.226 55.480 1.00 92.19 316 ARG A O 1
ATOM 2429 N N . LYS A 1 317 ? 1.723 12.088 53.513 1.00 92.06 317 LYS A N 1
ATOM 2430 C CA . LYS A 1 317 ? 1.057 10.807 53.805 1.00 92.06 317 LYS A CA 1
ATOM 2431 C C . LYS A 1 317 ? 2.055 9.663 53.9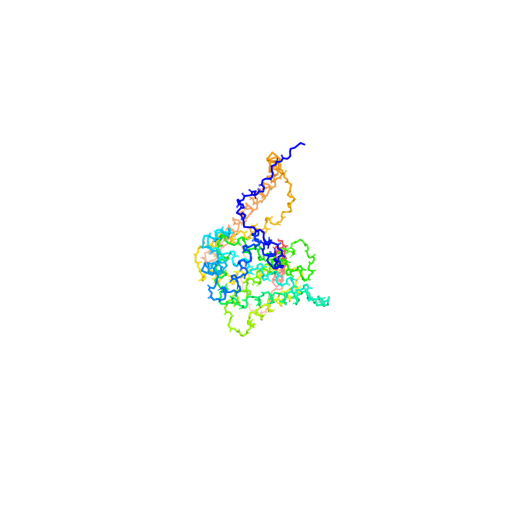30 1.00 92.06 317 LYS A C 1
ATOM 2433 O O . LYS A 1 317 ? 1.894 8.822 54.807 1.00 92.06 317 LYS A O 1
ATOM 2438 N N . GLU A 1 318 ? 3.075 9.637 53.081 1.00 90.81 318 GLU A N 1
ATOM 2439 C CA . GLU A 1 318 ? 4.156 8.659 53.159 1.00 90.81 318 GLU A CA 1
ATOM 2440 C C . GLU A 1 318 ? 4.870 8.748 54.511 1.00 90.81 318 GLU A C 1
ATOM 2442 O O . GLU A 1 318 ? 4.944 7.756 55.234 1.00 90.81 318 GLU A O 1
ATOM 2447 N N . ARG A 1 319 ? 5.286 9.952 54.921 1.00 90.56 319 ARG A N 1
ATOM 2448 C CA . ARG A 1 319 ? 5.907 10.186 56.235 1.00 90.56 319 ARG A CA 1
ATOM 2449 C C . ARG A 1 319 ? 4.996 9.781 57.401 1.00 90.56 319 ARG A C 1
ATOM 2451 O O . ARG A 1 319 ? 5.456 9.173 58.372 1.00 90.56 319 ARG A O 1
ATOM 2458 N N . GLU A 1 320 ? 3.696 10.057 57.306 1.00 93.12 320 GLU A N 1
ATOM 2459 C CA . GLU A 1 320 ? 2.714 9.635 58.313 1.00 93.12 320 GLU A CA 1
ATOM 2460 C C . GLU A 1 320 ? 2.593 8.102 58.387 1.00 93.12 320 GLU A C 1
ATOM 2462 O O . GLU A 1 320 ? 2.554 7.529 59.476 1.00 93.12 320 GLU A O 1
ATOM 2467 N N . LEU A 1 321 ? 2.572 7.412 57.246 1.00 90.12 321 LEU A N 1
ATOM 2468 C CA . LEU A 1 321 ? 2.501 5.951 57.202 1.00 90.12 321 LEU A CA 1
ATOM 2469 C C . LEU A 1 321 ? 3.787 5.291 57.706 1.00 90.12 321 LEU A C 1
ATOM 2471 O O . LEU A 1 321 ? 3.693 4.334 58.472 1.00 90.12 321 LEU A O 1
ATOM 2475 N N . ILE A 1 322 ? 4.960 5.826 57.357 1.00 90.81 322 ILE A N 1
ATOM 2476 C CA . ILE A 1 322 ? 6.257 5.352 57.866 1.00 90.81 322 ILE A CA 1
ATOM 2477 C C . ILE A 1 322 ? 6.301 5.478 59.392 1.00 90.81 322 ILE A C 1
ATOM 2479 O O . ILE A 1 322 ? 6.610 4.512 60.085 1.00 90.81 322 ILE A O 1
ATOM 2483 N N . SER A 1 323 ? 5.925 6.638 59.940 1.00 89.88 323 SER A N 1
ATOM 2484 C CA . SER A 1 323 ? 5.916 6.833 61.397 1.00 89.88 323 SER A CA 1
ATOM 2485 C C . SER A 1 323 ? 4.937 5.895 62.116 1.00 89.88 323 SER A C 1
ATOM 2487 O O . SER A 1 323 ? 5.284 5.333 63.155 1.00 89.88 323 SER A O 1
ATOM 2489 N N . LYS A 1 324 ? 3.745 5.650 61.549 1.00 92.38 324 LYS A N 1
ATOM 2490 C CA . LYS A 1 324 ? 2.792 4.655 62.073 1.00 92.38 324 LYS A CA 1
ATOM 2491 C C . LYS A 1 324 ? 3.341 3.231 61.999 1.00 92.38 324 LYS A C 1
ATOM 2493 O O . LYS A 1 324 ? 3.157 2.483 62.957 1.00 92.38 324 LYS A O 1
ATOM 2498 N N . GLY A 1 325 ? 4.008 2.878 60.900 1.00 90.75 325 GLY A N 1
ATOM 2499 C CA . GLY A 1 325 ? 4.671 1.587 60.717 1.00 90.75 325 GLY A CA 1
ATOM 2500 C C . GLY A 1 325 ? 5.727 1.344 61.792 1.00 90.75 325 GLY A C 1
ATOM 2501 O O . GLY A 1 325 ? 5.630 0.366 62.528 1.00 90.75 325 GLY A O 1
ATOM 2502 N N . ASN A 1 326 ? 6.639 2.299 61.983 1.00 88.44 326 ASN A N 1
ATOM 2503 C CA . ASN A 1 326 ? 7.678 2.230 63.014 1.00 88.44 326 ASN A CA 1
ATOM 2504 C C . ASN A 1 326 ? 7.076 2.112 64.425 1.00 88.44 326 ASN A C 1
ATOM 2506 O O . ASN A 1 326 ? 7.558 1.354 65.261 1.00 88.44 326 ASN A O 1
ATOM 2510 N N . LEU A 1 327 ? 5.986 2.832 64.704 1.00 88.06 327 LEU A N 1
ATOM 2511 C CA . LEU A 1 327 ? 5.327 2.792 66.012 1.00 88.06 327 LEU A CA 1
ATOM 2512 C C . LEU A 1 327 ? 4.642 1.440 66.277 1.00 88.06 327 LEU A C 1
ATOM 2514 O O . LEU A 1 327 ? 4.644 0.949 67.407 1.00 88.06 327 LEU A O 1
ATOM 2518 N N . GLN A 1 328 ? 4.073 0.819 65.242 1.00 84.56 328 GLN A N 1
ATOM 2519 C CA . GLN A 1 328 ? 3.545 -0.543 65.320 1.00 84.56 328 GLN A CA 1
ATOM 2520 C C . GLN A 1 328 ? 4.660 -1.577 65.471 1.00 84.56 328 GLN A C 1
ATOM 2522 O O . GLN A 1 328 ? 4.502 -2.511 66.253 1.00 84.56 328 GLN A O 1
ATOM 2527 N N . GLU A 1 329 ? 5.786 -1.395 64.788 1.00 81.50 329 GLU A N 1
ATOM 2528 C CA . GLU A 1 329 ? 6.956 -2.260 64.915 1.00 81.50 329 GLU A CA 1
ATOM 2529 C C . GLU A 1 329 ? 7.517 -2.235 66.341 1.00 81.50 329 GLU A C 1
ATOM 2531 O O . GLU A 1 329 ? 7.705 -3.293 66.934 1.00 81.50 329 GLU A O 1
ATOM 2536 N N . VAL A 1 330 ? 7.661 -1.054 66.952 1.00 80.31 330 VAL A N 1
ATOM 2537 C CA . VAL A 1 330 ? 8.076 -0.924 68.360 1.00 80.31 330 VAL A CA 1
ATOM 2538 C C . VAL A 1 330 ? 7.095 -1.632 69.301 1.00 80.31 330 VAL A C 1
ATOM 2540 O O . VAL A 1 330 ? 7.525 -2.349 70.204 1.00 80.31 330 VAL A O 1
ATOM 2543 N N . ARG A 1 331 ? 5.777 -1.506 69.078 1.00 80.50 331 ARG A N 1
ATOM 2544 C CA . ARG A 1 331 ? 4.760 -2.229 69.870 1.00 80.50 331 ARG A CA 1
ATOM 2545 C C . ARG A 1 331 ? 4.847 -3.743 69.688 1.00 80.50 331 ARG A C 1
ATOM 2547 O O . ARG A 1 331 ? 4.711 -4.482 70.660 1.00 80.50 331 ARG A O 1
ATOM 2554 N N . LEU A 1 332 ? 5.072 -4.213 68.462 1.00 79.69 332 LEU A N 1
ATOM 2555 C CA . LEU A 1 332 ? 5.264 -5.633 68.167 1.00 79.69 332 LEU A CA 1
ATOM 2556 C C . LEU A 1 332 ? 6.552 -6.157 68.806 1.00 79.69 332 LEU A C 1
ATOM 2558 O O . LEU A 1 332 ? 6.541 -7.247 69.368 1.00 79.69 332 LEU A O 1
ATOM 2562 N N . MET A 1 333 ? 7.636 -5.377 68.788 1.00 75.56 333 MET A N 1
ATOM 2563 C CA . MET A 1 333 ? 8.892 -5.708 69.461 1.00 75.56 333 MET A CA 1
ATOM 2564 C C . MET A 1 333 ? 8.723 -5.775 70.982 1.00 75.56 333 MET A C 1
ATOM 2566 O O . MET A 1 333 ? 9.225 -6.719 71.582 1.00 75.56 333 MET A O 1
ATOM 2570 N N . GLN A 1 334 ? 7.971 -4.853 71.595 1.00 77.81 334 GLN A N 1
ATOM 2571 C CA . GLN A 1 334 ? 7.642 -4.878 73.030 1.00 77.81 334 GLN A CA 1
ATOM 2572 C C . GLN A 1 334 ? 6.763 -6.077 73.414 1.00 77.81 334 GLN A C 1
ATOM 2574 O O . GLN A 1 334 ? 6.993 -6.706 74.444 1.00 77.81 334 GLN A O 1
ATOM 2579 N N . MET A 1 335 ? 5.785 -6.440 72.575 1.00 69.56 335 MET A N 1
ATOM 2580 C CA . MET A 1 335 ? 4.986 -7.655 72.783 1.00 69.56 335 MET A CA 1
ATOM 2581 C C . MET A 1 335 ? 5.812 -8.933 72.589 1.00 69.56 335 MET A C 1
ATOM 2583 O O . MET A 1 335 ? 5.596 -9.916 73.293 1.00 69.56 335 MET A O 1
ATOM 2587 N N . ARG A 1 336 ? 6.774 -8.929 71.656 1.00 66.31 336 ARG A N 1
ATOM 2588 C CA . ARG A 1 336 ? 7.648 -10.074 71.362 1.00 66.31 336 ARG A CA 1
ATOM 2589 C C . ARG A 1 336 ? 8.774 -10.249 72.387 1.00 66.31 336 ARG A C 1
ATOM 2591 O O . ARG A 1 336 ? 9.223 -11.374 72.578 1.00 66.31 336 ARG A O 1
ATOM 2598 N N . SER A 1 337 ? 9.231 -9.175 73.036 1.00 62.50 337 SER A N 1
ATOM 2599 C CA . SER A 1 337 ? 10.328 -9.205 74.014 1.00 62.50 337 SER A CA 1
ATOM 2600 C C . SER A 1 337 ? 9.901 -9.590 75.433 1.00 62.50 337 SER A C 1
ATOM 2602 O O . SER A 1 337 ? 10.770 -9.784 76.280 1.00 62.50 337 SER A O 1
ATOM 2604 N N . GLY A 1 338 ? 8.599 -9.742 75.706 1.00 53.88 338 GLY A N 1
ATOM 2605 C CA . GLY A 1 338 ? 8.107 -10.361 76.941 1.00 53.88 338 GLY A CA 1
ATOM 2606 C C . GLY A 1 338 ? 8.576 -9.700 78.245 1.00 53.88 338 GLY A C 1
ATOM 2607 O O . GLY A 1 338 ? 8.606 -10.367 79.275 1.00 53.88 338 GLY A O 1
ATOM 2608 N N . GLN A 1 339 ? 8.947 -8.414 78.239 1.00 51.44 339 GLN A N 1
ATOM 2609 C CA . GLN A 1 339 ? 9.253 -7.680 79.469 1.00 51.44 339 GLN A CA 1
ATOM 2610 C C . GLN A 1 339 ? 7.989 -7.032 80.028 1.00 51.44 339 GLN A C 1
ATOM 2612 O O . GLN A 1 339 ? 7.621 -5.908 79.696 1.00 51.44 339 GLN A O 1
ATOM 2617 N N . THR A 1 340 ? 7.327 -7.761 80.919 1.00 54.72 340 THR A N 1
ATOM 2618 C CA . THR A 1 340 ? 6.413 -7.189 81.906 1.00 54.72 340 THR A CA 1
ATOM 2619 C C . THR A 1 340 ? 7.210 -6.550 83.046 1.00 54.72 340 THR A C 1
ATOM 2621 O O . THR A 1 340 ? 7.973 -7.247 83.714 1.00 54.72 340 THR A O 1
ATOM 2624 N N . GLY A 1 341 ? 6.978 -5.265 83.333 1.00 42.47 341 GLY A N 1
ATOM 2625 C CA . GLY A 1 341 ? 7.248 -4.675 84.652 1.00 42.47 341 GLY A CA 1
ATOM 2626 C C . GLY A 1 341 ? 7.228 -3.135 84.696 1.00 42.47 341 GLY A C 1
ATOM 2627 O O . GLY A 1 341 ? 7.620 -2.521 83.705 1.00 42.47 341 GLY A O 1
ATOM 2628 N N . PRO A 1 342 ? 6.886 -2.487 85.838 1.00 51.12 342 PRO A N 1
ATOM 2629 C CA . PRO A 1 342 ? 6.033 -2.916 86.953 1.00 51.12 342 PRO A CA 1
ATOM 2630 C C . PRO A 1 342 ? 4.810 -1.991 87.209 1.00 51.12 342 PRO A C 1
ATOM 2632 O O . PRO A 1 342 ? 4.734 -0.858 86.741 1.00 51.12 342 PRO A O 1
ATOM 2635 N N . ALA A 1 343 ? 3.864 -2.537 87.983 1.00 45.94 343 ALA A N 1
ATOM 2636 C CA . ALA A 1 343 ? 2.636 -1.954 88.551 1.00 45.94 343 ALA A CA 1
ATOM 2637 C C . ALA A 1 343 ? 2.862 -0.656 89.372 1.00 45.94 343 ALA A C 1
ATOM 2639 O O . ALA A 1 343 ? 3.983 -0.391 89.790 1.00 45.94 343 ALA A O 1
ATOM 2640 N N . GLY A 1 344 ? 1.873 0.185 89.709 1.00 38.56 344 GLY A N 1
ATOM 2641 C CA . GLY A 1 344 ? 0.409 0.031 89.822 1.00 38.56 344 GLY A CA 1
ATOM 2642 C C . GLY A 1 344 ? -0.256 1.406 90.104 1.00 38.56 344 GLY A C 1
ATOM 2643 O O . GLY A 1 344 ? 0.233 2.378 89.530 1.00 38.56 344 GLY A O 1
ATOM 2644 N N . PRO A 1 345 ? -1.295 1.565 90.966 1.00 45.06 345 PRO A N 1
ATOM 2645 C CA . PRO A 1 345 ? -1.811 0.626 91.966 1.00 45.06 345 PRO A CA 1
ATOM 2646 C C . PRO A 1 345 ? -3.322 0.324 91.852 1.00 45.06 345 PRO A C 1
ATOM 2648 O O . PRO A 1 345 ? -4.153 1.195 91.625 1.00 45.06 345 PRO A O 1
ATOM 2651 N N . GLU A 1 346 ? -3.667 -0.925 92.133 1.00 45.25 346 GLU A N 1
ATOM 2652 C CA . GLU A 1 346 ? -4.981 -1.350 92.631 1.00 45.25 346 GLU A CA 1
ATOM 2653 C C . GLU A 1 346 ? -4.847 -1.631 94.140 1.00 45.25 346 GLU A C 1
ATOM 2655 O O . GLU A 1 346 ? -3.763 -2.025 94.589 1.00 45.25 346 GLU A O 1
ATOM 2660 N N . PRO A 1 347 ? -5.927 -1.507 94.929 1.00 44.06 347 PRO A N 1
ATOM 2661 C CA . PRO A 1 347 ? -6.144 -2.470 96.010 1.00 44.06 347 PRO A CA 1
ATOM 2662 C C . PRO A 1 347 ? -7.605 -2.959 96.031 1.00 44.06 347 PRO A C 1
ATOM 2664 O O . PRO A 1 347 ? -8.535 -2.167 96.110 1.00 44.06 347 PRO A O 1
ATOM 2667 N N . LEU A 1 348 ? -7.859 -4.264 95.897 1.00 35.16 348 LEU A N 1
ATOM 2668 C CA . LEU A 1 348 ? -7.859 -5.307 96.946 1.00 35.16 348 LEU A CA 1
ATOM 2669 C C . LEU A 1 348 ? -9.293 -5.824 97.184 1.00 35.16 348 LEU A C 1
ATOM 2671 O O . LEU A 1 348 ? -10.106 -5.152 97.806 1.00 35.16 348 LEU A O 1
ATOM 2675 N N . SER A 1 349 ? -9.573 -7.090 96.862 1.00 35.09 349 SER A N 1
ATOM 2676 C CA . SER A 1 349 ? -9.490 -8.177 97.858 1.00 35.09 349 SER A CA 1
ATOM 2677 C C . SER A 1 349 ? -10.150 -9.496 97.409 1.00 35.09 349 SER A C 1
ATOM 2679 O O . SER A 1 349 ? -11.329 -9.556 97.095 1.00 35.09 349 SER A O 1
ATOM 2681 N N . LYS A 1 350 ? -9.321 -10.552 97.481 1.00 33.91 350 LYS A N 1
ATOM 2682 C CA . LYS A 1 350 ? -9.564 -11.923 97.988 1.00 33.91 350 LYS A CA 1
ATOM 2683 C C . LYS A 1 350 ? -10.703 -12.752 97.366 1.00 33.91 350 LYS A C 1
ATOM 2685 O O . LYS A 1 350 ? -11.875 -12.489 97.560 1.00 33.91 350 LYS A O 1
ATOM 2690 N N . LEU A 1 351 ? -10.356 -13.764 96.567 1.00 32.97 351 LEU A N 1
ATOM 2691 C CA . LEU A 1 351 ? -9.986 -15.145 96.959 1.00 32.97 351 LEU A CA 1
ATOM 2692 C C . LEU A 1 351 ? -11.189 -16.058 97.271 1.00 32.97 351 LEU A C 1
ATOM 2694 O O . LEU A 1 351 ? -11.731 -16.048 98.366 1.00 32.97 351 LEU A O 1
ATOM 2698 N N . ALA A 1 352 ? -11.451 -16.922 96.285 1.00 36.81 352 ALA A N 1
ATOM 2699 C CA . ALA A 1 352 ? -11.737 -18.354 96.391 1.00 36.81 352 ALA A CA 1
ATOM 2700 C C . ALA A 1 352 ? -12.988 -18.844 97.154 1.00 36.81 352 ALA A C 1
ATOM 2702 O O . ALA A 1 352 ? -12.993 -18.983 98.371 1.00 36.81 352 ALA A O 1
ATOM 2703 N N . SER A 1 353 ? -13.968 -19.318 96.379 1.00 31.80 353 SER A N 1
ATOM 2704 C CA . SER A 1 353 ? -14.633 -20.625 96.558 1.00 31.80 353 SER A CA 1
ATOM 2705 C C . SER A 1 353 ? -15.203 -21.032 95.186 1.00 31.80 353 SER A C 1
ATOM 2707 O O . SER A 1 353 ? -15.901 -20.267 94.538 1.00 31.80 353 SER A O 1
ATOM 2709 N N . SER A 1 354 ? -14.563 -21.981 94.507 1.00 30.50 354 SER A N 1
ATOM 2710 C CA . SER A 1 354 ? -14.962 -23.390 94.407 1.00 30.50 354 SER A CA 1
ATOM 2711 C C . SER A 1 354 ? -16.321 -23.640 93.740 1.00 30.50 354 SER A C 1
ATOM 2713 O O . SER A 1 354 ? -17.368 -23.374 94.317 1.00 30.50 354 SER A O 1
ATOM 2715 N N . SER A 1 355 ? -16.232 -24.383 92.634 1.00 30.25 355 SER A N 1
ATOM 2716 C CA . SER A 1 355 ? -17.201 -25.380 92.169 1.00 30.25 355 SER A CA 1
ATOM 2717 C C . SER A 1 355 ? -18.342 -24.922 91.238 1.00 30.25 355 SER A C 1
ATOM 2719 O O . SER A 1 355 ? -19.309 -24.301 91.661 1.00 30.25 355 SER A O 1
ATOM 2721 N N . VAL A 1 356 ? -18.244 -25.466 90.015 1.00 34.28 356 VAL A N 1
ATOM 2722 C CA . VAL A 1 356 ? -19.313 -26.124 89.241 1.00 34.28 356 VAL A CA 1
ATOM 2723 C C . VAL A 1 356 ? -20.150 -25.254 88.282 1.00 34.28 356 VAL A C 1
ATOM 2725 O O . VAL A 1 356 ? -20.852 -24.333 88.678 1.00 34.28 356 VAL A O 1
ATOM 2728 N N . ASN A 1 357 ? -20.116 -25.715 87.021 1.00 31.50 357 ASN A N 1
ATOM 2729 C CA . ASN A 1 357 ? -20.949 -25.443 85.840 1.00 31.50 357 ASN A CA 1
ATOM 2730 C C . ASN A 1 357 ? -20.568 -24.284 84.894 1.00 31.50 357 ASN A C 1
ATOM 2732 O O . ASN A 1 357 ? -20.538 -23.115 85.260 1.00 31.50 357 ASN A O 1
ATOM 2736 N N . GLU A 1 358 ? -20.339 -24.668 83.627 1.00 41.84 358 GLU A N 1
ATOM 2737 C CA . GLU A 1 358 ? -20.492 -23.847 82.411 1.00 41.84 358 GLU A CA 1
ATOM 2738 C C . GLU A 1 358 ? -21.711 -22.905 82.499 1.00 41.84 358 GLU A C 1
ATOM 2740 O O . GLU A 1 358 ? -22.730 -23.313 83.071 1.00 41.84 358 GLU A O 1
ATOM 2745 N N . PRO A 1 359 ? -21.676 -21.689 81.899 1.00 45.09 359 PRO A N 1
ATOM 2746 C CA . PRO A 1 359 ? -22.119 -21.569 80.497 1.00 45.09 359 PRO A CA 1
ATOM 2747 C C . PRO A 1 359 ? -21.565 -20.376 79.667 1.00 45.09 359 PRO A C 1
ATOM 2749 O O . PRO A 1 359 ? -21.091 -19.375 80.189 1.00 45.09 359 PRO A O 1
ATOM 2752 N N . LEU A 1 360 ? -21.708 -20.510 78.340 1.00 41.56 360 LEU A N 1
ATOM 2753 C CA . LEU A 1 360 ? -22.026 -19.495 77.314 1.00 41.56 360 LEU A CA 1
ATOM 2754 C C . LEU A 1 360 ? -21.434 -18.075 77.460 1.00 41.56 360 LEU A C 1
ATOM 2756 O O . LEU A 1 360 ? -21.822 -17.296 78.327 1.00 41.56 360 LEU A O 1
ATOM 2760 N N . ALA A 1 361 ? -20.587 -17.723 76.482 1.00 54.78 361 ALA A N 1
ATOM 2761 C CA . ALA A 1 361 ? -20.059 -16.386 76.208 1.00 54.78 361 ALA A CA 1
ATOM 2762 C C . ALA A 1 361 ? -21.054 -15.261 76.547 1.00 54.78 361 ALA A C 1
ATOM 2764 O O . ALA A 1 361 ? -22.205 -15.267 76.100 1.00 54.78 361 ALA A O 1
ATOM 2765 N N . SER A 1 362 ? -20.595 -14.294 77.343 1.00 63.59 362 SER A N 1
ATOM 2766 C CA . SER A 1 362 ? -21.404 -13.163 77.784 1.00 63.59 362 SER A CA 1
ATOM 2767 C C . SER A 1 362 ? -21.991 -12.424 76.577 1.00 63.59 362 SER A C 1
ATOM 2769 O O . SER A 1 362 ? -21.290 -12.098 75.617 1.00 63.59 362 SER A O 1
ATOM 2771 N N . LYS A 1 363 ? -23.305 -12.165 76.619 1.00 63.66 363 LYS A N 1
ATOM 2772 C CA . LYS A 1 363 ? -24.041 -11.464 75.549 1.00 63.66 363 LYS A CA 1
ATOM 2773 C C . LYS A 1 363 ? -23.375 -10.141 75.156 1.00 63.66 363 LYS A C 1
ATOM 2775 O O . LYS A 1 363 ? -23.333 -9.812 73.975 1.00 63.66 363 LYS A O 1
ATOM 2780 N N . ASP A 1 364 ? -22.764 -9.461 76.122 1.00 67.56 364 ASP A N 1
ATOM 2781 C CA . ASP A 1 364 ? -22.065 -8.194 75.912 1.00 67.56 364 ASP A CA 1
ATOM 2782 C C . ASP A 1 364 ? -20.822 -8.333 75.013 1.00 67.56 364 ASP A C 1
ATOM 2784 O O . ASP A 1 364 ? -20.594 -7.488 74.148 1.00 67.56 364 ASP A O 1
ATOM 2788 N N . GLN A 1 365 ? -20.057 -9.427 75.138 1.00 67.12 365 GLN A N 1
ATOM 2789 C CA . GLN A 1 365 ? -18.896 -9.688 74.273 1.00 67.12 365 GLN A CA 1
ATOM 2790 C C . GLN A 1 365 ? -19.320 -10.047 72.843 1.00 67.12 365 GLN A C 1
ATOM 2792 O O . GLN A 1 365 ? -18.675 -9.642 71.875 1.00 67.12 365 GLN A O 1
ATOM 2797 N N . ILE A 1 366 ? -20.429 -10.774 72.690 1.00 67.94 366 ILE A N 1
ATOM 2798 C CA . ILE A 1 366 ? -20.985 -11.125 71.375 1.00 67.94 366 ILE A CA 1
ATOM 2799 C C . ILE A 1 366 ? -21.490 -9.864 70.658 1.00 67.94 366 ILE A C 1
ATOM 2801 O O . ILE A 1 366 ? -21.218 -9.672 69.469 1.00 67.94 366 ILE A O 1
ATOM 2805 N N . ASP A 1 367 ? -22.164 -8.968 71.380 1.00 75.88 367 ASP A N 1
ATOM 2806 C CA . ASP A 1 367 ? -22.665 -7.707 70.834 1.00 75.88 367 ASP A CA 1
ATOM 2807 C C . ASP A 1 367 ? -21.537 -6.753 70.425 1.00 75.88 367 ASP A C 1
ATOM 2809 O O . ASP A 1 367 ? -21.650 -6.047 69.414 1.00 75.88 367 ASP A O 1
ATOM 2813 N N . GLU A 1 368 ? -20.426 -6.747 71.162 1.00 83.62 368 GLU A N 1
ATOM 2814 C CA . GLU A 1 368 ? -19.238 -5.970 70.813 1.00 83.62 368 GLU A CA 1
ATOM 2815 C C . GLU A 1 368 ? -18.563 -6.501 69.537 1.00 83.62 368 GLU A C 1
ATOM 2817 O O . GLU A 1 368 ? -18.276 -5.731 68.613 1.00 83.62 368 GLU A O 1
ATOM 2822 N N . ILE A 1 369 ? -18.423 -7.824 69.409 1.00 77.44 369 ILE A N 1
ATOM 2823 C CA . ILE A 1 369 ? -17.895 -8.463 68.195 1.00 77.44 369 ILE A CA 1
ATOM 2824 C C . ILE A 1 369 ? -18.796 -8.167 66.984 1.00 77.44 369 ILE A C 1
ATOM 2826 O O . ILE A 1 369 ? -18.296 -7.815 65.911 1.00 77.44 369 ILE A O 1
ATOM 2830 N N . LEU A 1 370 ? -20.122 -8.221 67.141 1.00 79.44 370 LEU A N 1
ATOM 2831 C CA . LEU A 1 370 ? -21.074 -7.900 66.069 1.00 79.44 370 LEU A CA 1
ATOM 2832 C C . LEU A 1 370 ? -21.053 -6.415 65.673 1.00 79.44 370 LEU A C 1
ATOM 2834 O O . LEU A 1 370 ? -21.284 -6.078 64.506 1.00 79.44 370 LEU A O 1
ATOM 2838 N N . LYS A 1 371 ? -20.787 -5.500 66.614 1.00 90.25 371 LYS A N 1
ATOM 2839 C CA . LYS A 1 371 ? -20.591 -4.069 66.314 1.00 90.25 371 LYS A CA 1
ATOM 2840 C C . LYS A 1 371 ? -19.320 -3.851 65.494 1.00 90.25 371 LYS A C 1
ATOM 2842 O O . LYS A 1 371 ? -19.368 -3.155 64.476 1.00 90.25 371 LYS A O 1
ATOM 2847 N N . LEU A 1 372 ? -18.216 -4.489 65.880 1.00 84.94 372 LEU A N 1
ATOM 2848 C CA . LEU A 1 372 ? -16.940 -4.397 65.166 1.00 84.94 372 LEU A CA 1
ATOM 2849 C C . LEU A 1 372 ? -17.017 -5.016 63.762 1.00 84.94 372 LEU A C 1
ATOM 2851 O O . LEU A 1 372 ? -16.494 -4.445 62.803 1.00 84.94 372 LEU A O 1
ATOM 2855 N N . GLN A 1 373 ? -17.736 -6.131 63.599 1.00 76.50 373 GLN A N 1
ATOM 2856 C CA . GLN A 1 373 ? -17.982 -6.739 62.287 1.00 76.50 373 GLN A CA 1
ATOM 2857 C C . GLN A 1 373 ? -18.785 -5.812 61.363 1.00 76.50 373 GLN A C 1
ATOM 2859 O O . GLN A 1 373 ? -18.387 -5.595 60.217 1.00 76.50 373 GLN A O 1
ATOM 2864 N N . ARG A 1 374 ? -19.846 -5.171 61.873 1.00 83.69 374 ARG A N 1
ATOM 2865 C CA . ARG A 1 374 ? -20.630 -4.183 61.109 1.00 83.69 374 ARG A CA 1
ATOM 2866 C C . ARG A 1 374 ? -19.800 -2.966 60.694 1.00 83.69 374 ARG A C 1
ATOM 2868 O O . ARG A 1 374 ? -19.920 -2.496 59.562 1.00 83.69 374 ARG A O 1
ATOM 2875 N N . GLN A 1 375 ? -18.928 -2.470 61.573 1.00 84.56 375 GLN A N 1
ATOM 2876 C CA . GLN A 1 375 ? -18.015 -1.368 61.246 1.00 84.56 375 GLN A CA 1
ATOM 2877 C C . GLN A 1 375 ? -16.998 -1.762 60.169 1.00 84.56 375 GLN A C 1
ATOM 2879 O O . GLN A 1 375 ? -16.786 -1.005 59.219 1.00 84.56 375 GLN A O 1
ATOM 2884 N N . ARG A 1 376 ? -16.416 -2.964 60.268 1.00 92.12 376 ARG A N 1
ATOM 2885 C CA . ARG A 1 376 ? -15.502 -3.511 59.256 1.00 92.12 376 ARG A CA 1
ATOM 2886 C C . ARG A 1 376 ? -16.167 -3.582 57.884 1.00 92.12 376 ARG A C 1
ATOM 2888 O O . ARG A 1 376 ? -15.570 -3.160 56.895 1.00 92.12 376 ARG A O 1
ATOM 2895 N N . ASP A 1 377 ? -17.387 -4.103 57.813 1.00 83.00 377 ASP A N 1
ATOM 2896 C CA . ASP A 1 377 ? -18.070 -4.318 56.536 1.00 83.00 377 ASP A CA 1
ATOM 2897 C C . ASP A 1 377 ? -18.515 -2.992 55.898 1.00 83.00 377 ASP A C 1
ATOM 2899 O O . ASP A 1 377 ? -18.371 -2.812 54.686 1.00 83.00 377 ASP A O 1
ATOM 2903 N N . ARG A 1 378 ? -18.895 -1.994 56.710 1.00 87.62 378 ARG A N 1
ATOM 2904 C CA . ARG A 1 378 ? -19.126 -0.617 56.242 1.00 87.62 378 ARG A CA 1
ATOM 2905 C C . ARG A 1 378 ? -17.870 -0.004 55.616 1.00 87.62 378 ARG A C 1
ATOM 2907 O O . ARG A 1 378 ? -17.953 0.586 54.542 1.00 87.62 378 ARG A O 1
ATOM 2914 N N . LEU A 1 379 ? -16.712 -0.153 56.262 1.00 90.25 379 LEU A N 1
ATOM 2915 C CA . LEU A 1 379 ? -15.439 0.374 55.754 1.00 90.25 379 LEU A CA 1
ATOM 2916 C C . LEU A 1 379 ? -14.954 -0.360 54.495 1.00 90.25 379 LEU A C 1
ATOM 2918 O O . LEU A 1 379 ? -14.347 0.250 53.615 1.00 90.25 379 LEU A O 1
ATOM 2922 N N . LYS A 1 380 ? -15.246 -1.661 54.367 1.00 85.19 380 LYS A N 1
ATOM 2923 C CA . LYS A 1 380 ? -14.998 -2.406 53.123 1.00 85.19 380 LYS A CA 1
ATOM 2924 C C . LYS A 1 380 ? -15.829 -1.852 51.968 1.00 85.19 380 LYS A C 1
ATOM 2926 O O . LYS A 1 380 ? -15.286 -1.650 50.885 1.00 85.19 380 LYS A O 1
ATOM 2931 N N . TYR A 1 381 ? -17.109 -1.568 52.205 1.00 82.44 381 TYR A N 1
ATOM 2932 C CA . TYR A 1 381 ? -18.000 -1.019 51.185 1.00 82.44 381 TYR A CA 1
ATOM 2933 C C . TYR A 1 381 ? -17.574 0.384 50.731 1.00 82.44 381 TYR A C 1
ATOM 2935 O O . TYR A 1 381 ? -17.506 0.647 49.532 1.00 82.44 381 TYR A O 1
ATOM 2943 N N . THR A 1 382 ? -17.206 1.274 51.660 1.00 83.94 382 THR A N 1
ATOM 2944 C CA . THR A 1 382 ? -16.717 2.616 51.296 1.00 83.94 382 THR A CA 1
ATOM 2945 C C . THR A 1 382 ? -15.398 2.554 50.529 1.00 83.94 382 THR A C 1
ATOM 2947 O O . THR A 1 382 ? -15.233 3.260 49.536 1.00 83.94 382 THR A O 1
ATOM 2950 N N . LYS A 1 383 ? -14.473 1.668 50.923 1.00 91.69 383 LYS A N 1
ATOM 2951 C CA . LYS A 1 383 ? -13.226 1.436 50.181 1.00 91.69 383 LYS A CA 1
ATOM 2952 C C . LYS A 1 383 ? -13.491 0.940 48.756 1.00 91.69 383 LYS A C 1
ATOM 2954 O O . LYS A 1 383 ? -12.869 1.437 47.821 1.00 91.69 383 LYS A O 1
ATOM 2959 N N . TRP A 1 384 ? -14.416 -0.007 48.594 1.00 84.00 384 TRP A N 1
ATOM 2960 C CA . TRP A 1 384 ? -14.811 -0.539 47.288 1.00 84.00 384 TRP A CA 1
ATOM 2961 C C . TRP A 1 384 ? -15.420 0.549 46.390 1.00 84.00 384 TRP A C 1
ATOM 2963 O O . TRP A 1 384 ? -15.009 0.698 45.241 1.00 84.00 384 TRP A O 1
ATOM 2973 N N . GLN A 1 385 ? -16.302 1.387 46.943 1.00 84.00 385 GLN A N 1
ATOM 2974 C CA . GLN A 1 385 ? -16.884 2.542 46.248 1.00 84.00 385 GLN A CA 1
ATOM 2975 C C . GLN A 1 385 ? -15.815 3.538 45.768 1.00 84.00 385 GLN A C 1
ATOM 2977 O O . GLN A 1 385 ? -15.813 3.940 44.605 1.00 84.00 385 GLN A O 1
ATOM 2982 N N . HIS A 1 386 ? -14.849 3.892 46.623 1.00 76.94 386 HIS A N 1
ATOM 2983 C CA . HIS A 1 386 ? -13.747 4.775 46.227 1.00 76.94 386 HIS A CA 1
ATOM 2984 C C . HIS A 1 386 ? -12.843 4.162 45.142 1.00 76.94 386 HIS A C 1
ATOM 2986 O O . HIS A 1 386 ? -12.355 4.894 44.284 1.00 76.94 386 HIS A O 1
ATOM 2992 N N . GLN A 1 387 ? -12.636 2.840 45.137 1.00 78.12 387 GLN A N 1
ATOM 2993 C CA . GLN A 1 387 ? -11.874 2.157 44.081 1.00 78.12 387 GLN A CA 1
ATOM 2994 C C . GLN A 1 387 ? -12.591 2.164 42.726 1.00 78.12 387 GLN A C 1
ATOM 2996 O O . GLN A 1 387 ? -11.929 2.300 41.700 1.00 78.12 387 GLN A O 1
ATOM 3001 N N . LEU A 1 388 ? -13.920 2.054 42.708 1.00 69.31 388 LEU A N 1
ATOM 3002 C CA . LEU A 1 388 ? -14.714 2.198 41.484 1.00 69.31 388 LEU A CA 1
ATOM 3003 C C . LEU A 1 388 ? -14.695 3.631 40.955 1.00 69.31 388 LEU A C 1
ATOM 3005 O O . LEU A 1 388 ? -14.433 3.837 39.773 1.00 69.31 388 LEU A O 1
ATOM 3009 N N . ALA A 1 389 ? -14.872 4.619 41.835 1.00 70.31 389 ALA A N 1
ATOM 3010 C CA . ALA A 1 389 ? -14.794 6.031 41.462 1.00 70.31 389 ALA A CA 1
ATOM 3011 C C . ALA A 1 389 ? -13.402 6.431 40.929 1.00 70.31 389 ALA A C 1
ATOM 3013 O O . ALA A 1 389 ? -13.299 7.323 40.092 1.00 70.31 389 ALA A O 1
ATOM 3014 N N . GLY A 1 390 ? -12.335 5.767 41.389 1.00 63.81 390 GLY A N 1
ATOM 3015 C CA . GLY A 1 390 ? -10.971 5.958 40.889 1.00 63.81 390 GLY A CA 1
ATOM 3016 C C . GLY A 1 390 ? -10.650 5.240 39.572 1.00 63.81 390 GLY A C 1
ATOM 3017 O O . GLY A 1 390 ? -9.621 5.538 38.986 1.00 63.81 390 GLY A O 1
ATOM 3018 N N . ARG A 1 391 ? -11.491 4.303 39.107 1.00 54.94 391 ARG A N 1
ATOM 3019 C CA . ARG A 1 391 ? -11.350 3.648 37.789 1.00 54.94 391 ARG A CA 1
ATOM 3020 C C . ARG A 1 391 ? -12.151 4.334 36.676 1.00 54.94 391 ARG A C 1
ATOM 3022 O O . ARG A 1 391 ? -11.945 4.010 35.515 1.00 54.94 391 ARG A O 1
ATOM 3029 N N . GLN A 1 392 ? -13.088 5.216 37.031 1.00 52.81 392 GLN A N 1
ATOM 3030 C CA . GLN A 1 392 ? -13.947 5.955 36.092 1.00 52.81 392 GLN A CA 1
ATOM 3031 C C . GLN A 1 392 ? -13.464 7.390 35.804 1.00 52.81 392 GLN A C 1
ATOM 3033 O O . GLN A 1 392 ? -14.081 8.085 35.000 1.00 52.81 392 GLN A O 1
ATOM 3038 N N . LYS A 1 393 ? -12.387 7.838 36.457 1.00 44.41 393 LYS A N 1
ATOM 3039 C CA . LYS A 1 393 ? -11.632 9.052 36.118 1.00 44.41 393 LYS A CA 1
ATOM 3040 C C . LYS A 1 393 ? -10.310 8.642 35.502 1.00 44.41 393 LYS A C 1
ATOM 3042 O O . LYS A 1 393 ? -9.842 9.396 34.625 1.00 44.41 393 LYS A O 1
#